Protein AF-A0A1Y1ZKH8-F1 (afdb_monomer)

Organism: NCBI:txid1754190

Secondary structure (DSSP, 8-state):
-HHHHHHHHH-TT-GGGTS--S-HHHHHHHHHHHH-PPP-----TT-HHHH-TTS-HHHHHHHHHHHHHH-----TTT-SSSGGGSSEEHHHHHHHHHHH-SS-HHHHHHHHEEEE-TTS-EEE-HHHHHHHHHHT---------TTHHHHHHHHHTTGGGHHHHHHHHHTT--EE-------TTGGGS-SS-GGGHHHHHHHHHHHTTSSEEETTEEE--SHHHHHHHHHHHH--S-HHHHHHHHHHSHHHHHHHHHS--HHHHHHHHHHHHHHEEEEEEEEETTEEEEEEEEEPGGGTTTSPEEEEEEEESS-HHHHHHHHHHHTTTTTTTTTT--S-EEEEEEEEETTTTEEEEEEEEE-TTS-EEEEEEEEEE-----------------------

Radius of gyration: 27.3 Å; Cα contacts (8 Å, |Δi|>4): 517; chains: 1; bounding box: 76×78×76 Å

InterPro domains:
  IPR012547 PD-(D/E)XK nuclease superfamily 9 [PF08011] (261-353)

Structure (mmCIF, N/CA/C/O backbone):
data_AF-A0A1Y1ZKH8-F1
#
_entry.id   AF-A0A1Y1ZKH8-F1
#
loop_
_atom_site.group_PDB
_atom_site.id
_atom_site.type_symbol
_atom_site.label_atom_id
_atom_site.label_alt_id
_atom_site.label_comp_id
_atom_site.label_asym_id
_atom_site.label_entity_id
_atom_site.label_seq_id
_atom_site.pdbx_PDB_ins_code
_atom_site.Cartn_x
_atom_site.Cartn_y
_atom_site.Cartn_z
_atom_site.occupancy
_atom_site.B_iso_or_equiv
_atom_site.auth_seq_id
_atom_site.auth_comp_id
_atom_site.auth_asym_id
_atom_site.auth_atom_id
_atom_site.pdbx_PDB_model_num
ATOM 1 N N . MET A 1 1 ? -32.059 -14.698 -9.736 1.00 54.72 1 MET A N 1
ATOM 2 C CA . MET A 1 1 ? -33.069 -15.793 -9.669 1.00 54.72 1 MET A CA 1
ATOM 3 C C . MET A 1 1 ? -33.273 -16.419 -8.275 1.00 54.72 1 MET A C 1
ATOM 5 O O . MET A 1 1 ? -34.424 -16.634 -7.918 1.00 54.72 1 MET A O 1
ATOM 9 N N . LYS A 1 2 ? -32.230 -16.704 -7.465 1.00 68.31 2 LYS A N 1
ATOM 10 C CA . LYS A 1 2 ? -32.408 -17.301 -6.114 1.00 68.31 2 LYS A CA 1
ATOM 11 C C . LYS A 1 2 ? -33.032 -16.348 -5.080 1.00 68.31 2 LYS A C 1
ATOM 13 O O . LYS A 1 2 ? -33.979 -16.744 -4.414 1.00 68.31 2 LYS A O 1
ATOM 18 N N . LEU A 1 3 ? -32.625 -15.074 -5.046 1.00 75.00 3 LEU A N 1
ATOM 19 C CA . LEU A 1 3 ? -33.174 -14.114 -4.079 1.00 75.00 3 LEU A CA 1
ATOM 20 C C . LEU A 1 3 ? -34.694 -13.909 -4.217 1.00 75.00 3 LEU A C 1
ATOM 22 O O . LEU A 1 3 ? -35.392 -13.898 -3.212 1.00 75.00 3 LEU A O 1
ATOM 26 N N . LYS A 1 4 ? -35.242 -13.826 -5.438 1.00 82.69 4 LYS A N 1
ATOM 27 C CA . LYS A 1 4 ? -36.701 -13.734 -5.665 1.00 82.69 4 LYS A CA 1
ATOM 28 C C . LYS A 1 4 ? -37.463 -14.892 -5.016 1.00 82.69 4 LYS A C 1
ATOM 30 O O . LYS A 1 4 ? -38.544 -14.701 -4.464 1.00 82.69 4 LYS A O 1
ATOM 35 N N . ILE A 1 5 ? -36.894 -16.096 -5.082 1.00 85.25 5 ILE A N 1
ATOM 36 C CA . ILE A 1 5 ? -37.466 -17.297 -4.466 1.00 85.25 5 ILE A CA 1
ATOM 37 C C . ILE A 1 5 ? -37.405 -17.186 -2.941 1.00 85.25 5 ILE A C 1
ATOM 39 O O . ILE A 1 5 ? -38.392 -17.495 -2.275 1.00 85.25 5 ILE A O 1
ATOM 43 N N . ASP A 1 6 ? -36.287 -16.716 -2.391 1.00 84.56 6 ASP A N 1
ATOM 44 C CA . ASP A 1 6 ? -36.115 -16.546 -0.946 1.00 84.56 6 ASP A CA 1
ATOM 45 C C . ASP A 1 6 ? -37.047 -15.461 -0.388 1.00 84.56 6 ASP A C 1
ATOM 47 O O . ASP A 1 6 ? -37.726 -15.687 0.614 1.00 84.56 6 ASP A O 1
ATOM 51 N N . VAL A 1 7 ? -37.200 -14.339 -1.099 1.00 84.69 7 VAL A N 1
ATOM 52 C CA . VAL A 1 7 ? -38.181 -13.290 -0.781 1.00 84.69 7 VAL A CA 1
ATOM 53 C C . VAL A 1 7 ? -39.600 -13.850 -0.838 1.00 84.69 7 VAL A C 1
ATOM 55 O O . VAL A 1 7 ? -40.375 -13.617 0.080 1.00 84.69 7 VAL A O 1
ATOM 58 N N . LYS A 1 8 ? -39.944 -14.660 -1.848 1.00 88.31 8 LYS A N 1
ATOM 59 C CA . LYS A 1 8 ? -41.268 -15.296 -1.935 1.00 88.31 8 LYS A CA 1
ATOM 60 C C . LYS A 1 8 ? -41.541 -16.254 -0.775 1.00 88.31 8 LYS A C 1
ATOM 62 O O . LYS A 1 8 ? -42.683 -16.367 -0.344 1.00 88.31 8 LYS A O 1
ATOM 67 N N . LYS A 1 9 ? -40.521 -16.948 -0.270 1.00 88.81 9 LYS A N 1
ATOM 68 C CA . LYS A 1 9 ? -40.659 -17.839 0.892 1.00 88.81 9 LYS A CA 1
ATOM 69 C C . LYS A 1 9 ? -40.820 -17.064 2.198 1.00 88.81 9 LYS A C 1
ATOM 71 O O . LYS A 1 9 ? -41.647 -17.440 3.019 1.00 88.81 9 LYS A O 1
ATOM 76 N N . LEU A 1 10 ? -40.030 -16.010 2.391 1.00 86.50 10 LEU A N 1
ATOM 77 C CA . LEU A 1 10 ? -39.992 -15.243 3.640 1.00 86.50 10 LEU A CA 1
ATOM 78 C C . LEU A 1 10 ? -41.114 -14.199 3.734 1.00 86.50 10 LEU A C 1
ATOM 80 O O . LEU A 1 10 ? -41.620 -13.927 4.820 1.00 86.50 10 LEU A O 1
ATOM 84 N N . LEU A 1 11 ? -41.492 -13.609 2.601 1.00 87.44 11 LEU A N 1
ATOM 85 C CA . LEU A 1 11 ? -42.446 -12.508 2.468 1.00 87.44 11 LEU A CA 1
ATOM 86 C C . LEU A 1 11 ? -43.403 -12.770 1.283 1.00 87.44 11 LEU A C 1
ATOM 88 O O . LEU A 1 11 ? -43.428 -11.996 0.325 1.00 87.44 11 LEU A O 1
ATOM 92 N N . PRO A 1 12 ? -44.222 -13.841 1.324 1.00 88.19 12 PRO A N 1
ATOM 93 C CA . PRO A 1 12 ? -45.042 -14.283 0.187 1.00 88.19 12 PRO A CA 1
ATOM 94 C C . PRO A 1 12 ? -46.062 -13.250 -0.307 1.00 88.19 12 PRO A C 1
ATOM 96 O O . PRO A 1 12 ? -46.491 -13.317 -1.456 1.00 88.19 12 PRO A O 1
ATOM 99 N N . ASN A 1 13 ? -46.431 -12.294 0.548 1.00 90.19 13 ASN A N 1
ATOM 100 C CA . ASN A 1 13 ? -47.408 -11.248 0.247 1.00 90.19 13 ASN A CA 1
ATOM 101 C C . ASN A 1 13 ? -46.766 -9.907 -0.145 1.00 90.19 13 ASN A C 1
ATOM 103 O O . ASN A 1 13 ? -47.495 -8.933 -0.325 1.00 90.19 13 ASN A O 1
ATOM 107 N N . SER A 1 14 ? -45.434 -9.840 -0.257 1.00 88.06 14 SER A N 1
ATOM 108 C CA . SER A 1 14 ? -44.740 -8.598 -0.602 1.00 88.06 14 SER A CA 1
ATOM 109 C C . SER A 1 14 ? -45.118 -8.118 -2.003 1.00 88.06 14 SER A C 1
ATOM 111 O O . SER A 1 14 ? -45.107 -8.885 -2.972 1.00 88.06 14 SER A O 1
ATOM 113 N N . LYS A 1 15 ? -45.416 -6.823 -2.121 1.00 88.75 15 LYS A N 1
ATOM 114 C CA . LYS A 1 15 ? -45.672 -6.138 -3.393 1.00 88.75 15 LYS A CA 1
ATOM 115 C C . LYS A 1 15 ? -44.454 -6.181 -4.313 1.00 88.75 15 LYS A C 1
ATOM 117 O O . LYS A 1 15 ? -44.641 -6.290 -5.523 1.00 88.75 15 LYS A O 1
ATOM 122 N N . VAL A 1 16 ? -43.241 -6.222 -3.754 1.00 86.06 16 VAL A N 1
ATOM 123 C CA . VAL A 1 16 ? -41.986 -6.364 -4.515 1.00 86.06 16 VAL A CA 1
ATOM 124 C C . VAL A 1 16 ? -41.982 -7.619 -5.383 1.00 86.06 16 VAL A C 1
ATOM 126 O O . VAL A 1 16 ? -41.384 -7.618 -6.444 1.00 86.06 16 VAL A O 1
ATOM 129 N N . LEU A 1 17 ? -42.704 -8.686 -5.020 1.00 86.12 17 LEU A N 1
ATOM 130 C CA . LEU A 1 17 ? -42.777 -9.893 -5.855 1.00 86.12 17 LEU A CA 1
ATOM 131 C C . LEU A 1 17 ? -43.501 -9.678 -7.194 1.00 86.12 17 LEU A C 1
ATOM 133 O O . LEU A 1 17 ? -43.266 -10.453 -8.127 1.00 86.12 17 LEU A O 1
ATOM 137 N N . LYS A 1 18 ? -44.376 -8.667 -7.284 1.00 85.50 18 LYS A N 1
ATOM 138 C CA . LYS A 1 18 ? -45.136 -8.332 -8.500 1.00 85.50 18 LYS A CA 1
ATOM 139 C C . LYS A 1 18 ? -44.295 -7.543 -9.499 1.00 85.50 18 LYS A C 1
ATOM 141 O O . LYS A 1 18 ? -44.392 -7.800 -10.692 1.00 85.50 18 LYS A O 1
ATOM 146 N N . GLU A 1 19 ? -43.451 -6.652 -8.994 1.00 83.12 19 GLU A N 1
ATOM 147 C CA . GLU A 1 19 ? -42.564 -5.772 -9.768 1.00 83.12 19 GLU A CA 1
ATOM 148 C C . GLU A 1 19 ? -41.093 -6.119 -9.503 1.00 83.12 19 GLU A C 1
ATOM 150 O O . GLU A 1 19 ? -40.234 -5.247 -9.447 1.00 83.12 19 GLU A O 1
ATOM 155 N N . TYR A 1 20 ? -40.810 -7.405 -9.267 1.00 82.81 20 TYR A N 1
ATOM 156 C CA . TYR A 1 20 ? -39.469 -7.846 -8.896 1.00 82.81 20 TYR A CA 1
ATOM 157 C C . TYR A 1 20 ? -38.536 -7.673 -10.091 1.00 82.81 20 TYR A C 1
ATOM 159 O O . TYR A 1 20 ? -38.659 -8.426 -11.066 1.00 82.81 20 TYR A O 1
ATOM 167 N N . ASP A 1 21 ? -37.625 -6.718 -9.965 1.00 79.06 21 ASP A N 1
ATOM 168 C CA . ASP A 1 21 ? -36.661 -6.317 -10.983 1.00 79.06 21 ASP A CA 1
ATOM 169 C C . ASP A 1 21 ? -35.425 -7.240 -10.981 1.00 79.06 21 ASP A C 1
ATOM 171 O O . ASP A 1 21 ? -35.241 -8.036 -10.054 1.00 79.06 21 ASP A O 1
ATOM 175 N N . ASP A 1 22 ? -34.570 -7.170 -12.000 1.00 79.62 22 ASP A N 1
ATOM 176 C CA . ASP A 1 22 ? -33.285 -7.884 -11.984 1.00 79.62 22 ASP A CA 1
ATOM 177 C C . ASP A 1 22 ? -32.230 -7.158 -11.121 1.00 79.62 22 ASP A C 1
ATOM 179 O O . ASP A 1 22 ? -31.281 -7.787 -10.643 1.00 79.62 22 ASP A O 1
ATOM 183 N N . ASP A 1 23 ? -32.441 -5.874 -10.825 1.00 80.38 23 ASP A N 1
ATOM 184 C CA . ASP A 1 23 ? -31.660 -5.075 -9.892 1.00 80.38 23 ASP A CA 1
ATOM 185 C C . ASP A 1 23 ? -32.015 -5.414 -8.435 1.00 80.38 23 ASP A C 1
ATOM 187 O O . ASP A 1 23 ? -33.039 -5.036 -7.852 1.00 80.38 23 ASP A O 1
ATOM 191 N N . ILE A 1 24 ? -31.120 -6.167 -7.808 1.00 79.75 24 ILE A N 1
ATOM 192 C CA . ILE A 1 24 ? -31.208 -6.555 -6.403 1.00 79.75 24 ILE A CA 1
ATOM 193 C C . ILE A 1 24 ? -31.237 -5.355 -5.442 1.00 79.75 24 ILE A C 1
ATOM 195 O O . ILE A 1 24 ? -31.893 -5.449 -4.404 1.00 79.75 24 ILE A O 1
ATOM 199 N N . VAL A 1 25 ? -30.578 -4.238 -5.762 1.00 79.31 25 VAL A N 1
ATOM 200 C CA . VAL A 1 25 ? -30.535 -3.050 -4.897 1.00 79.31 25 VAL A CA 1
ATOM 201 C C . VAL A 1 25 ? -31.918 -2.423 -4.825 1.00 79.31 25 VAL A C 1
ATOM 203 O O . VAL A 1 25 ? -32.427 -2.195 -3.725 1.00 79.31 25 VAL A O 1
ATOM 206 N N . VAL A 1 26 ? -32.564 -2.240 -5.978 1.00 84.06 26 VAL A N 1
ATOM 207 C CA . VAL A 1 26 ? -33.939 -1.724 -6.072 1.00 84.06 26 VAL A CA 1
ATOM 208 C C . VAL A 1 26 ? -34.904 -2.632 -5.311 1.00 84.06 26 VAL A C 1
ATOM 210 O O . VAL A 1 26 ? -35.718 -2.163 -4.514 1.00 84.06 26 VAL A O 1
ATOM 213 N N . ASN A 1 27 ? -34.773 -3.949 -5.478 1.00 87.00 27 ASN A N 1
ATOM 214 C CA . ASN A 1 27 ? -35.619 -4.907 -4.770 1.00 87.00 27 ASN A CA 1
ATOM 215 C C . ASN A 1 27 ? -35.452 -4.832 -3.243 1.00 87.00 27 ASN A C 1
ATOM 217 O O . ASN A 1 27 ? -36.447 -4.828 -2.518 1.00 87.00 27 ASN A O 1
ATOM 221 N N . VAL A 1 28 ? -34.217 -4.766 -2.734 1.00 85.44 28 VAL A N 1
ATOM 222 C CA . VAL A 1 28 ? -33.945 -4.673 -1.288 1.00 85.44 28 VAL A CA 1
ATOM 223 C C . VAL A 1 28 ? -34.432 -3.335 -0.719 1.00 85.44 28 VAL A C 1
ATOM 225 O O . VAL A 1 28 ? -35.012 -3.314 0.368 1.00 85.44 28 VAL A O 1
ATOM 228 N N . GLN A 1 29 ? -34.275 -2.234 -1.460 1.00 85.25 29 GLN A N 1
ATOM 229 C CA . GLN A 1 29 ? -34.809 -0.924 -1.077 1.00 85.25 29 GLN A CA 1
ATOM 230 C C . GLN A 1 29 ? -36.337 -0.936 -0.993 1.00 85.25 29 GLN A C 1
ATOM 232 O O . GLN A 1 29 ? -36.898 -0.514 0.018 1.00 85.25 29 GLN A O 1
ATOM 237 N N . ASN A 1 30 ? -37.019 -1.483 -2.000 1.00 88.19 30 ASN A N 1
ATOM 238 C CA . ASN A 1 30 ? -38.477 -1.578 -1.997 1.00 88.19 30 ASN A CA 1
ATOM 239 C C . ASN A 1 30 ? -38.989 -2.490 -0.875 1.00 88.19 30 ASN A C 1
ATOM 241 O O . ASN A 1 30 ? -40.004 -2.187 -0.250 1.00 88.19 30 ASN A O 1
ATOM 245 N N . LEU A 1 31 ? -38.266 -3.570 -0.559 1.00 89.06 31 LEU A N 1
ATOM 246 C CA . LEU A 1 31 ? -38.591 -4.429 0.580 1.00 89.06 31 LEU A CA 1
ATOM 247 C C . LEU A 1 31 ? -38.441 -3.687 1.910 1.00 89.06 31 LEU A C 1
ATOM 249 O O . LEU A 1 31 ? -39.280 -3.859 2.795 1.00 89.06 31 LEU A O 1
ATOM 253 N N . TYR A 1 32 ? -37.409 -2.853 2.058 1.00 87.94 32 TYR A N 1
ATOM 254 C CA . TYR A 1 32 ? -37.268 -1.991 3.230 1.00 87.94 32 TYR A CA 1
ATOM 255 C C . TYR A 1 32 ? -38.430 -0.994 3.321 1.00 87.94 32 TYR A C 1
ATOM 257 O O . TYR A 1 32 ? -39.061 -0.908 4.367 1.00 87.94 32 TYR A O 1
ATOM 265 N N . LEU A 1 33 ? -38.779 -0.313 2.225 1.00 89.56 33 LEU A N 1
ATOM 266 C CA . LEU A 1 33 ? -39.892 0.645 2.197 1.00 89.56 33 LEU A CA 1
ATOM 267 C C . LEU A 1 33 ? -41.249 -0.005 2.502 1.00 89.56 33 LEU A C 1
ATOM 269 O O . LEU A 1 33 ? -42.097 0.608 3.144 1.00 89.56 33 LEU A O 1
ATOM 273 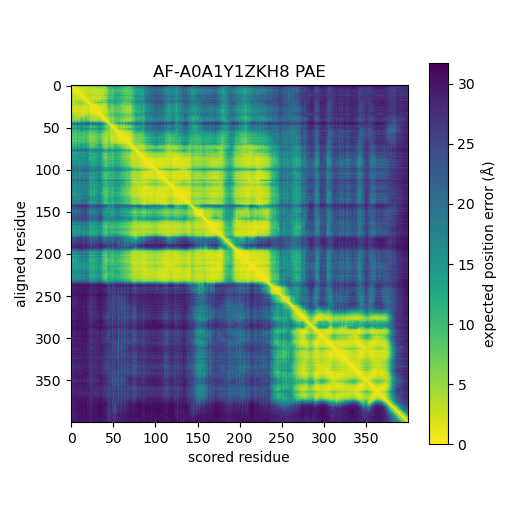N N . GLU A 1 34 ? -41.465 -1.242 2.051 1.00 91.00 34 GLU A N 1
ATOM 274 C CA . GLU A 1 34 ? -42.708 -1.974 2.298 1.00 91.00 34 GLU A CA 1
ATOM 275 C C . GLU A 1 34 ? -42.802 -2.516 3.731 1.00 91.00 34 GLU A C 1
ATOM 277 O O . GLU A 1 34 ? -43.890 -2.549 4.306 1.00 91.00 34 GLU A O 1
ATOM 282 N N . THR A 1 35 ? -41.688 -2.991 4.295 1.00 89.25 35 THR A N 1
ATOM 283 C CA . THR A 1 35 ? -41.709 -3.790 5.533 1.00 89.25 35 THR A CA 1
ATOM 284 C C . THR A 1 35 ? -41.092 -3.104 6.749 1.00 89.25 35 THR A C 1
ATOM 286 O O . THR A 1 35 ? -41.238 -3.622 7.855 1.00 89.25 35 THR A O 1
ATOM 289 N N . ASP A 1 36 ? -40.371 -1.998 6.548 1.00 87.38 36 ASP A N 1
ATOM 290 C CA . ASP A 1 36 ? -39.499 -1.315 7.518 1.00 87.38 36 ASP A CA 1
ATOM 291 C C . ASP A 1 36 ? -38.454 -2.240 8.186 1.00 87.38 36 ASP A C 1
ATOM 293 O O . ASP A 1 36 ? -37.876 -1.944 9.234 1.00 87.38 36 ASP A O 1
ATOM 297 N N . LYS A 1 37 ? -38.169 -3.401 7.579 1.00 83.38 37 LYS A N 1
ATOM 298 C CA . LYS A 1 37 ? -37.167 -4.346 8.084 1.00 83.38 37 LYS A CA 1
ATOM 299 C C . LYS A 1 37 ? -35.795 -4.031 7.515 1.00 83.38 37 LYS A C 1
ATOM 301 O O . LYS A 1 37 ? -35.597 -4.021 6.304 1.00 83.38 37 LYS A O 1
ATOM 306 N N . LYS A 1 38 ? -34.822 -3.836 8.403 1.00 80.06 38 LYS A N 1
ATOM 307 C CA . LYS A 1 38 ? -33.414 -3.676 8.025 1.00 80.06 38 LYS A CA 1
ATOM 308 C C . LYS A 1 38 ? -32.815 -5.023 7.632 1.00 80.06 38 LYS A C 1
ATOM 310 O O . LYS A 1 38 ? -33.059 -6.033 8.290 1.00 80.06 38 LYS A O 1
ATOM 315 N N . PHE A 1 39 ? -31.994 -5.010 6.591 1.00 76.62 39 PHE A N 1
ATOM 316 C CA . PHE A 1 39 ? -31.263 -6.177 6.113 1.00 76.62 39 PHE A CA 1
ATOM 317 C C . PHE A 1 39 ? -29.811 -6.101 6.580 1.00 76.62 39 PHE A C 1
ATOM 319 O O . PHE A 1 39 ? -29.204 -5.031 6.555 1.00 76.62 39 PHE A O 1
ATOM 326 N N . ILE A 1 40 ? -29.262 -7.237 7.004 1.00 74.62 40 ILE A N 1
ATOM 327 C CA . ILE A 1 40 ? -27.831 -7.396 7.260 1.00 74.62 40 ILE A CA 1
ATOM 328 C C . ILE A 1 40 ? -27.278 -8.226 6.108 1.00 74.62 40 ILE A C 1
ATOM 330 O O . ILE A 1 40 ? -27.697 -9.366 5.907 1.00 74.62 40 ILE A O 1
ATOM 334 N N . LEU A 1 41 ? -26.364 -7.635 5.347 1.00 72.75 41 LEU A N 1
ATOM 335 C CA . LEU A 1 41 ? -25.590 -8.323 4.323 1.00 72.75 41 LEU A CA 1
ATOM 336 C C . LEU A 1 41 ? -24.292 -8.783 4.982 1.00 72.75 41 LEU A C 1
ATOM 338 O O . LEU A 1 41 ? -23.527 -7.959 5.476 1.00 72.75 41 LEU A O 1
ATOM 342 N N . VAL A 1 42 ? -24.076 -10.094 5.027 1.00 69.94 42 VAL A N 1
ATOM 343 C CA . VAL A 1 42 ? -22.799 -10.668 5.452 1.00 69.94 42 VAL A CA 1
ATOM 344 C C . VAL A 1 42 ? -22.061 -11.056 4.183 1.00 69.94 42 VAL A C 1
ATOM 346 O O . VAL A 1 42 ? -22.507 -11.944 3.458 1.00 69.94 42 VAL A O 1
ATOM 349 N N . ILE A 1 43 ? -20.983 -10.333 3.911 1.00 69.38 43 ILE A N 1
ATOM 350 C CA . ILE A 1 43 ? -20.100 -10.520 2.764 1.00 69.38 43 ILE A CA 1
ATOM 351 C C . ILE A 1 43 ? -18.749 -10.888 3.360 1.00 69.38 43 ILE A C 1
ATOM 353 O O . ILE A 1 43 ? -18.261 -10.180 4.241 1.00 69.38 43 ILE A O 1
ATOM 357 N N . ASP A 1 44 ? -18.197 -12.028 2.962 1.00 61.75 44 ASP A N 1
ATOM 358 C CA . ASP A 1 44 ? -16.886 -12.450 3.441 1.00 61.75 44 ASP A CA 1
ATOM 359 C C . ASP A 1 44 ? -15.818 -11.824 2.536 1.00 61.75 44 ASP A C 1
ATOM 361 O O . ASP A 1 44 ? -15.922 -11.872 1.311 1.00 61.75 44 ASP A O 1
ATOM 365 N N . GLU A 1 45 ? -14.771 -11.248 3.129 1.00 48.19 45 GLU A N 1
ATOM 366 C CA . GLU A 1 45 ? -13.630 -10.661 2.407 1.00 48.19 45 GLU A CA 1
ATOM 367 C C . GLU A 1 45 ? -12.874 -11.709 1.561 1.00 48.19 45 GLU A C 1
ATOM 369 O O . GLU A 1 45 ? -12.072 -11.367 0.691 1.00 48.19 45 GLU A O 1
ATOM 374 N N . TRP A 1 46 ? -13.179 -12.992 1.777 1.00 52.50 46 TRP A N 1
ATOM 375 C CA . TRP A 1 46 ? -12.740 -14.139 0.983 1.00 52.50 46 TRP A CA 1
ATOM 376 C C . TRP A 1 46 ? -13.750 -14.596 -0.065 1.00 52.50 46 TRP A C 1
ATOM 378 O O . TRP A 1 46 ? -13.701 -15.756 -0.490 1.00 52.50 46 TRP A O 1
ATOM 388 N N . ASP A 1 47 ? -14.660 -13.719 -0.490 1.00 60.19 47 ASP A N 1
ATOM 389 C CA . ASP A 1 47 ? -15.685 -14.068 -1.458 1.00 60.19 47 ASP A CA 1
ATOM 390 C C . ASP A 1 47 ? -15.093 -14.825 -2.638 1.00 60.19 47 ASP A C 1
ATOM 392 O O . ASP A 1 47 ? -14.143 -14.404 -3.310 1.00 60.19 47 ASP A O 1
ATOM 396 N N . TYR A 1 48 ? -15.682 -15.997 -2.858 1.00 65.12 48 TYR A N 1
ATOM 397 C CA . TYR A 1 48 ? -15.223 -16.970 -3.829 1.00 65.12 48 TYR A CA 1
ATOM 398 C C . TYR A 1 48 ? -15.056 -16.339 -5.213 1.00 65.12 48 TYR A C 1
ATOM 400 O O . TYR A 1 48 ? -14.168 -16.743 -5.942 1.00 65.12 48 TYR A O 1
ATOM 408 N N . ILE A 1 49 ? -15.851 -15.326 -5.570 1.00 69.88 49 ILE A N 1
ATOM 409 C CA . ILE A 1 49 ? -15.724 -14.623 -6.852 1.00 69.88 49 ILE A CA 1
ATOM 410 C C . ILE A 1 49 ? -14.391 -13.880 -6.967 1.00 69.88 49 ILE A C 1
ATOM 412 O O . ILE A 1 49 ? -13.740 -14.002 -7.989 1.00 69.88 49 ILE A O 1
ATOM 416 N N . ILE A 1 50 ? -13.936 -13.176 -5.929 1.00 61.56 50 ILE A N 1
ATOM 417 C CA . ILE A 1 50 ? -12.710 -12.359 -5.991 1.00 61.56 50 ILE A CA 1
ATOM 418 C C . ILE A 1 50 ? -11.452 -13.242 -5.983 1.00 61.56 50 ILE A C 1
ATOM 420 O O . ILE A 1 50 ? -10.434 -1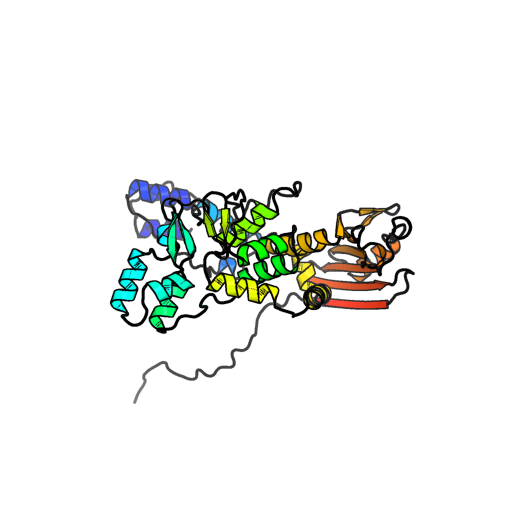2.906 -6.590 1.00 61.56 50 ILE A O 1
ATOM 424 N N . THR A 1 51 ? -11.502 -14.374 -5.280 1.00 58.50 51 THR A N 1
ATOM 425 C CA . THR A 1 51 ? -10.328 -15.231 -5.041 1.00 58.50 51 THR A CA 1
ATOM 426 C C . THR A 1 51 ? -10.259 -16.458 -5.956 1.00 58.50 51 THR A C 1
ATOM 428 O O . THR A 1 51 ? -9.189 -17.052 -6.123 1.00 58.50 51 THR A O 1
ATOM 431 N N . SER A 1 52 ? -11.374 -16.856 -6.576 1.00 62.06 52 SER A N 1
ATOM 432 C CA . SER A 1 52 ? -11.448 -18.031 -7.445 1.00 62.06 52 SER A CA 1
ATOM 433 C C . SER A 1 52 ? -11.088 -17.700 -8.881 1.00 62.06 52 SER A C 1
ATOM 435 O O . SER A 1 52 ? -11.679 -16.845 -9.523 1.00 62.06 52 SER A O 1
ATOM 437 N N . LYS A 1 53 ? -10.226 -18.528 -9.467 1.00 61.66 53 LYS A N 1
ATOM 438 C CA . LYS A 1 53 ? -9.918 -18.490 -10.905 1.00 61.66 53 LYS A CA 1
ATOM 439 C C . LYS A 1 53 ? -11.039 -19.053 -11.796 1.00 61.66 53 LYS A C 1
ATOM 441 O O . LYS A 1 53 ? -10.804 -19.287 -12.978 1.00 61.66 53 LYS A O 1
ATOM 446 N N . ARG A 1 54 ? -12.210 -19.383 -11.234 1.00 72.56 54 ARG A N 1
ATOM 447 C CA . ARG A 1 54 ? -13.349 -19.928 -11.997 1.00 72.56 54 ARG A CA 1
ATOM 448 C C . ARG A 1 54 ? -14.175 -18.860 -12.707 1.00 72.56 54 ARG A C 1
ATOM 450 O O . ARG A 1 54 ? -14.971 -19.234 -13.560 1.00 72.56 54 ARG A O 1
ATOM 457 N N . PHE A 1 55 ? -13.994 -17.593 -12.356 1.00 74.44 55 PHE A N 1
ATOM 458 C CA . PHE A 1 55 ? -14.715 -16.479 -12.954 1.00 74.44 55 PHE A CA 1
ATOM 459 C C . PHE A 1 55 ? -13.785 -15.688 -13.875 1.00 74.44 55 PHE A C 1
ATOM 461 O O . PHE A 1 55 ? -12.560 -15.702 -13.735 1.00 74.44 55 PHE A O 1
ATOM 468 N N . THR A 1 56 ? -14.383 -15.070 -14.882 1.00 74.69 56 THR A N 1
ATOM 469 C CA . THR A 1 56 ? -13.713 -14.204 -15.851 1.00 74.69 56 THR A CA 1
ATOM 470 C C . THR A 1 56 ? -13.438 -12.828 -15.248 1.00 74.69 56 THR A C 1
ATOM 472 O O . THR A 1 56 ? -14.136 -12.391 -14.335 1.00 74.69 56 THR A O 1
ATOM 475 N N . ASP A 1 57 ? -12.478 -12.092 -15.813 1.00 65.94 57 ASP A N 1
ATOM 476 C CA . ASP A 1 57 ? -12.188 -10.714 -15.387 1.00 65.94 57 ASP A CA 1
ATOM 477 C C . ASP A 1 57 ? -13.425 -9.808 -15.493 1.00 65.94 57 ASP A C 1
ATOM 479 O O . ASP A 1 57 ? -13.646 -8.947 -14.647 1.00 65.94 57 ASP A O 1
ATOM 483 N N . LYS A 1 58 ? -14.283 -10.053 -16.493 1.00 72.69 58 LYS A N 1
ATOM 484 C CA . LYS A 1 58 ? -15.562 -9.353 -16.633 1.00 72.69 58 LYS A CA 1
ATOM 485 C C . LYS A 1 58 ? -16.511 -9.657 -15.472 1.00 72.69 58 LYS A C 1
ATOM 487 O O . LYS A 1 58 ? -17.116 -8.740 -14.941 1.00 72.69 58 LYS A O 1
ATOM 492 N N . GLU A 1 59 ? -16.639 -10.918 -15.066 1.00 75.12 59 GLU A N 1
ATOM 493 C CA . GLU A 1 59 ? -17.486 -11.292 -13.924 1.00 75.12 59 GLU A CA 1
ATOM 494 C C . GLU A 1 59 ? -16.951 -10.724 -12.602 1.00 75.12 59 GLU A C 1
ATOM 496 O O . GLU A 1 59 ? -17.740 -10.362 -11.732 1.00 75.12 59 GLU A O 1
ATOM 501 N N . HIS A 1 60 ? -15.627 -10.606 -12.454 1.00 68.50 60 HIS A N 1
ATOM 502 C CA . HIS A 1 60 ? -15.026 -9.908 -11.317 1.00 68.50 60 HIS A CA 1
ATOM 503 C C . HIS A 1 60 ? -15.373 -8.417 -11.327 1.00 68.50 60 HIS A C 1
ATOM 505 O O . HIS A 1 60 ? -15.808 -7.889 -10.307 1.00 68.50 60 HIS A O 1
ATOM 511 N N . ASP A 1 61 ? -15.206 -7.747 -12.468 1.00 67.69 61 ASP A N 1
ATOM 512 C CA . ASP A 1 61 ? -15.539 -6.331 -12.622 1.00 67.69 61 ASP A CA 1
ATOM 513 C C . ASP A 1 61 ? -17.029 -6.075 -12.369 1.00 67.69 61 ASP A C 1
ATOM 515 O O . ASP A 1 61 ? -17.376 -5.172 -11.610 1.00 67.69 61 ASP A O 1
ATOM 519 N N . ASP A 1 62 ? -17.909 -6.902 -12.936 1.00 74.56 62 ASP A N 1
ATOM 520 C CA . ASP A 1 62 ? -19.355 -6.824 -12.718 1.00 74.56 62 ASP A CA 1
ATOM 521 C C . ASP A 1 62 ? -19.696 -7.018 -11.226 1.00 74.56 62 ASP A C 1
ATOM 523 O O . ASP A 1 62 ? -20.562 -6.319 -10.697 1.00 74.56 62 ASP A O 1
ATOM 527 N N . TYR A 1 63 ? -18.982 -7.904 -10.517 1.00 77.56 63 TYR A N 1
ATOM 528 C CA . TYR A 1 63 ? -19.157 -8.109 -9.076 1.00 77.56 63 TYR A CA 1
ATOM 529 C C . TYR A 1 63 ? -18.701 -6.909 -8.237 1.00 77.56 63 TYR A C 1
ATOM 531 O O . TYR A 1 63 ? -19.420 -6.480 -7.336 1.00 77.56 63 TYR A O 1
ATOM 539 N N . ILE A 1 64 ? -17.532 -6.339 -8.533 1.00 73.50 64 ILE A N 1
ATOM 540 C CA . ILE A 1 64 ? -17.035 -5.153 -7.826 1.00 73.50 64 ILE A CA 1
ATOM 541 C C . ILE A 1 64 ? -17.949 -3.953 -8.086 1.00 73.50 64 ILE A C 1
ATOM 543 O O . ILE A 1 64 ? -18.348 -3.288 -7.134 1.00 73.50 64 ILE A O 1
ATOM 547 N N . ASN A 1 65 ? -18.356 -3.725 -9.337 1.00 72.62 65 ASN A N 1
ATOM 548 C CA . ASN A 1 65 ? -19.303 -2.664 -9.691 1.00 72.62 65 ASN A CA 1
ATOM 549 C C . ASN A 1 65 ? -20.632 -2.838 -8.948 1.00 72.62 65 ASN A C 1
ATOM 551 O O . ASN A 1 65 ? -21.201 -1.870 -8.446 1.00 72.62 65 ASN A O 1
ATOM 555 N N . PHE A 1 66 ? -21.111 -4.080 -8.835 1.00 77.00 66 PHE A N 1
ATOM 556 C CA . PHE A 1 66 ? -22.286 -4.398 -8.039 1.00 77.00 66 PHE A CA 1
ATOM 557 C C . PHE A 1 66 ? -22.103 -4.018 -6.560 1.00 77.00 66 PHE A C 1
ATOM 559 O O . PHE A 1 66 ? -22.982 -3.367 -5.995 1.00 77.00 66 PHE A O 1
ATOM 566 N N . LEU A 1 67 ? -20.975 -4.372 -5.934 1.00 75.75 67 LEU A N 1
ATOM 567 C CA . LEU A 1 67 ? -20.693 -4.006 -4.542 1.00 75.75 67 LEU A CA 1
ATOM 568 C C . LEU A 1 67 ? -20.605 -2.489 -4.350 1.00 75.75 67 LEU A C 1
ATOM 570 O O . LEU A 1 67 ? -21.180 -1.972 -3.395 1.00 75.75 67 LEU A O 1
ATOM 574 N N . THR A 1 68 ? -19.947 -1.779 -5.265 1.00 71.81 68 THR A N 1
ATOM 575 C CA . THR A 1 68 ? -19.831 -0.313 -5.238 1.00 71.81 68 THR A CA 1
ATOM 576 C C . THR A 1 68 ? -21.183 0.374 -5.436 1.00 71.81 68 THR A C 1
ATOM 578 O O . THR A 1 68 ? -21.446 1.411 -4.830 1.00 71.81 68 THR A O 1
ATOM 581 N N . TYR A 1 69 ? -22.076 -0.209 -6.240 1.00 74.50 69 TYR A N 1
ATOM 582 C CA . TYR A 1 69 ? -23.446 0.280 -6.390 1.00 74.50 69 TYR A CA 1
ATOM 583 C C . TYR A 1 69 ? -24.308 -0.010 -5.149 1.00 74.50 69 TYR A C 1
ATOM 585 O O . TYR A 1 69 ? -25.097 0.833 -4.720 1.00 74.50 69 TYR A O 1
ATOM 593 N N . LEU A 1 70 ? -24.147 -1.190 -4.546 1.00 73.69 70 LEU A N 1
ATOM 594 C CA . LEU A 1 70 ? -24.910 -1.624 -3.375 1.00 73.69 70 LEU A CA 1
ATOM 595 C C . LEU A 1 70 ? -24.487 -0.896 -2.088 1.00 73.69 70 LEU A C 1
ATOM 597 O O . LEU A 1 70 ? -25.328 -0.633 -1.224 1.00 73.69 70 LEU A O 1
ATOM 601 N N . ILE A 1 71 ? -23.193 -0.618 -1.925 1.00 74.56 71 ILE A N 1
ATOM 602 C CA . ILE A 1 71 ? -22.597 -0.187 -0.659 1.00 74.56 71 ILE A CA 1
ATOM 603 C C . ILE A 1 71 ? -21.931 1.170 -0.837 1.00 74.56 71 ILE A C 1
ATOM 605 O O . ILE A 1 71 ? -21.094 1.379 -1.707 1.00 74.56 71 ILE A O 1
ATOM 609 N N . LYS A 1 72 ? -22.248 2.094 0.072 1.00 73.44 72 LYS A N 1
ATOM 610 C CA . LYS A 1 72 ? -21.498 3.339 0.199 1.00 73.44 72 LYS A CA 1
ATOM 611 C C . LYS A 1 72 ? -20.240 3.102 1.034 1.00 73.44 72 LYS A C 1
ATOM 613 O O . LYS A 1 72 ? -20.348 2.788 2.219 1.00 73.44 72 LYS A O 1
ATOM 618 N N . GLU A 1 73 ? -19.073 3.283 0.425 1.00 72.69 73 GLU A N 1
ATOM 619 C CA . GLU A 1 73 ? -17.785 3.187 1.114 1.00 72.69 73 GLU A CA 1
ATOM 620 C C . GLU A 1 73 ? -17.588 4.358 2.092 1.00 72.69 73 GLU A C 1
ATOM 622 O O . GLU A 1 73 ? -17.878 5.520 1.783 1.00 72.69 73 GLU A O 1
ATOM 627 N N . TYR A 1 74 ? -17.078 4.042 3.282 1.00 77.19 74 TYR A N 1
ATOM 628 C CA . TYR A 1 74 ? -16.648 5.010 4.284 1.00 77.19 74 TYR A CA 1
ATOM 629 C C . TYR A 1 74 ? -15.188 4.738 4.631 1.00 77.19 74 TYR A C 1
ATOM 631 O O . TYR A 1 74 ? -14.831 3.618 4.986 1.00 77.19 74 TYR A O 1
ATOM 639 N N . THR A 1 75 ? -14.355 5.773 4.556 1.00 75.88 75 THR A N 1
ATOM 640 C CA . THR A 1 75 ? -12.910 5.692 4.799 1.00 75.88 75 THR A CA 1
ATOM 641 C C . THR A 1 75 ? -12.507 6.612 5.948 1.00 75.88 75 THR A C 1
ATOM 643 O O . THR A 1 75 ? -13.196 7.589 6.259 1.00 75.88 75 THR A O 1
ATOM 646 N N . MET A 1 76 ? -11.338 6.356 6.536 1.00 74.50 76 MET A N 1
ATOM 647 C CA . MET A 1 76 ? -10.747 7.229 7.557 1.00 74.50 76 MET A CA 1
ATOM 648 C C . MET A 1 76 ? -10.423 8.648 7.059 1.00 74.50 76 MET A C 1
ATOM 650 O O . MET A 1 76 ? -10.247 9.541 7.880 1.00 74.50 76 MET A O 1
ATOM 654 N N . LEU A 1 77 ? -10.379 8.882 5.742 1.00 74.12 77 LEU A N 1
ATOM 655 C CA . LEU A 1 77 ? -10.054 10.190 5.164 1.00 74.12 77 LEU A CA 1
ATOM 656 C C . LEU A 1 77 ? -11.146 11.240 5.400 1.00 74.12 77 LEU A C 1
ATOM 658 O O . LEU A 1 77 ? -10.828 12.406 5.608 1.00 74.12 77 LEU A O 1
ATOM 662 N N . ASN A 1 78 ? -12.424 10.851 5.343 1.00 66.31 78 ASN A N 1
ATOM 663 C CA . ASN A 1 78 ? -13.535 11.812 5.309 1.00 66.31 78 ASN A CA 1
ATOM 664 C C . ASN A 1 78 ? -14.799 11.364 6.056 1.00 66.31 78 ASN A C 1
ATOM 666 O O . ASN A 1 78 ? -15.855 11.994 5.928 1.00 66.31 78 ASN A O 1
ATOM 670 N N . ASP A 1 79 ? -14.730 10.299 6.855 1.00 76.50 79 ASP A N 1
ATOM 671 C CA . ASP A 1 79 ? -15.901 9.833 7.582 1.00 76.50 79 ASP A CA 1
ATOM 672 C C . ASP A 1 79 ? -16.104 10.547 8.933 1.00 76.50 79 ASP A C 1
ATOM 674 O O . ASP A 1 79 ? -15.275 10.502 9.841 1.00 76.50 79 ASP A O 1
ATOM 678 N N . LYS A 1 80 ? -17.272 11.190 9.066 1.00 80.56 80 LYS A N 1
ATOM 679 C CA . LYS A 1 80 ? -17.720 11.872 10.293 1.00 80.56 80 LYS A CA 1
ATOM 680 C C . LYS A 1 80 ? -18.686 11.038 11.132 1.00 80.56 80 LYS A C 1
ATOM 682 O O . LYS A 1 80 ? -18.974 11.404 12.271 1.00 80.56 80 LYS A O 1
ATOM 687 N N . LYS A 1 81 ? -19.258 9.970 10.568 1.00 83.94 81 LYS A N 1
ATOM 688 C CA . LYS A 1 81 ? -20.426 9.281 11.143 1.00 83.94 81 LYS A CA 1
ATOM 689 C C . LYS A 1 81 ? -20.067 7.938 11.768 1.00 83.94 81 LYS A C 1
ATOM 691 O O . LYS A 1 81 ? -20.582 7.596 12.833 1.00 83.94 81 LYS A O 1
ATOM 696 N N . TYR A 1 82 ? -19.208 7.191 11.100 1.00 84.19 82 TYR A N 1
ATOM 697 C CA . TYR A 1 82 ? -18.793 5.835 11.422 1.00 84.19 82 TYR A CA 1
ATOM 698 C C . TYR A 1 82 ? -17.370 5.755 11.991 1.00 84.19 82 TYR A C 1
ATOM 700 O O . TYR A 1 82 ? -16.909 4.658 12.282 1.00 84.19 82 TYR A O 1
ATOM 708 N N . TYR A 1 83 ? -16.706 6.891 12.234 1.00 81.62 83 TYR A N 1
ATOM 709 C CA . TYR A 1 83 ? -15.291 6.935 12.604 1.00 81.62 83 TYR A CA 1
ATOM 710 C C . TYR A 1 83 ? -14.934 6.047 13.810 1.00 81.62 83 TYR A C 1
ATOM 712 O O . TYR A 1 83 ? -13.869 5.441 13.863 1.00 81.62 83 TYR A O 1
ATOM 720 N N . LYS A 1 84 ? -15.857 5.954 14.774 1.00 83.88 84 LYS A N 1
ATOM 721 C CA . LYS A 1 84 ? -15.744 5.153 16.003 1.00 83.88 84 LYS A CA 1
ATOM 722 C C . LYS A 1 84 ? -15.763 3.640 15.772 1.00 83.88 84 LYS A C 1
ATOM 724 O O . LYS A 1 84 ? -15.634 2.893 16.725 1.00 83.88 84 LYS A O 1
ATOM 729 N N . TYR A 1 85 ? -15.995 3.193 14.541 1.00 86.12 85 TYR A N 1
ATOM 730 C CA . TYR A 1 85 ? -16.005 1.780 14.171 1.00 86.12 85 TYR A CA 1
ATOM 731 C C . TYR A 1 85 ? -14.728 1.354 13.429 1.00 86.12 85 TYR A C 1
ATOM 733 O O . TYR A 1 85 ? -14.569 0.167 13.168 1.00 86.12 85 TYR A O 1
ATOM 741 N N . PHE A 1 86 ? -13.808 2.278 13.106 1.00 85.12 86 PHE A N 1
ATOM 742 C CA . PHE A 1 86 ? -12.509 1.932 12.499 1.00 85.12 86 PHE A CA 1
ATOM 743 C C . PHE A 1 86 ? -11.467 1.443 13.517 1.00 85.12 86 PHE A C 1
ATOM 745 O O . PHE A 1 86 ? -10.417 0.935 13.131 1.00 85.12 86 PHE A O 1
ATOM 752 N N . GLY A 1 87 ? -11.732 1.605 14.810 1.00 90.25 87 GLY A N 1
ATOM 753 C CA . GLY A 1 87 ? -10.840 1.206 15.890 1.00 90.25 87 GLY A CA 1
ATOM 754 C C . GLY A 1 87 ? -11.479 1.467 17.248 1.00 90.25 87 GLY A C 1
ATOM 755 O O . GLY A 1 87 ? -12.638 1.874 17.308 1.00 90.25 87 GLY A O 1
ATOM 756 N N . PHE A 1 88 ? -10.722 1.270 18.326 1.00 94.19 88 PHE A N 1
ATOM 757 C CA . PHE A 1 88 ? -11.202 1.586 19.673 1.00 94.19 88 PHE A CA 1
ATOM 758 C C . PHE A 1 88 ? -11.050 3.067 20.014 1.00 94.19 88 PHE A C 1
ATOM 760 O O . PHE A 1 88 ? -10.070 3.703 19.618 1.00 94.19 88 PHE A O 1
ATOM 767 N N . THR A 1 89 ? -11.985 3.607 20.792 1.00 94.06 89 THR A N 1
ATOM 768 C CA . THR A 1 89 ? -11.857 4.944 21.389 1.00 94.06 89 THR A CA 1
ATOM 769 C C . THR A 1 89 ? -11.019 4.917 22.670 1.00 94.06 89 THR A C 1
ATOM 771 O O . THR A 1 89 ? -10.798 3.861 23.262 1.00 94.06 89 THR A O 1
ATOM 774 N N . GLU A 1 90 ? -10.569 6.086 23.139 1.00 93.94 90 GLU A N 1
ATOM 775 C CA . GLU A 1 90 ? -9.860 6.201 24.426 1.00 93.94 90 GLU A CA 1
ATOM 776 C C . GLU A 1 90 ? -10.672 5.624 25.591 1.00 93.94 90 GLU A C 1
ATOM 778 O O . GLU A 1 90 ? -10.108 4.982 26.478 1.00 93.94 90 GLU A O 1
ATOM 783 N N . GLU A 1 91 ? -11.992 5.831 25.597 1.00 94.19 91 GLU A N 1
ATOM 784 C CA . GLU A 1 91 ? -12.871 5.304 26.640 1.00 94.19 91 GLU A CA 1
ATOM 785 C C . GLU A 1 91 ? -12.914 3.769 26.619 1.00 94.19 91 GLU A C 1
ATOM 787 O O . GLU A 1 91 ? -12.800 3.137 27.670 1.00 94.19 91 GLU A O 1
ATOM 792 N N . GLU A 1 92 ? -13.008 3.165 25.432 1.00 95.81 92 GLU A N 1
ATOM 793 C CA . GLU A 1 92 ? -13.010 1.707 25.268 1.00 95.81 92 GLU A CA 1
ATOM 794 C C . GLU A 1 92 ? -11.669 1.093 25.690 1.00 95.81 92 GLU A C 1
ATOM 796 O O . GLU A 1 92 ? -11.646 0.092 26.407 1.00 95.81 92 GLU A O 1
ATOM 801 N N . VAL A 1 93 ? -10.542 1.711 25.317 1.00 96.12 93 VAL A N 1
ATOM 802 C CA . VAL A 1 93 ? -9.207 1.243 25.729 1.00 96.12 93 VAL A CA 1
ATOM 803 C C . VAL A 1 93 ? -9.036 1.339 27.249 1.00 96.12 93 VAL A C 1
ATOM 805 O O . VAL A 1 93 ? -8.575 0.381 27.871 1.00 96.12 93 VAL A O 1
ATOM 808 N N . ASN A 1 94 ? -9.470 2.438 27.875 1.00 94.88 94 ASN A N 1
ATOM 809 C CA . ASN A 1 94 ? -9.448 2.585 29.335 1.00 94.88 94 ASN A CA 1
ATOM 810 C C . ASN A 1 94 ? -10.293 1.519 30.050 1.00 94.88 94 ASN A C 1
ATOM 812 O O . ASN A 1 94 ? -9.865 0.943 31.059 1.00 94.88 94 ASN A O 1
ATOM 816 N N . GLU A 1 95 ? -11.486 1.226 29.530 1.00 96.12 95 GLU A N 1
ATOM 817 C CA . GLU A 1 95 ? -12.351 0.181 30.077 1.00 96.12 95 GLU A CA 1
ATOM 818 C C . GLU A 1 95 ? -11.693 -1.204 29.964 1.00 96.12 95 GLU A C 1
ATOM 820 O O . GLU A 1 95 ? -11.716 -1.994 30.915 1.00 96.12 95 GLU A O 1
ATOM 825 N N . LEU A 1 96 ? -11.061 -1.496 28.824 1.00 95.62 96 LEU A N 1
ATOM 826 C CA . LEU A 1 96 ? -10.343 -2.748 28.594 1.00 95.62 96 LEU A CA 1
ATOM 827 C C . LEU A 1 96 ? -9.137 -2.907 29.536 1.00 95.62 96 LEU A C 1
ATOM 829 O O . LEU A 1 96 ? -8.979 -3.974 30.140 1.00 95.62 96 LEU A O 1
ATOM 833 N N . CYS A 1 97 ? -8.337 -1.856 29.741 1.00 93.56 97 CYS A N 1
ATOM 834 C CA . CYS A 1 97 ? -7.230 -1.871 30.706 1.00 93.56 97 CYS A CA 1
ATOM 835 C C . CYS A 1 97 ? -7.726 -2.106 32.137 1.00 93.56 97 CYS A C 1
ATOM 837 O O . CYS A 1 97 ? -7.180 -2.945 32.857 1.00 93.56 97 CYS A O 1
ATOM 839 N N . SER A 1 98 ? -8.822 -1.446 32.528 1.00 91.69 98 SER A N 1
ATOM 840 C CA . SER A 1 98 ? -9.440 -1.609 33.853 1.00 91.69 98 SER A CA 1
ATOM 841 C C . SER A 1 98 ? -9.871 -3.056 34.132 1.00 91.69 98 SER A C 1
ATOM 843 O O . SER A 1 98 ? -9.819 -3.520 35.276 1.00 91.69 98 SER A O 1
ATOM 845 N N . LYS A 1 99 ? -10.269 -3.796 33.086 1.00 92.06 99 LYS A N 1
ATOM 846 C CA . LYS A 1 99 ? -10.620 -5.223 33.167 1.00 92.06 99 LYS A CA 1
ATOM 847 C C . LYS A 1 99 ? -9.390 -6.136 33.202 1.00 92.06 99 LYS A C 1
ATOM 849 O O . LYS A 1 99 ? -9.392 -7.106 33.956 1.00 92.06 99 LYS A O 1
ATOM 854 N N . ASN A 1 100 ? -8.355 -5.844 32.412 1.00 88.88 100 ASN A N 1
ATOM 855 C CA . ASN A 1 100 ? -7.143 -6.666 32.309 1.00 88.88 100 ASN A CA 1
ATOM 856 C C . ASN A 1 100 ? -6.206 -6.535 33.530 1.00 88.88 100 ASN A C 1
ATOM 858 O O . ASN A 1 100 ? -5.647 -7.537 33.976 1.00 88.88 100 ASN A O 1
ATOM 862 N N . LYS A 1 101 ? -6.066 -5.322 34.086 1.00 85.44 101 LYS A N 1
ATOM 863 C CA . LYS A 1 101 ? -5.250 -4.971 35.270 1.00 85.44 101 LYS A CA 1
ATOM 864 C C . LYS A 1 101 ? -3.743 -5.265 35.185 1.00 85.44 101 LYS A C 1
ATOM 866 O O . LYS A 1 101 ? -3.063 -5.120 36.199 1.00 85.44 101 LYS A O 1
ATOM 871 N N . LYS A 1 102 ? -3.210 -5.690 34.035 1.00 92.44 102 LYS A N 1
ATOM 872 C CA . LYS A 1 102 ? -1.771 -5.951 33.854 1.00 92.44 102 LYS A CA 1
ATOM 873 C C . LYS A 1 102 ? -1.082 -4.886 33.012 1.00 92.44 102 LYS A C 1
ATOM 875 O O . LYS A 1 102 ? 0.014 -4.480 33.372 1.00 92.44 102 LYS A O 1
ATOM 880 N N . LEU A 1 103 ? -1.717 -4.451 31.925 1.00 93.50 103 LEU A N 1
ATOM 881 C CA . LEU A 1 103 ? -1.260 -3.315 31.124 1.00 93.50 103 LEU A CA 1
ATOM 882 C C . LEU A 1 103 ? -2.052 -2.060 31.493 1.00 93.50 103 LEU A C 1
ATOM 884 O O . LEU A 1 103 ? -3.259 -2.132 31.745 1.00 93.50 103 LEU A O 1
ATOM 888 N N . THR A 1 104 ? -1.365 -0.924 31.533 1.00 93.88 104 THR A N 1
ATOM 889 C CA . THR A 1 104 ? -1.968 0.386 31.795 1.00 93.88 104 THR A CA 1
ATOM 890 C C . THR A 1 104 ? -2.499 1.016 30.509 1.00 93.88 104 THR A C 1
ATOM 892 O O . THR A 1 104 ? -2.214 0.553 29.401 1.00 93.88 104 THR A O 1
ATOM 895 N N . PHE A 1 105 ? -3.314 2.063 30.638 1.00 94.88 105 PHE A N 1
ATOM 896 C CA . PHE A 1 105 ? -3.749 2.836 29.474 1.00 94.88 105 PHE A CA 1
ATOM 897 C C . PHE A 1 105 ? -2.550 3.506 28.794 1.00 94.88 105 PHE A C 1
ATOM 899 O O . PHE A 1 105 ? -2.450 3.482 27.571 1.00 94.88 105 PHE A O 1
ATOM 906 N N . GLU A 1 106 ? -1.609 4.018 29.584 1.00 94.31 106 GLU A N 1
ATOM 907 C CA . GLU A 1 106 ? -0.394 4.692 29.134 1.00 94.31 106 GLU A CA 1
ATOM 908 C C . GLU A 1 106 ? 0.508 3.757 28.312 1.00 94.31 106 GLU A C 1
ATOM 910 O O . GLU A 1 106 ? 1.060 4.167 27.285 1.00 94.31 106 GLU A O 1
ATOM 915 N N . ASP A 1 107 ? 0.604 2.479 28.704 1.00 93.12 107 ASP A N 1
ATOM 916 C CA . ASP A 1 107 ? 1.337 1.462 27.940 1.00 93.12 107 ASP A CA 1
ATOM 917 C C . ASP A 1 107 ? 0.773 1.330 26.518 1.00 93.12 107 ASP A C 1
ATOM 919 O O . ASP A 1 107 ? 1.521 1.397 25.539 1.00 93.12 107 ASP A O 1
ATOM 923 N N . LEU A 1 108 ? -0.554 1.193 26.394 1.00 95.12 108 LEU A N 1
ATOM 924 C CA . LEU A 1 108 ? -1.228 1.063 25.099 1.00 95.12 108 LEU A CA 1
ATOM 925 C C . LEU A 1 108 ? -1.226 2.375 24.308 1.00 95.12 108 LEU A C 1
ATOM 927 O O . LEU A 1 108 ? -1.071 2.355 23.087 1.00 95.12 108 LEU A O 1
ATOM 931 N N . GLU A 1 109 ? -1.384 3.515 24.980 1.00 94.62 109 GLU A N 1
ATOM 932 C CA . GLU A 1 109 ? -1.355 4.836 24.355 1.00 94.62 109 GLU A CA 1
ATOM 933 C C . GLU A 1 109 ? -0.012 5.121 23.697 1.00 94.62 109 GLU A C 1
ATOM 935 O O . GLU A 1 109 ? 0.021 5.578 22.556 1.00 94.62 109 GLU A O 1
ATOM 940 N N . SER A 1 110 ? 1.090 4.792 24.364 1.00 92.69 110 SER A N 1
ATOM 941 C CA . SER A 1 110 ? 2.426 5.065 23.833 1.00 92.69 110 SER A CA 1
ATOM 942 C C . SER A 1 110 ? 2.769 4.284 22.554 1.00 92.69 110 SER A C 1
ATOM 944 O O . SER A 1 110 ? 3.659 4.698 21.805 1.00 92.69 110 SER A O 1
ATOM 946 N N . TRP A 1 111 ? 2.080 3.169 22.285 1.00 93.81 111 TRP A N 1
ATOM 947 C CA . TRP A 1 111 ? 2.379 2.279 21.159 1.00 93.81 111 TRP A CA 1
ATOM 948 C C . TRP A 1 111 ? 1.307 2.237 20.074 1.00 93.81 111 TRP A C 1
ATOM 950 O O . TRP A 1 111 ? 1.660 2.175 18.896 1.00 93.81 111 TRP A O 1
ATOM 960 N N . TYR A 1 112 ? 0.027 2.264 20.452 1.00 94.00 112 TYR A N 1
ATOM 961 C CA . TYR A 1 112 ? -1.087 1.905 19.566 1.00 94.00 112 TYR A CA 1
ATOM 962 C C . TYR A 1 112 ? -2.043 3.062 19.259 1.00 94.00 112 TYR A C 1
ATOM 964 O O . TYR A 1 112 ? -2.889 2.928 18.369 1.00 94.00 112 TYR A O 1
ATOM 972 N N . ASN A 1 113 ? -1.906 4.194 19.954 1.00 89.38 113 ASN A N 1
ATOM 973 C CA . ASN A 1 113 ? -2.606 5.432 19.625 1.00 89.38 113 ASN A CA 1
ATOM 974 C C . ASN A 1 113 ? -1.963 6.103 18.413 1.00 89.38 113 ASN A C 1
ATOM 976 O O . ASN A 1 113 ? -0.742 6.095 18.288 1.00 89.38 113 ASN A O 1
ATOM 980 N N . GLY A 1 114 ? -2.766 6.742 17.565 1.00 81.81 114 GLY A N 1
ATOM 981 C CA . GLY A 1 114 ? -2.206 7.545 16.490 1.00 81.81 114 GLY A CA 1
ATOM 982 C C . GLY A 1 114 ? -3.161 7.982 15.403 1.00 81.81 114 GLY A C 1
ATOM 983 O O . GLY A 1 114 ? -2.894 8.959 14.706 1.00 81.81 114 GLY A O 1
ATOM 984 N N . TYR A 1 115 ? -4.281 7.282 15.252 1.00 90.88 115 TYR A N 1
ATOM 985 C CA . TYR A 1 115 ? -5.281 7.648 14.263 1.00 90.88 115 TYR A CA 1
ATOM 986 C C . TYR A 1 115 ? -6.178 8.736 14.825 1.00 90.88 115 TYR A C 1
ATOM 988 O O . TYR A 1 115 ? -6.576 8.708 15.991 1.00 90.88 115 TYR A O 1
ATOM 996 N N . LYS A 1 116 ? -6.511 9.703 13.977 1.00 88.44 116 LYS A N 1
ATOM 997 C CA . LYS A 1 116 ? -7.404 10.800 14.331 1.00 88.44 116 LYS A CA 1
ATOM 998 C C . LYS A 1 116 ? -8.684 10.657 13.529 1.00 88.44 116 LYS A C 1
ATOM 1000 O O . LYS A 1 116 ? -8.668 10.495 12.315 1.00 88.44 116 LYS A O 1
ATOM 1005 N N . SER A 1 117 ? -9.805 10.728 14.224 1.00 83.88 117 SER A N 1
ATOM 1006 C CA . SER A 1 117 ? -11.107 10.885 13.584 1.00 83.88 117 SER A CA 1
ATOM 1007 C C . SER A 1 117 ? -11.278 12.292 13.005 1.00 83.88 117 SER A C 1
ATOM 1009 O O . SER A 1 117 ? -10.513 13.211 13.305 1.00 83.88 117 SER A O 1
ATOM 1011 N N . SER A 1 118 ? -12.355 12.502 12.246 1.00 78.69 118 SER A N 1
ATOM 1012 C CA . SER A 1 118 ? -12.675 13.800 11.642 1.00 78.69 118 SER A CA 1
ATOM 1013 C C . SER A 1 118 ? -12.806 14.963 12.638 1.00 78.69 118 SER A C 1
ATOM 1015 O O . SER A 1 118 ? -12.775 16.118 12.230 1.00 78.69 118 SER A O 1
ATOM 1017 N N . ASN A 1 119 ? -13.035 14.680 13.926 1.00 82.94 119 ASN A N 1
ATOM 1018 C CA . ASN A 1 119 ? -13.149 15.683 14.992 1.00 82.94 119 ASN A CA 1
ATOM 1019 C C . ASN A 1 119 ? -11.927 15.704 15.932 1.00 82.94 119 ASN A C 1
ATOM 1021 O O . ASN A 1 119 ? -11.979 16.336 16.982 1.00 82.94 119 ASN A O 1
ATOM 1025 N N . GLY A 1 120 ? -10.849 15.003 15.572 1.00 86.19 120 GLY A N 1
ATOM 1026 C CA . GLY A 1 120 ? -9.601 14.976 16.329 1.00 86.19 120 GLY A CA 1
ATOM 1027 C C . GLY A 1 120 ? -9.579 13.988 17.493 1.00 86.19 120 GLY A C 1
ATOM 1028 O O . GLY A 1 120 ? -8.545 13.871 18.146 1.00 86.19 120 GLY A O 1
ATOM 1029 N N . LYS A 1 121 ? -10.664 13.241 17.750 1.00 88.44 121 LYS A N 1
ATOM 1030 C CA . LYS A 1 121 ? -10.628 12.151 18.735 1.00 88.44 121 LYS A CA 1
ATOM 1031 C C . LYS A 1 121 ? -9.678 11.052 18.283 1.00 88.44 121 LYS A C 1
ATOM 1033 O O . LYS A 1 121 ? -9.689 10.686 17.102 1.00 88.44 121 LYS A O 1
ATOM 1038 N N . LYS A 1 122 ? -8.915 10.528 19.238 1.00 91.25 122 LYS A N 1
ATOM 1039 C CA . LYS A 1 122 ? -7.967 9.433 19.050 1.00 91.25 122 LYS A CA 1
ATOM 1040 C C . LYS A 1 122 ? -8.696 8.115 18.823 1.00 91.25 122 LYS A C 1
ATOM 1042 O O . LYS A 1 122 ? -9.692 7.821 19.485 1.00 91.25 122 LYS A O 1
ATOM 1047 N N . ILE A 1 123 ? -8.171 7.344 17.884 1.00 92.81 123 ILE A N 1
ATOM 1048 C CA . ILE A 1 123 ? -8.629 6.010 17.527 1.00 92.81 123 ILE A CA 1
ATOM 1049 C C . ILE A 1 123 ? -7.424 5.072 17.582 1.00 92.81 123 ILE A C 1
ATOM 1051 O O . ILE A 1 123 ? -6.338 5.388 17.088 1.00 92.81 123 ILE A O 1
ATOM 1055 N N . TYR A 1 124 ? -7.625 3.922 18.213 1.00 93.88 124 TYR A N 1
ATOM 1056 C CA . TYR A 1 124 ? -6.600 2.929 18.495 1.00 93.88 124 TYR A CA 1
ATOM 1057 C C . TYR A 1 124 ? -6.819 1.713 17.612 1.00 93.88 124 TYR A C 1
ATOM 1059 O O . TYR A 1 124 ? -7.957 1.287 17.394 1.00 93.88 124 TYR A O 1
ATOM 1067 N N . ASN A 1 125 ? -5.732 1.112 17.133 1.00 90.69 125 ASN A N 1
ATOM 1068 C CA . ASN A 1 125 ? -5.849 -0.110 16.355 1.00 90.69 125 ASN A CA 1
ATOM 1069 C C . ASN A 1 125 ? -6.392 -1.261 17.224 1.00 90.69 125 ASN A C 1
ATOM 1071 O O . ASN A 1 125 ? -5.756 -1.689 18.189 1.00 90.69 125 ASN A O 1
ATOM 1075 N N . THR A 1 126 ? -7.564 -1.781 16.856 1.00 91.25 126 THR A N 1
ATOM 1076 C CA . THR A 1 126 ? -8.249 -2.854 17.588 1.00 91.25 126 THR A CA 1
ATOM 1077 C C . THR A 1 126 ? -7.413 -4.128 17.678 1.00 91.25 126 THR A C 1
ATOM 1079 O O . THR A 1 126 ? -7.362 -4.751 18.737 1.00 91.25 126 THR A O 1
ATOM 1082 N N . TRP A 1 127 ? -6.730 -4.512 16.596 1.00 89.81 127 TRP A N 1
ATOM 1083 C CA . TRP A 1 127 ? -5.920 -5.730 16.558 1.00 89.81 127 TRP A CA 1
ATOM 1084 C C . TRP A 1 127 ? -4.751 -5.658 17.541 1.00 89.81 127 TRP A C 1
ATOM 1086 O O . TRP A 1 127 ? -4.595 -6.574 18.355 1.00 89.81 127 TRP A O 1
ATOM 1096 N N . SER A 1 128 ? -3.990 -4.562 17.513 1.00 92.81 128 SER A N 1
ATOM 1097 C CA . SER A 1 128 ? -2.850 -4.337 18.400 1.00 92.81 128 SER A CA 1
ATOM 1098 C C . SER A 1 128 ? -3.276 -4.270 19.865 1.00 92.81 128 SER A C 1
ATOM 1100 O O . SER A 1 128 ? -2.699 -4.970 20.696 1.00 92.81 128 SER A O 1
ATOM 1102 N N . VAL A 1 129 ? -4.343 -3.526 20.188 1.00 94.81 129 VAL A N 1
ATOM 1103 C CA . VAL A 1 129 ? -4.871 -3.431 21.562 1.00 94.81 129 VAL A CA 1
ATOM 1104 C C . VAL A 1 129 ? -5.322 -4.797 22.090 1.00 94.81 129 VAL A C 1
ATOM 1106 O O . VAL A 1 129 ? -4.934 -5.187 23.193 1.00 94.81 129 VAL A O 1
ATOM 1109 N N . ILE A 1 130 ? -6.101 -5.559 21.311 1.00 93.62 130 ILE A N 1
ATOM 1110 C CA . ILE A 1 130 ? -6.572 -6.893 21.724 1.00 93.62 130 ILE A CA 1
ATOM 1111 C C . ILE A 1 130 ? -5.392 -7.841 21.943 1.00 93.62 130 ILE A C 1
ATOM 1113 O O . ILE A 1 130 ? -5.357 -8.558 22.943 1.00 93.62 130 ILE A O 1
ATOM 1117 N N . HIS A 1 131 ? -4.422 -7.861 21.025 1.00 93.75 131 HIS A N 1
ATOM 1118 C CA . HIS A 1 131 ? -3.272 -8.757 21.133 1.00 93.75 131 HIS A CA 1
ATOM 1119 C C . HIS A 1 131 ? -2.387 -8.412 22.322 1.00 93.75 131 HIS A C 1
ATOM 1121 O O . HIS A 1 131 ? -2.000 -9.323 23.058 1.00 93.75 131 HIS A O 1
ATOM 1127 N N . ALA A 1 132 ? -2.136 -7.124 22.546 1.00 95.00 132 ALA A N 1
ATOM 1128 C CA . ALA A 1 132 ? -1.362 -6.656 23.681 1.00 95.00 132 ALA A CA 1
ATOM 1129 C C . ALA A 1 132 ? -2.000 -7.077 25.005 1.00 95.00 132 ALA A C 1
ATOM 1131 O O . ALA A 1 132 ? -1.341 -7.684 25.847 1.00 95.00 132 ALA A O 1
ATOM 1132 N N . LEU A 1 133 ? -3.305 -6.843 25.167 1.00 94.88 133 LEU A N 1
ATOM 1133 C CA . LEU A 1 133 ? -4.045 -7.217 26.374 1.00 94.88 133 LEU A CA 1
ATOM 1134 C C . LEU A 1 133 ? -4.130 -8.736 26.564 1.00 94.88 133 LEU A C 1
ATOM 1136 O O . LEU A 1 133 ? -3.963 -9.227 27.679 1.00 94.88 133 LEU A O 1
ATOM 1140 N N . ASN A 1 134 ? -4.346 -9.503 25.494 1.00 92.94 134 ASN A N 1
ATOM 1141 C CA . ASN A 1 134 ? -4.416 -10.964 25.579 1.00 92.94 134 ASN A CA 1
ATOM 1142 C C . ASN A 1 134 ? -3.067 -11.584 25.968 1.00 92.94 134 ASN A C 1
ATOM 1144 O O . ASN A 1 134 ? -3.016 -12.490 26.802 1.00 92.94 134 ASN A O 1
ATOM 1148 N N . LYS A 1 135 ? -1.968 -11.092 25.384 1.00 93.44 135 LYS A N 1
ATOM 1149 C CA . LYS A 1 135 ? -0.608 -11.570 25.676 1.00 93.44 135 LYS A CA 1
ATOM 1150 C C . LYS A 1 135 ? -0.003 -10.931 26.925 1.00 93.44 135 LYS A C 1
ATOM 1152 O O . LYS A 1 135 ? 0.943 -11.481 27.479 1.00 93.44 135 LYS A O 1
ATOM 1157 N N . ASN A 1 136 ? -0.580 -9.830 27.402 1.00 93.88 136 ASN A N 1
ATOM 1158 C CA . ASN A 1 136 ? -0.022 -8.954 28.434 1.00 93.88 136 ASN A CA 1
ATOM 1159 C C . ASN A 1 136 ? 1.389 -8.473 28.077 1.00 93.88 136 ASN A C 1
ATOM 1161 O O . ASN A 1 136 ? 2.280 -8.486 28.924 1.00 93.88 136 ASN A O 1
ATOM 1165 N N . ASN A 1 137 ? 1.597 -8.108 26.812 1.00 94.38 137 ASN A N 1
ATOM 1166 C CA . ASN A 1 137 ? 2.878 -7.620 26.326 1.00 94.38 137 ASN A CA 1
ATOM 1167 C C . ASN A 1 137 ? 2.685 -6.473 25.331 1.00 94.38 137 ASN A C 1
ATOM 1169 O O . ASN A 1 137 ? 1.698 -6.441 24.599 1.00 94.38 137 ASN A O 1
ATOM 1173 N N . ILE A 1 138 ? 3.630 -5.539 25.311 1.00 94.19 138 ILE A N 1
ATOM 1174 C CA . ILE A 1 138 ? 3.664 -4.445 24.346 1.00 94.19 138 ILE A CA 1
ATOM 1175 C C . ILE A 1 138 ? 4.683 -4.794 23.268 1.00 94.19 138 ILE A C 1
ATOM 1177 O O . ILE A 1 138 ? 5.870 -4.940 23.553 1.00 94.19 138 ILE A O 1
ATOM 1181 N N . GLU A 1 139 ? 4.218 -4.950 22.034 1.00 92.19 139 GLU A N 1
ATOM 1182 C CA . GLU A 1 139 ? 5.035 -5.338 20.890 1.00 92.19 139 GLU A CA 1
ATOM 1183 C C . GLU A 1 139 ? 4.453 -4.733 19.615 1.00 92.19 139 GLU A C 1
ATOM 1185 O O . GLU A 1 139 ? 3.361 -4.171 19.599 1.00 92.19 139 GLU A O 1
ATOM 1190 N N . ASN A 1 140 ? 5.171 -4.903 18.512 1.00 90.06 140 ASN A N 1
ATOM 1191 C CA . ASN A 1 140 ? 4.633 -4.610 17.199 1.00 90.06 140 ASN A CA 1
ATOM 1192 C C . ASN A 1 140 ? 3.707 -5.758 16.756 1.00 90.06 140 ASN A C 1
ATOM 1194 O O . ASN A 1 140 ? 4.174 -6.837 16.381 1.00 90.06 140 ASN A O 1
ATOM 1198 N N . TYR A 1 141 ? 2.394 -5.537 16.834 1.00 87.75 141 TYR A N 1
ATOM 1199 C CA . TYR A 1 141 ? 1.356 -6.471 16.386 1.00 87.75 141 TYR A CA 1
ATOM 1200 C C . TYR A 1 141 ? 0.903 -6.199 14.951 1.00 87.75 141 TYR A C 1
ATOM 1202 O O . TYR A 1 141 ? 0.139 -6.986 14.377 1.00 87.75 141 TYR A O 1
ATOM 1210 N N . TRP A 1 142 ? 1.428 -5.134 14.350 1.00 79.25 142 TRP A N 1
ATOM 1211 C CA . TRP A 1 142 ? 1.261 -4.809 12.949 1.00 79.25 142 TRP A CA 1
ATOM 1212 C C . TRP A 1 142 ? 2.087 -5.754 12.062 1.00 79.25 142 TRP A C 1
ATOM 1214 O O . TRP A 1 142 ? 3.207 -5.475 11.644 1.00 79.25 142 TRP A O 1
ATOM 1224 N N . SER A 1 143 ? 1.537 -6.937 11.781 1.00 62.47 143 SER A N 1
ATOM 1225 C CA . SER A 1 143 ? 2.185 -7.903 10.885 1.00 62.47 143 SER A CA 1
ATOM 1226 C C . SER A 1 143 ? 2.234 -7.400 9.433 1.00 62.47 143 SER A C 1
ATOM 1228 O O . SER A 1 143 ? 1.336 -6.689 8.983 1.00 62.47 143 SER A O 1
ATOM 1230 N N . LEU A 1 144 ? 3.268 -7.804 8.682 1.00 52.34 144 LEU A N 1
ATOM 1231 C CA . LEU A 1 144 ? 3.494 -7.458 7.271 1.00 52.34 144 LEU A CA 1
ATOM 1232 C C . LEU A 1 144 ? 2.399 -8.037 6.354 1.00 52.34 144 LEU A C 1
ATOM 1234 O O . LEU A 1 144 ? 2.607 -9.024 5.643 1.00 52.34 144 LEU A O 1
ATOM 1238 N N . THR A 1 145 ? 1.225 -7.411 6.350 1.00 52.53 145 THR A N 1
ATOM 1239 C CA . THR A 1 145 ? 0.152 -7.693 5.397 1.00 52.53 145 THR A CA 1
ATOM 1240 C C . THR A 1 145 ? 0.654 -7.456 3.968 1.00 52.53 145 THR A C 1
ATOM 1242 O O . THR A 1 145 ? 1.564 -6.656 3.722 1.00 52.53 145 THR A O 1
ATOM 1245 N N . GLY A 1 146 ? 0.090 -8.164 2.983 1.00 47.81 146 GLY A N 1
ATOM 1246 C CA . GLY A 1 146 ? 0.526 -8.067 1.580 1.00 47.81 146 GLY A CA 1
ATOM 1247 C C . GLY A 1 146 ? 0.539 -6.631 1.025 1.00 47.81 146 GLY A C 1
ATOM 1248 O O . GLY A 1 146 ? 1.344 -6.320 0.145 1.00 47.81 146 GLY A O 1
ATOM 1249 N N . SER A 1 147 ? -0.285 -5.741 1.584 1.00 55.41 147 SER A N 1
ATOM 1250 C CA . SER A 1 147 ? -0.341 -4.310 1.271 1.00 55.41 147 SER A CA 1
ATOM 1251 C C . SER A 1 147 ? 0.890 -3.520 1.736 1.00 55.41 147 SER A C 1
ATOM 1253 O O . SER A 1 147 ? 1.261 -2.561 1.064 1.00 55.41 147 SER A O 1
ATOM 1255 N N . PHE A 1 148 ? 1.611 -3.930 2.787 1.00 65.00 148 PHE A N 1
ATOM 1256 C CA . PHE A 1 148 ? 2.795 -3.179 3.233 1.00 65.00 148 PHE A CA 1
ATOM 1257 C C . PHE A 1 148 ? 3.986 -3.407 2.306 1.00 65.00 148 PHE A C 1
ATOM 1259 O O . PHE A 1 148 ? 4.793 -2.508 2.089 1.00 65.00 148 PHE A O 1
ATOM 1266 N N . LYS A 1 149 ? 4.062 -4.578 1.656 1.00 59.19 149 LYS A N 1
ATOM 1267 C CA . LYS A 1 149 ? 5.057 -4.838 0.598 1.00 59.19 149 LYS A CA 1
ATOM 1268 C C . LYS A 1 149 ? 4.943 -3.828 -0.545 1.00 59.19 149 LYS A C 1
ATOM 1270 O O . LYS A 1 149 ? 5.928 -3.521 -1.208 1.00 59.19 149 LYS A O 1
ATOM 1275 N N . VAL A 1 150 ? 3.737 -3.328 -0.806 1.00 54.31 150 VAL A N 1
ATOM 1276 C CA . VAL A 1 150 ? 3.491 -2.285 -1.804 1.00 54.31 150 VAL A CA 1
ATOM 1277 C C . VAL A 1 150 ? 4.051 -0.943 -1.317 1.00 54.31 150 VAL A C 1
ATOM 1279 O O . VAL A 1 150 ? 4.839 -0.346 -2.046 1.00 54.31 150 VAL A O 1
ATOM 1282 N N . VAL A 1 151 ? 3.760 -0.548 -0.072 1.00 64.69 151 VAL A N 1
ATOM 1283 C CA . VAL A 1 151 ? 4.297 0.671 0.571 1.00 64.69 151 VAL A CA 1
ATOM 1284 C C . VAL A 1 151 ? 5.822 0.670 0.620 1.00 64.69 151 VAL A C 1
ATOM 1286 O O . VAL A 1 151 ? 6.463 1.582 0.108 1.00 64.69 151 VAL A O 1
ATOM 1289 N N . LYS A 1 152 ? 6.417 -0.411 1.127 1.00 67.38 152 LYS A N 1
ATOM 1290 C CA . LYS A 1 152 ? 7.869 -0.607 1.175 1.00 67.38 152 LYS A CA 1
ATOM 1291 C C . LYS A 1 152 ? 8.537 -0.420 -0.188 1.00 67.38 152 LYS A C 1
ATOM 1293 O O . LYS A 1 152 ? 9.539 0.279 -0.289 1.00 67.38 152 LYS A O 1
ATOM 1298 N N . ARG A 1 153 ? 7.962 -0.996 -1.252 1.00 58.09 153 ARG A N 1
ATOM 1299 C CA . ARG A 1 153 ? 8.479 -0.814 -2.617 1.00 58.09 153 ARG A CA 1
ATOM 1300 C C . ARG A 1 153 ? 8.433 0.653 -3.041 1.00 58.09 153 ARG A C 1
ATOM 1302 O O . ARG A 1 153 ? 9.431 1.150 -3.544 1.00 58.09 153 ARG A O 1
ATOM 1309 N N . MET A 1 154 ? 7.323 1.358 -2.823 1.00 58.53 154 MET A N 1
ATOM 1310 C CA . MET A 1 154 ? 7.206 2.769 -3.226 1.00 58.53 154 MET A CA 1
ATOM 1311 C C . MET A 1 154 ? 8.297 3.646 -2.602 1.00 58.53 154 MET A C 1
ATOM 1313 O O . MET A 1 154 ? 8.891 4.468 -3.295 1.00 58.53 154 MET A O 1
ATOM 1317 N N . ILE A 1 155 ? 8.571 3.429 -1.314 1.00 64.38 155 ILE A N 1
ATOM 1318 C CA . ILE A 1 155 ? 9.564 4.182 -0.541 1.00 64.38 155 ILE A CA 1
ATOM 1319 C C . ILE A 1 155 ? 10.978 3.865 -1.028 1.00 64.38 155 ILE A C 1
ATOM 1321 O O . ILE A 1 155 ? 11.765 4.776 -1.283 1.00 64.38 155 ILE A O 1
ATOM 1325 N N . ASN A 1 156 ? 11.298 2.581 -1.206 1.00 57.97 156 ASN A N 1
ATOM 1326 C CA . ASN A 1 156 ? 12.628 2.158 -1.648 1.00 57.97 156 ASN A CA 1
ATOM 1327 C C . ASN A 1 156 ? 12.962 2.669 -3.054 1.00 57.97 156 ASN A C 1
ATOM 1329 O O . ASN A 1 156 ? 14.111 3.016 -3.330 1.00 57.97 156 ASN A O 1
ATOM 1333 N N . TYR A 1 157 ? 11.956 2.773 -3.926 1.00 51.12 157 TYR A N 1
ATOM 1334 C CA . TYR A 1 157 ? 12.118 3.281 -5.287 1.00 51.12 157 TYR A CA 1
ATOM 1335 C C . TYR A 1 157 ? 12.013 4.803 -5.417 1.00 51.12 157 TYR A C 1
ATOM 1337 O O . TYR A 1 157 ? 12.150 5.302 -6.535 1.00 51.12 157 TYR A O 1
ATOM 1345 N N . ASP A 1 158 ? 11.791 5.520 -4.311 1.00 55.66 158 ASP A N 1
ATOM 1346 C CA . ASP A 1 158 ? 11.637 6.978 -4.280 1.00 55.66 158 ASP A CA 1
ATOM 1347 C C . ASP A 1 158 ? 10.661 7.484 -5.361 1.00 55.66 158 ASP A C 1
ATOM 1349 O O . ASP A 1 158 ? 10.923 8.419 -6.125 1.00 55.66 158 ASP A O 1
ATOM 1353 N N . ILE A 1 159 ? 9.530 6.780 -5.493 1.00 50.75 159 ILE A N 1
ATOM 1354 C CA . ILE A 1 159 ? 8.507 7.119 -6.484 1.00 50.75 159 ILE A CA 1
ATOM 1355 C C . ILE A 1 159 ? 8.029 8.541 -6.185 1.00 50.75 159 ILE A C 1
ATOM 1357 O O . ILE A 1 159 ? 7.678 8.833 -5.053 1.00 50.75 159 ILE A O 1
ATOM 1361 N N . VAL A 1 160 ? 8.036 9.427 -7.184 1.00 59.69 160 VAL A N 1
ATOM 1362 C CA . VAL A 1 160 ? 7.640 10.847 -7.056 1.00 59.69 160 VAL A CA 1
ATOM 1363 C C . VAL A 1 160 ? 8.330 11.632 -5.919 1.00 59.69 160 VAL A C 1
ATOM 1365 O O . VAL A 1 160 ? 7.800 12.648 -5.472 1.00 59.69 160 VAL A O 1
ATOM 1368 N N . GLY A 1 161 ? 9.523 11.204 -5.482 1.00 64.06 161 GLY A N 1
ATOM 1369 C CA . GLY A 1 161 ? 10.312 11.903 -4.458 1.00 64.06 161 GLY A CA 1
ATOM 1370 C C . GLY A 1 161 ? 9.809 11.713 -3.022 1.00 64.06 161 GLY A C 1
ATOM 1371 O O . GLY A 1 161 ? 10.082 12.551 -2.166 1.00 64.06 161 GLY A O 1
ATOM 1372 N N . VAL A 1 162 ? 9.037 10.655 -2.742 1.00 75.00 162 VAL A N 1
ATOM 1373 C CA . VAL A 1 162 ? 8.454 10.434 -1.404 1.00 75.00 162 VAL A CA 1
ATOM 1374 C C . VAL A 1 162 ? 9.469 10.050 -0.333 1.00 75.00 162 VAL A C 1
ATOM 1376 O O . VAL A 1 162 ? 9.129 10.054 0.845 1.00 75.00 162 VAL A O 1
ATOM 1379 N N . LYS A 1 163 ? 10.704 9.671 -0.677 1.00 73.06 163 LYS A N 1
ATOM 1380 C CA . LYS A 1 163 ? 11.641 9.147 0.324 1.00 73.06 163 LYS A CA 1
ATOM 1381 C C . LYS A 1 163 ? 12.032 10.198 1.363 1.00 73.06 163 LYS A C 1
ATOM 1383 O O . LYS A 1 163 ? 12.100 9.868 2.543 1.00 73.06 163 LYS A O 1
ATOM 1388 N N . GLU A 1 164 ? 12.259 11.439 0.939 1.00 75.12 164 GLU A N 1
ATOM 1389 C CA . GLU A 1 164 ? 12.557 12.555 1.847 1.00 75.12 164 GLU A CA 1
ATOM 1390 C C . GLU A 1 164 ? 11.363 12.852 2.759 1.00 75.12 164 GLU A C 1
ATOM 1392 O O . GLU A 1 164 ? 11.509 12.918 3.975 1.00 75.12 164 GLU A O 1
ATOM 1397 N N . GLU A 1 165 ? 10.161 12.904 2.191 1.00 86.25 165 GLU A N 1
ATOM 1398 C CA . GLU A 1 165 ? 8.910 13.081 2.932 1.00 86.25 165 GLU A CA 1
ATOM 1399 C C . GLU A 1 165 ? 8.707 11.976 3.982 1.00 86.25 165 GLU A C 1
ATOM 1401 O O . GLU A 1 165 ? 8.411 12.252 5.138 1.00 86.25 165 GLU A O 1
ATOM 1406 N N . ILE A 1 166 ? 8.949 10.712 3.634 1.00 84.75 166 ILE A N 1
ATOM 1407 C CA . ILE A 1 166 ? 8.850 9.595 4.582 1.00 84.75 166 ILE A CA 1
ATOM 1408 C C . ILE A 1 166 ? 9.863 9.733 5.728 1.00 84.75 166 ILE A C 1
ATOM 1410 O O . ILE A 1 166 ? 9.532 9.397 6.865 1.00 84.75 166 ILE A O 1
ATOM 1414 N N . LEU A 1 167 ? 11.075 10.235 5.471 1.00 77.00 167 LEU A N 1
ATOM 1415 C CA . LEU A 1 167 ? 12.048 10.516 6.533 1.00 77.00 167 LEU A CA 1
ATOM 1416 C C . LEU A 1 167 ? 11.541 11.612 7.480 1.00 77.00 167 LEU A C 1
ATOM 1418 O O . LEU A 1 167 ? 11.648 11.454 8.697 1.00 77.00 167 LEU A O 1
ATOM 1422 N N . GLU A 1 168 ? 10.925 12.667 6.944 1.00 85.44 168 GLU A N 1
ATOM 1423 C CA . GLU A 1 168 ? 10.269 13.707 7.745 1.00 85.44 168 GLU A CA 1
ATOM 1424 C C . GLU A 1 168 ? 9.146 13.121 8.614 1.00 85.44 168 GLU A C 1
ATOM 1426 O O . GLU A 1 168 ? 9.089 13.376 9.820 1.00 85.44 168 GLU A O 1
ATOM 1431 N N . LEU A 1 169 ? 8.310 12.249 8.044 1.00 91.44 169 LEU A N 1
ATOM 1432 C CA . LEU A 1 169 ? 7.255 11.559 8.788 1.00 91.44 169 LEU A CA 1
ATOM 1433 C C . LEU A 1 169 ? 7.820 10.658 9.900 1.00 91.44 169 LEU A C 1
ATOM 1435 O O . LEU A 1 169 ? 7.288 10.636 11.011 1.00 91.44 169 LEU A O 1
ATOM 1439 N N . ILE A 1 170 ? 8.922 9.940 9.647 1.00 87.06 170 ILE A N 1
ATOM 1440 C CA . ILE A 1 170 ? 9.619 9.121 10.660 1.00 87.06 170 ILE A CA 1
ATOM 1441 C C . ILE A 1 170 ? 10.168 9.997 11.790 1.00 87.06 170 ILE A C 1
ATOM 1443 O O . ILE A 1 170 ? 10.123 9.591 12.959 1.00 87.06 170 ILE A O 1
ATOM 1447 N N . ASN A 1 171 ? 10.641 11.203 11.476 1.00 82.56 171 ASN A N 1
ATOM 1448 C CA . ASN A 1 171 ? 11.088 12.185 12.465 1.00 82.56 171 ASN A CA 1
ATOM 1449 C C . ASN A 1 171 ? 9.934 12.777 13.293 1.00 82.56 171 ASN A C 1
ATOM 1451 O O . ASN A 1 171 ? 10.188 13.426 14.305 1.00 82.56 171 ASN A O 1
ATOM 1455 N N . GLY A 1 172 ? 8.682 12.473 12.937 1.00 85.19 172 GLY A N 1
ATOM 1456 C CA . GLY A 1 172 ? 7.481 12.923 13.637 1.00 85.19 172 GLY A CA 1
ATOM 1457 C C . GLY A 1 172 ? 6.883 14.206 13.065 1.00 85.19 172 GLY A C 1
ATOM 1458 O O . GLY A 1 172 ? 5.960 14.752 13.668 1.00 85.19 172 GLY A O 1
ATOM 1459 N N . ASN A 1 173 ? 7.383 14.684 11.922 1.00 89.69 173 ASN A N 1
ATOM 1460 C CA . ASN A 1 173 ? 6.811 15.836 11.237 1.00 89.69 173 ASN A CA 1
ATOM 1461 C C . ASN A 1 173 ? 5.504 15.444 10.530 1.00 89.69 173 ASN A C 1
ATOM 1463 O O . ASN A 1 173 ? 5.290 14.288 10.163 1.00 89.69 173 ASN A O 1
ATOM 1467 N N . GLU A 1 174 ? 4.617 16.420 10.349 1.00 95.06 174 GLU A N 1
ATOM 1468 C CA . GLU A 1 174 ? 3.383 16.267 9.576 1.00 95.06 174 GLU A CA 1
ATOM 1469 C C . GLU A 1 174 ? 3.571 16.908 8.195 1.00 95.06 174 GLU A C 1
ATOM 1471 O O . GLU A 1 174 ? 4.159 17.987 8.093 1.00 95.06 174 GLU A O 1
ATOM 1476 N N . ILE A 1 175 ? 3.041 16.283 7.142 1.00 93.38 175 ILE A N 1
ATOM 1477 C CA . ILE A 1 175 ? 3.131 16.804 5.768 1.00 93.38 175 ILE A CA 1
ATOM 1478 C C . ILE A 1 175 ? 1.756 17.259 5.308 1.00 93.38 175 ILE A C 1
ATOM 1480 O O . ILE A 1 175 ? 0.790 16.504 5.397 1.00 93.38 175 ILE A O 1
ATOM 1484 N N . GLU A 1 176 ? 1.670 18.489 4.811 1.00 94.12 176 GLU A N 1
ATOM 1485 C CA . GLU A 1 176 ? 0.443 19.035 4.240 1.00 94.12 176 GLU A CA 1
ATOM 1486 C C . GLU A 1 176 ? 0.217 18.490 2.829 1.00 94.12 176 GLU A C 1
ATOM 1488 O O . GLU A 1 176 ? 1.076 18.600 1.957 1.00 94.12 176 GLU A O 1
ATOM 1493 N N . ILE A 1 177 ? -0.945 17.876 2.621 1.00 88.50 177 ILE A N 1
ATOM 1494 C CA . ILE A 1 177 ? -1.352 17.325 1.335 1.00 88.50 177 ILE A CA 1
ATOM 1495 C C . ILE A 1 177 ? -2.878 17.258 1.245 1.00 88.50 177 ILE A C 1
ATOM 1497 O O . ILE A 1 177 ? -3.582 16.846 2.174 1.00 88.50 177 ILE A O 1
ATOM 1501 N N . LYS A 1 178 ? -3.418 17.655 0.095 1.00 87.25 178 LYS A N 1
ATOM 1502 C CA . LYS A 1 178 ? -4.848 17.535 -0.175 1.00 87.25 178 LYS A CA 1
ATOM 1503 C C . LYS A 1 178 ? -5.135 16.117 -0.665 1.00 87.25 178 LYS A C 1
ATOM 1505 O O . LYS A 1 178 ? -4.744 15.755 -1.768 1.00 87.25 178 LYS A O 1
ATOM 1510 N N . LEU A 1 179 ? -5.806 15.318 0.162 1.00 83.25 179 LEU A N 1
ATOM 1511 C CA . LEU A 1 179 ? -6.237 13.975 -0.219 1.00 83.25 179 LEU A CA 1
ATOM 1512 C C . LEU A 1 179 ? -7.717 13.998 -0.581 1.00 83.25 179 LEU A C 1
ATOM 1514 O O . LEU A 1 179 ? -8.542 14.553 0.147 1.00 83.25 179 LEU A O 1
ATOM 1518 N N . GLU A 1 180 ? -8.045 13.369 -1.701 1.00 71.12 180 GLU A N 1
ATOM 1519 C CA . GLU A 1 180 ? -9.418 13.092 -2.106 1.00 71.12 180 GLU A CA 1
ATOM 1520 C C . GLU A 1 180 ? -9.690 11.595 -1.924 1.00 71.12 180 GLU A C 1
ATOM 1522 O O . GLU A 1 180 ? -8.759 10.790 -1.882 1.00 71.12 180 GLU A O 1
ATOM 1527 N N . ASN A 1 181 ? -10.958 11.210 -1.751 1.00 62.44 181 ASN A N 1
ATOM 1528 C CA . ASN A 1 181 ? -11.325 9.795 -1.696 1.00 62.44 181 ASN A CA 1
ATOM 1529 C C . ASN A 1 181 ? -11.214 9.217 -3.109 1.00 62.44 181 ASN A C 1
ATOM 1531 O O . ASN A 1 181 ? -12.216 9.132 -3.810 1.00 62.44 181 ASN A O 1
ATOM 1535 N N . TYR A 1 182 ? -10.003 8.841 -3.517 1.00 53.47 182 TYR A N 1
ATOM 1536 C CA . TYR A 1 182 ? -9.800 8.090 -4.747 1.00 53.47 182 TYR A CA 1
ATOM 1537 C C . TYR A 1 182 ? -10.337 6.673 -4.531 1.00 53.47 182 TYR A C 1
ATOM 1539 O O . TYR A 1 182 ? -9.736 5.870 -3.809 1.00 53.47 182 TYR A O 1
ATOM 1547 N N . GLY A 1 183 ? -11.492 6.379 -5.122 1.00 48.06 183 GLY A N 1
ATOM 1548 C CA . GLY A 1 183 ? -12.050 5.035 -5.162 1.00 48.06 183 GLY A CA 1
ATOM 1549 C C . GLY A 1 183 ? -11.187 4.106 -6.020 1.00 48.06 183 GLY A C 1
ATOM 1550 O O . GLY A 1 183 ? -10.270 4.524 -6.731 1.00 48.06 183 GLY A O 1
ATOM 1551 N N . VAL A 1 184 ? -11.495 2.807 -6.001 1.00 41.31 184 VAL A N 1
ATOM 1552 C CA . VAL A 1 184 ? -10.832 1.820 -6.880 1.00 41.31 184 VAL A CA 1
ATOM 1553 C C . VAL A 1 184 ? -11.003 2.182 -8.370 1.00 41.31 184 VAL A C 1
ATOM 1555 O O . VAL A 1 184 ? -10.141 1.847 -9.184 1.00 41.31 184 VAL A O 1
ATOM 1558 N N . GLU A 1 185 ? -12.074 2.905 -8.716 1.00 38.72 185 GLU A N 1
ATOM 1559 C CA . GLU A 1 185 ? -12.425 3.312 -10.081 1.00 38.72 185 GLU A CA 1
ATOM 1560 C C . GLU A 1 185 ? -11.675 4.539 -10.612 1.00 38.72 185 GLU A C 1
ATOM 1562 O O . GLU A 1 185 ? -11.501 4.644 -11.827 1.00 38.72 185 GLU A O 1
ATOM 1567 N N . ASP A 1 186 ? -11.175 5.436 -9.757 1.00 43.88 186 ASP A N 1
ATOM 1568 C CA . ASP A 1 186 ? -10.542 6.688 -10.217 1.00 43.88 186 ASP A CA 1
ATOM 1569 C C . ASP A 1 186 ? -9.214 6.439 -10.946 1.00 43.88 186 ASP A C 1
ATOM 1571 O O . ASP A 1 186 ? -8.780 7.225 -11.781 1.00 43.88 186 ASP A O 1
ATOM 1575 N N . ILE A 1 187 ? -8.641 5.252 -10.748 1.00 44.59 187 ILE A N 1
ATOM 1576 C CA . ILE A 1 187 ? -7.463 4.758 -11.460 1.00 44.59 187 ILE A CA 1
ATOM 1577 C C . ILE A 1 187 ? -7.763 4.504 -12.960 1.00 44.59 187 ILE A C 1
ATOM 1579 O O . ILE A 1 187 ? -6.853 4.426 -13.778 1.00 44.59 187 ILE A O 1
ATOM 1583 N N . ARG A 1 188 ? -9.035 4.349 -13.366 1.00 38.75 188 ARG A N 1
ATOM 1584 C CA . ARG A 1 188 ? -9.403 4.082 -14.774 1.00 38.75 188 ARG A CA 1
ATOM 1585 C C . ARG A 1 188 ? -9.424 5.343 -15.645 1.00 38.75 188 ARG A C 1
ATOM 1587 O O . ARG A 1 188 ? -9.405 5.209 -16.867 1.00 38.75 188 ARG A O 1
ATOM 1594 N N . LYS A 1 189 ? -9.459 6.541 -15.053 1.00 40.06 189 LYS A N 1
ATOM 1595 C CA . LYS A 1 189 ? -9.559 7.824 -15.772 1.00 40.06 189 LYS A CA 1
ATOM 1596 C C . LYS A 1 189 ? -8.224 8.567 -15.851 1.00 40.06 189 LYS A C 1
ATOM 1598 O O . LYS A 1 189 ? -8.191 9.770 -15.651 1.00 40.06 189 LYS A O 1
ATOM 1603 N N . GLU A 1 190 ? -7.112 7.895 -16.131 1.00 44.12 190 GLU A N 1
ATOM 1604 C CA . GLU A 1 190 ? -5.816 8.585 -16.141 1.00 44.12 190 GLU A CA 1
ATOM 1605 C C . GLU A 1 190 ? -4.905 8.121 -17.271 1.00 44.12 190 GLU A C 1
ATOM 1607 O O . GLU A 1 190 ? -4.111 7.190 -17.133 1.00 44.12 190 GLU A O 1
ATOM 1612 N N . SER A 1 191 ? -4.987 8.838 -18.389 1.00 40.75 191 SER A N 1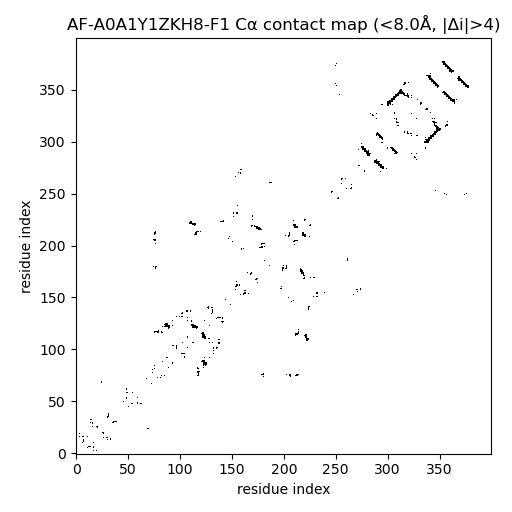
ATOM 1613 C CA . SER A 1 191 ? -3.940 8.861 -19.410 1.00 40.75 191 SER A CA 1
ATOM 1614 C C . SER A 1 191 ? -3.202 10.202 -19.505 1.00 40.75 191 SER A C 1
ATOM 1616 O O . SER A 1 191 ? -2.278 10.277 -20.307 1.00 40.75 191 SER A O 1
ATOM 1618 N N . GLU A 1 192 ? -3.521 11.243 -18.715 1.00 40.44 192 GLU A N 1
ATOM 1619 C CA . GLU A 1 192 ? -3.040 12.599 -19.067 1.00 40.44 192 GLU A CA 1
ATOM 1620 C C . GLU A 1 192 ? -2.315 13.437 -17.994 1.00 40.44 192 GLU A C 1
ATOM 1622 O O . GLU A 1 192 ? -1.459 14.224 -18.393 1.00 40.44 192 GLU A O 1
ATOM 1627 N N . GLU A 1 193 ? -2.474 13.258 -16.673 1.00 43.50 193 GLU A N 1
ATOM 1628 C CA . GLU A 1 193 ? -1.854 14.210 -15.720 1.00 43.50 193 GLU A CA 1
ATOM 1629 C C . GLU A 1 193 ? -0.938 13.569 -14.661 1.00 43.50 193 GLU A C 1
ATOM 1631 O O . GLU A 1 193 ? -1.337 12.773 -13.817 1.00 43.50 193 GLU A O 1
ATOM 1636 N N . LYS A 1 194 ? 0.348 13.960 -14.687 1.00 45.91 194 LYS A N 1
ATOM 1637 C CA . LYS A 1 194 ? 1.367 13.630 -13.666 1.00 45.91 194 LYS A CA 1
ATOM 1638 C C . LYS A 1 194 ? 1.078 14.269 -12.298 1.00 45.91 194 LYS A C 1
ATOM 1640 O O . LYS A 1 194 ? 1.757 13.930 -11.331 1.00 45.91 194 LYS A O 1
ATOM 1645 N N . GLU A 1 195 ? 0.137 15.207 -12.238 1.00 51.03 195 GLU A N 1
ATOM 1646 C CA . GLU A 1 195 ? -0.023 16.176 -11.151 1.00 51.03 195 GLU A CA 1
ATOM 1647 C C . GLU A 1 195 ? -0.683 15.595 -9.889 1.00 51.03 195 GLU A C 1
ATOM 1649 O O . GLU A 1 195 ? -0.564 16.199 -8.832 1.00 51.03 195 GLU A O 1
ATOM 1654 N N . HIS A 1 196 ? -1.274 14.391 -9.953 1.00 63.84 196 HIS A N 1
ATOM 1655 C CA . HIS A 1 196 ? -2.003 13.789 -8.818 1.00 63.84 196 HIS A CA 1
ATOM 1656 C C . HIS A 1 196 ? -1.462 12.443 -8.311 1.00 63.84 196 HIS A C 1
ATOM 1658 O O . HIS A 1 196 ? -2.017 11.815 -7.406 1.00 63.84 196 HIS A O 1
ATOM 1664 N N . VAL A 1 197 ? -0.340 11.975 -8.863 1.00 66.25 197 VAL A N 1
ATOM 1665 C CA . VAL A 1 197 ? 0.216 10.649 -8.539 1.00 66.25 197 VAL A CA 1
ATOM 1666 C C . VAL A 1 197 ? 0.601 10.536 -7.059 1.00 66.25 197 VAL A C 1
ATOM 1668 O O . VAL A 1 197 ? 0.465 9.466 -6.460 1.00 66.25 197 VAL A O 1
ATOM 1671 N N . LYS A 1 198 ? 1.079 11.633 -6.459 1.00 74.81 198 LYS A N 1
ATOM 1672 C CA . LYS A 1 198 ? 1.503 11.683 -5.054 1.00 74.81 198 LYS A CA 1
ATOM 1673 C C . LYS A 1 198 ? 0.295 11.634 -4.110 1.00 74.81 198 LYS A C 1
ATOM 1675 O O . LYS A 1 198 ? 0.311 10.906 -3.120 1.00 74.81 198 LYS A O 1
ATOM 1680 N N . GLU A 1 199 ? -0.769 12.345 -4.444 1.00 80.12 199 GLU A N 1
ATOM 1681 C CA . GLU A 1 199 ? -2.031 12.404 -3.712 1.00 80.12 199 GLU A CA 1
ATOM 1682 C C . GLU A 1 199 ? -2.720 11.039 -3.717 1.00 80.12 199 GLU A C 1
ATOM 1684 O O . GLU A 1 199 ? -3.107 10.537 -2.662 1.00 80.12 199 GLU A O 1
ATOM 1689 N N . ILE A 1 200 ? -2.796 10.385 -4.879 1.00 71.81 200 ILE A N 1
ATOM 1690 C CA . ILE A 1 200 ? -3.346 9.027 -5.014 1.00 71.81 200 ILE A CA 1
ATOM 1691 C C . ILE A 1 200 ? -2.545 8.036 -4.169 1.00 71.81 200 ILE A C 1
ATOM 1693 O O . ILE A 1 200 ? -3.104 7.153 -3.508 1.00 71.81 200 ILE A O 1
ATOM 1697 N N . LEU A 1 201 ? -1.220 8.173 -4.188 1.00 74.19 201 LEU A N 1
ATOM 1698 C CA . LEU A 1 201 ? -0.315 7.343 -3.413 1.00 74.19 201 LEU A CA 1
ATOM 1699 C C . LEU A 1 201 ? -0.582 7.489 -1.910 1.00 74.19 201 LEU A C 1
ATOM 1701 O O . LEU A 1 201 ? -0.889 6.494 -1.250 1.00 74.19 201 LEU A O 1
ATOM 1705 N N . TYR A 1 202 ? -0.516 8.706 -1.373 1.00 84.88 202 TYR A N 1
ATOM 1706 C CA . TYR A 1 202 ? -0.743 8.936 0.053 1.00 84.88 202 TYR A CA 1
ATOM 1707 C C . TYR A 1 202 ? -2.174 8.611 0.479 1.00 84.88 202 TYR A C 1
ATOM 1709 O O . TYR A 1 202 ? -2.355 8.028 1.547 1.00 84.88 202 TYR A O 1
ATOM 1717 N N . SER A 1 203 ? -3.171 8.856 -0.376 1.00 79.81 203 SER A N 1
ATOM 1718 C CA . SER A 1 203 ? -4.548 8.410 -0.149 1.00 79.81 203 SER A CA 1
ATOM 1719 C C . SER A 1 203 ? -4.607 6.904 0.101 1.00 79.81 203 SER A C 1
ATOM 1721 O O . SER A 1 203 ? -5.223 6.469 1.066 1.00 79.81 203 SER A O 1
ATOM 1723 N N . LYS A 1 204 ? -3.918 6.086 -0.705 1.00 75.50 204 LYS A N 1
ATOM 1724 C CA . LYS A 1 204 ? -3.883 4.626 -0.503 1.00 75.50 204 LYS A CA 1
ATOM 1725 C C . LYS A 1 204 ? -3.158 4.220 0.771 1.00 75.50 204 LYS A C 1
ATOM 1727 O O . LYS A 1 204 ? -3.615 3.312 1.460 1.00 75.50 204 LYS A O 1
ATOM 1732 N N . ILE A 1 205 ? -2.034 4.864 1.078 1.00 83.31 205 ILE A N 1
ATOM 1733 C CA . ILE A 1 205 ? -1.269 4.570 2.296 1.00 83.31 205 ILE A CA 1
ATOM 1734 C C . ILE A 1 205 ? -2.132 4.858 3.537 1.00 83.31 205 ILE A C 1
ATOM 1736 O O . ILE A 1 205 ? -2.129 4.054 4.472 1.00 83.31 205 ILE A O 1
ATOM 1740 N N . VAL A 1 206 ? -2.920 5.939 3.513 1.00 87.00 206 VAL A N 1
ATOM 1741 C CA . VAL A 1 206 ? -3.899 6.260 4.561 1.00 87.00 206 VAL A CA 1
ATOM 1742 C C . VAL A 1 206 ? -5.055 5.258 4.583 1.00 87.00 206 VAL A C 1
ATOM 1744 O O . VAL A 1 206 ? -5.386 4.748 5.648 1.00 87.00 206 VAL A O 1
ATOM 1747 N N . THR A 1 207 ? -5.644 4.911 3.435 1.00 79.75 207 THR A N 1
ATOM 1748 C CA . THR A 1 207 ? -6.747 3.934 3.362 1.00 79.75 207 THR A CA 1
ATOM 1749 C C . THR A 1 207 ? -6.341 2.556 3.888 1.00 79.75 207 THR A C 1
ATOM 1751 O O . THR A 1 207 ? -7.137 1.888 4.539 1.00 79.75 207 THR A O 1
ATOM 1754 N N . PHE A 1 208 ? -5.095 2.133 3.664 1.00 79.62 208 PHE A N 1
ATOM 1755 C CA . PHE A 1 208 ? -4.560 0.889 4.229 1.00 79.62 208 PHE A CA 1
ATOM 1756 C C . PHE A 1 208 ? -4.156 0.996 5.706 1.00 79.62 208 PHE A C 1
ATOM 1758 O O . PHE A 1 208 ? -3.707 0.010 6.288 1.00 79.62 208 PHE A O 1
ATOM 1765 N N . GLY A 1 209 ? -4.293 2.179 6.305 1.00 85.06 209 GLY A N 1
ATOM 1766 C CA . GLY A 1 209 ? -3.997 2.425 7.707 1.00 85.06 209 GLY A CA 1
ATOM 1767 C C . GLY A 1 209 ? -2.514 2.591 8.024 1.00 85.06 209 GLY A C 1
ATOM 1768 O O . GLY A 1 209 ? -2.166 2.579 9.187 1.00 85.06 209 GLY A O 1
ATOM 1769 N N . TYR A 1 210 ? -1.607 2.758 7.058 1.00 88.06 210 TYR A N 1
ATOM 1770 C CA . TYR A 1 210 ? -0.183 2.960 7.389 1.00 88.06 210 TYR A CA 1
ATOM 1771 C C . TYR A 1 210 ? 0.145 4.410 7.769 1.00 88.06 210 TYR A C 1
ATOM 1773 O O . TYR A 1 210 ? 1.146 4.664 8.435 1.00 88.06 210 TYR A O 1
ATOM 1781 N N . LEU A 1 211 ? -0.688 5.363 7.349 1.00 91.62 211 LEU A N 1
ATOM 1782 C CA . LEU A 1 211 ? -0.625 6.767 7.750 1.00 91.62 211 LEU A CA 1
ATOM 1783 C C . LEU A 1 211 ? -1.991 7.204 8.284 1.00 91.62 211 LEU A C 1
ATOM 1785 O O . LEU A 1 211 ? -3.020 6.660 7.890 1.00 91.62 211 LEU A O 1
ATOM 1789 N N . THR A 1 212 ? -2.007 8.214 9.149 1.00 91.69 212 THR A N 1
ATOM 1790 C CA . THR A 1 212 ? -3.237 8.926 9.518 1.00 91.69 212 THR A CA 1
ATOM 1791 C C . THR A 1 212 ? -3.351 10.211 8.706 1.00 91.69 212 THR A C 1
ATOM 1793 O O . THR A 1 212 ? -2.337 10.803 8.339 1.00 91.69 212 THR A O 1
ATOM 1796 N N . TYR A 1 213 ? -4.580 10.662 8.456 1.00 91.19 213 TYR A N 1
ATOM 1797 C CA . TYR A 1 213 ? -4.867 11.943 7.815 1.00 91.19 213 TYR A CA 1
ATOM 1798 C C . TYR A 1 213 ? -5.768 12.789 8.704 1.00 91.19 213 TYR A C 1
ATOM 1800 O O . TYR A 1 213 ? -6.830 12.340 9.128 1.00 91.19 213 TYR A O 1
ATOM 1808 N N . TYR A 1 214 ? -5.345 14.011 9.007 1.00 88.94 214 TYR A N 1
ATOM 1809 C CA . TYR A 1 214 ? -6.117 14.932 9.826 1.00 88.94 214 TYR A CA 1
ATOM 1810 C C . TYR A 1 214 ? -5.823 16.374 9.440 1.00 88.94 214 TYR A C 1
ATOM 1812 O O . TYR A 1 214 ? -4.668 16.779 9.363 1.00 88.94 214 TYR A O 1
ATOM 1820 N N . ASN A 1 215 ? -6.883 17.159 9.238 1.00 88.50 215 ASN A N 1
ATOM 1821 C CA . ASN A 1 215 ? -6.796 18.592 8.961 1.00 88.50 215 ASN A CA 1
ATOM 1822 C C . ASN A 1 215 ? -5.827 18.945 7.812 1.00 88.50 215 ASN A C 1
ATOM 1824 O O . ASN A 1 215 ? -4.969 19.813 7.960 1.00 88.50 215 ASN A O 1
ATOM 1828 N N . GLY A 1 216 ? -5.931 18.233 6.685 1.00 89.00 216 GLY A N 1
ATOM 1829 C CA . GLY A 1 216 ? -5.079 18.487 5.520 1.00 89.00 216 GLY A CA 1
ATOM 1830 C C . GLY A 1 216 ? -3.669 17.907 5.620 1.00 89.00 216 GLY A C 1
ATOM 1831 O O . GLY A 1 216 ? -2.858 18.162 4.737 1.00 89.00 216 GLY A O 1
ATOM 1832 N N . LYS A 1 217 ? -3.353 17.146 6.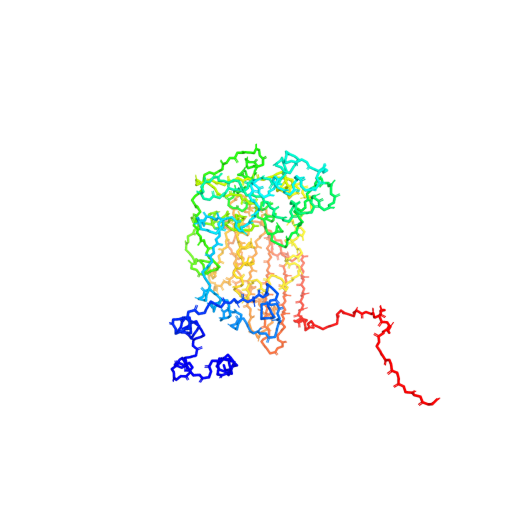674 1.00 92.88 217 LYS A N 1
ATOM 1833 C CA . LYS A 1 217 ? -1.998 16.653 6.924 1.00 92.88 217 LYS A CA 1
ATOM 1834 C C . LYS A 1 217 ? -1.937 15.153 7.135 1.00 92.88 217 LYS A C 1
ATOM 1836 O O . LYS A 1 217 ? -2.818 14.580 7.774 1.00 92.88 217 LYS A O 1
ATOM 1841 N N . ILE A 1 218 ? -0.868 14.541 6.640 1.00 93.94 218 ILE A N 1
ATOM 1842 C CA . ILE A 1 218 ? -0.517 13.145 6.906 1.00 93.94 218 ILE A CA 1
ATOM 1843 C C . ILE A 1 218 ? 0.553 13.040 7.993 1.00 93.94 218 ILE A C 1
ATOM 1845 O O . ILE A 1 218 ? 1.442 13.888 8.092 1.00 93.94 218 ILE A O 1
ATOM 1849 N N . SER A 1 219 ? 0.483 11.970 8.783 1.00 94.38 219 SER A N 1
ATOM 1850 C CA . SER A 1 219 ? 1.531 11.589 9.732 1.00 94.38 219 SER A CA 1
ATOM 1851 C C . SER A 1 219 ? 1.574 10.083 9.974 1.00 94.38 219 SER A C 1
ATOM 1853 O O . SER A 1 219 ? 0.607 9.365 9.701 1.00 94.38 219 SER A O 1
ATOM 1855 N N . ILE A 1 220 ? 2.713 9.584 10.467 1.00 93.88 220 ILE A N 1
ATOM 1856 C CA . ILE A 1 220 ? 2.790 8.211 10.976 1.00 93.88 220 ILE A CA 1
ATOM 1857 C C . ILE A 1 220 ? 2.016 8.180 12.295 1.00 93.88 220 ILE A C 1
ATOM 1859 O O . ILE A 1 220 ? 2.368 8.928 13.208 1.00 93.88 220 ILE A O 1
ATOM 1863 N N . PRO A 1 221 ? 0.967 7.349 12.411 1.00 92.88 221 PRO A N 1
ATOM 1864 C CA . PRO A 1 221 ? 0.062 7.416 13.548 1.00 92.88 221 PRO A CA 1
ATOM 1865 C C . PRO A 1 221 ? 0.775 7.017 14.840 1.00 92.88 221 PRO A C 1
ATOM 1867 O O . PRO A 1 221 ? 0.656 7.707 15.846 1.00 92.88 221 PRO A O 1
ATOM 1870 N N . ASN A 1 222 ? 1.510 5.905 14.825 1.00 93.62 222 ASN A N 1
ATOM 1871 C CA . ASN A 1 222 ? 1.928 5.246 16.051 1.00 93.62 222 ASN A CA 1
ATOM 1872 C C . ASN A 1 222 ? 3.325 4.617 15.946 1.00 93.62 222 ASN A C 1
ATOM 1874 O O . ASN A 1 222 ? 3.954 4.584 14.880 1.00 93.62 222 ASN A O 1
ATOM 1878 N N . LYS A 1 223 ? 3.830 4.130 17.084 1.00 91.88 223 LYS A N 1
ATOM 1879 C CA . LYS A 1 223 ? 5.183 3.578 17.181 1.00 91.88 223 LYS A CA 1
ATOM 1880 C C . LYS A 1 223 ? 5.349 2.290 16.373 1.00 91.88 223 LYS A C 1
ATOM 1882 O O . LYS A 1 223 ? 6.405 2.108 15.770 1.00 91.88 223 LYS A O 1
ATOM 1887 N N . GLU A 1 224 ? 4.317 1.447 16.311 1.00 91.25 224 GLU A N 1
ATOM 1888 C CA . GLU A 1 224 ? 4.342 0.217 15.506 1.00 91.25 224 GLU A CA 1
ATOM 1889 C C . GLU A 1 224 ? 4.661 0.528 14.044 1.00 91.25 224 GLU A C 1
ATOM 1891 O O . GLU A 1 224 ? 5.592 -0.025 13.458 1.00 91.25 224 GLU A O 1
ATOM 1896 N N . LEU A 1 225 ? 3.921 1.473 13.466 1.00 91.12 225 LEU A N 1
ATOM 1897 C CA . LEU A 1 225 ? 4.082 1.838 12.069 1.00 91.12 225 LEU A CA 1
ATOM 1898 C C . LEU A 1 225 ? 5.406 2.547 11.821 1.00 91.12 225 LEU A C 1
ATOM 1900 O O . LEU A 1 225 ? 6.065 2.261 10.823 1.00 91.12 225 LEU A O 1
ATOM 1904 N N . LYS A 1 226 ? 5.864 3.390 12.753 1.00 90.50 226 LYS A N 1
ATOM 1905 C CA . LYS A 1 226 ? 7.201 3.994 12.674 1.00 90.50 226 LYS A CA 1
ATOM 1906 C C . LYS A 1 226 ? 8.301 2.934 12.572 1.00 90.50 226 LYS A C 1
ATOM 1908 O O . LYS A 1 226 ? 9.192 3.069 11.734 1.00 90.50 226 LYS A O 1
ATOM 1913 N N . GLU A 1 227 ? 8.241 1.876 13.379 1.00 87.88 227 GLU A N 1
ATOM 1914 C CA . GLU A 1 227 ? 9.198 0.768 13.288 1.00 87.88 227 GLU A CA 1
ATOM 1915 C C . GLU A 1 227 ? 9.124 0.052 11.936 1.00 87.88 227 GLU A C 1
ATOM 1917 O O . GLU A 1 227 ? 10.166 -0.263 11.361 1.00 87.88 227 GLU A O 1
ATOM 1922 N N . GLU A 1 228 ? 7.926 -0.160 11.392 1.00 84.75 228 GLU A N 1
ATOM 1923 C CA . GLU A 1 228 ? 7.751 -0.785 10.077 1.00 84.75 228 GLU A CA 1
ATOM 1924 C C . GLU A 1 228 ? 8.327 0.071 8.939 1.00 84.75 228 GLU A C 1
ATOM 1926 O O . GLU A 1 228 ? 9.016 -0.455 8.061 1.00 84.75 228 GLU A O 1
ATOM 1931 N N . PHE A 1 229 ? 8.141 1.395 8.970 1.00 84.06 229 PHE A N 1
ATOM 1932 C CA . PHE A 1 229 ? 8.772 2.308 8.009 1.00 84.06 229 PHE A CA 1
ATOM 1933 C C . PHE A 1 229 ? 10.307 2.300 8.123 1.00 84.06 229 PHE A C 1
ATOM 1935 O O . PHE A 1 229 ? 11.004 2.263 7.107 1.00 84.06 229 PHE A O 1
ATOM 1942 N N . ILE A 1 230 ? 10.857 2.257 9.342 1.00 81.88 230 ILE A N 1
ATOM 1943 C CA . ILE A 1 230 ? 12.309 2.145 9.566 1.00 81.88 230 ILE A CA 1
ATOM 1944 C C . ILE A 1 230 ? 12.846 0.807 9.037 1.00 81.88 230 ILE A C 1
ATOM 1946 O O . ILE A 1 230 ? 13.882 0.775 8.371 1.00 81.88 230 ILE A O 1
ATOM 1950 N N . LYS A 1 231 ? 12.150 -0.307 9.299 1.00 78.62 231 LYS A N 1
ATOM 1951 C CA . LYS A 1 231 ? 12.509 -1.629 8.757 1.00 78.62 231 LYS A CA 1
ATOM 1952 C C . LYS A 1 231 ? 12.460 -1.634 7.231 1.00 78.62 231 LYS A C 1
ATOM 1954 O O . LYS A 1 231 ? 13.357 -2.191 6.605 1.00 78.62 231 LYS A O 1
ATOM 1959 N N . ALA A 1 232 ? 11.450 -0.999 6.635 1.00 74.62 232 ALA A N 1
ATOM 1960 C CA . ALA A 1 232 ? 11.315 -0.877 5.187 1.00 74.62 232 ALA A CA 1
ATOM 1961 C C . ALA A 1 232 ? 12.523 -0.168 4.553 1.00 74.62 232 ALA A C 1
ATOM 1963 O O . ALA A 1 232 ? 13.051 -0.674 3.565 1.00 74.62 232 ALA A O 1
ATOM 1964 N N . LEU A 1 233 ? 12.994 0.928 5.162 1.00 68.56 233 LEU A N 1
ATOM 1965 C CA . LEU A 1 233 ? 14.163 1.693 4.704 1.00 68.56 233 LEU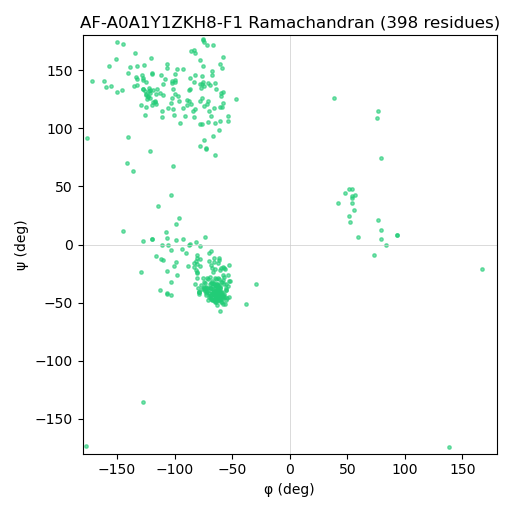 A CA 1
ATOM 1966 C C . LEU A 1 233 ? 15.506 0.977 4.912 1.00 68.56 233 LEU A C 1
ATOM 1968 O O . LEU A 1 233 ? 16.448 1.221 4.160 1.00 68.56 233 LEU A O 1
ATOM 1972 N N . ASN A 1 234 ? 15.612 0.133 5.942 1.00 64.56 234 ASN A N 1
ATOM 1973 C CA . ASN A 1 234 ? 16.852 -0.559 6.309 1.00 64.56 234 ASN A CA 1
ATOM 1974 C C . ASN A 1 234 ? 17.033 -1.923 5.634 1.00 64.56 234 ASN A C 1
ATOM 1976 O O . ASN A 1 234 ? 18.094 -2.536 5.788 1.00 64.56 234 ASN A O 1
ATOM 1980 N N . ASP A 1 235 ? 16.023 -2.423 4.920 1.00 62.75 235 ASP A N 1
ATOM 1981 C CA . ASP A 1 235 ? 16.142 -3.699 4.229 1.00 62.75 235 ASP A CA 1
ATOM 1982 C C . ASP A 1 235 ? 17.104 -3.580 3.037 1.00 62.75 235 ASP A C 1
ATOM 1984 O O . ASP A 1 235 ? 16.863 -2.839 2.085 1.00 62.75 235 ASP A O 1
ATOM 1988 N N . LYS A 1 236 ? 18.228 -4.300 3.128 1.00 45.53 236 LYS A N 1
ATOM 1989 C CA . LYS A 1 236 ? 19.317 -4.317 2.142 1.00 45.53 236 LYS A CA 1
ATOM 1990 C C . LYS A 1 236 ? 19.106 -5.355 1.039 1.00 45.53 236 LYS A C 1
ATOM 1992 O O . LYS A 1 236 ? 19.985 -5.496 0.186 1.00 45.53 236 LYS A O 1
ATOM 1997 N N . GLU A 1 237 ? 18.012 -6.120 1.061 1.00 45.91 237 GLU A N 1
ATOM 1998 C CA . GLU A 1 237 ? 17.742 -7.122 0.032 1.00 45.91 237 GLU A CA 1
ATOM 1999 C C . GLU A 1 237 ? 17.525 -6.426 -1.322 1.00 45.91 237 GLU A C 1
ATOM 2001 O O . GLU A 1 237 ? 16.532 -5.744 -1.560 1.00 45.91 237 GLU A O 1
ATOM 2006 N N . SER A 1 238 ? 18.547 -6.519 -2.179 1.00 41.91 238 SER A N 1
ATOM 2007 C CA . SER A 1 238 ? 18.793 -5.559 -3.253 1.00 41.91 238 SER A CA 1
ATOM 2008 C C . SER A 1 238 ? 17.619 -5.408 -4.225 1.00 41.91 238 SER A C 1
ATOM 2010 O O . SER A 1 238 ? 17.240 -6.341 -4.938 1.00 41.91 238 SER A O 1
ATOM 2012 N N . ASP A 1 239 ? 17.143 -4.171 -4.332 1.00 44.88 239 ASP A N 1
ATOM 2013 C CA . ASP A 1 239 ? 16.113 -3.678 -5.250 1.00 44.88 239 ASP A CA 1
ATOM 2014 C C . ASP A 1 239 ? 16.377 -3.996 -6.736 1.00 44.88 239 ASP A C 1
ATOM 2016 O O . ASP A 1 239 ? 15.464 -3.952 -7.566 1.00 44.88 239 ASP A O 1
ATOM 2020 N N . LEU A 1 240 ? 17.624 -4.332 -7.079 1.00 35.44 240 LEU A N 1
ATOM 2021 C CA . LEU A 1 240 ? 18.033 -4.792 -8.400 1.00 35.44 240 LEU A CA 1
ATOM 2022 C C . LEU A 1 240 ? 17.685 -6.265 -8.619 1.00 35.44 240 LEU A C 1
ATOM 2024 O O . LEU A 1 240 ? 17.214 -6.597 -9.694 1.00 35.44 240 LEU A O 1
ATOM 2028 N N . GLN A 1 241 ? 17.870 -7.141 -7.627 1.00 38.84 241 GLN A N 1
ATOM 2029 C CA . GLN A 1 241 ? 17.612 -8.575 -7.764 1.00 38.84 241 GLN A CA 1
ATOM 2030 C C . GLN A 1 241 ? 16.116 -8.861 -7.923 1.00 38.84 241 GLN A C 1
ATOM 2032 O O . GLN A 1 241 ? 15.769 -9.753 -8.680 1.00 38.84 241 GLN A O 1
ATOM 2037 N N . TYR A 1 242 ? 15.223 -8.084 -7.299 1.00 39.31 242 TYR A N 1
ATOM 2038 C CA . TYR A 1 242 ? 13.776 -8.208 -7.524 1.00 39.31 242 TYR A CA 1
ATOM 2039 C C . TYR A 1 242 ? 13.366 -7.729 -8.925 1.00 39.31 242 TYR A C 1
ATOM 2041 O O . TYR A 1 242 ? 12.654 -8.442 -9.624 1.00 39.31 242 TYR A O 1
ATOM 2049 N N . PHE A 1 243 ? 13.871 -6.576 -9.382 1.00 39.53 243 PHE A N 1
ATOM 2050 C CA . PHE A 1 243 ? 13.629 -6.081 -10.744 1.00 39.53 243 PHE A CA 1
ATOM 2051 C C . PHE A 1 243 ? 14.246 -7.006 -11.810 1.00 39.53 243 PHE A C 1
ATOM 2053 O O . PHE A 1 243 ? 13.602 -7.309 -12.808 1.00 39.53 243 PHE A O 1
ATOM 2060 N N . TYR A 1 244 ? 15.449 -7.537 -11.567 1.00 39.06 244 TYR A N 1
ATOM 2061 C CA . TYR A 1 244 ? 16.088 -8.553 -12.404 1.00 39.06 244 TYR A CA 1
ATOM 2062 C C . TYR A 1 244 ? 15.346 -9.888 -12.351 1.00 39.06 244 TYR A C 1
ATOM 2064 O O . TYR A 1 244 ? 15.187 -10.496 -13.396 1.00 39.06 244 TYR A O 1
ATOM 2072 N N . ASN A 1 245 ? 14.849 -10.342 -11.198 1.00 41.06 245 ASN A N 1
ATOM 2073 C CA . ASN A 1 245 ? 14.039 -11.560 -11.092 1.00 41.06 245 ASN A CA 1
ATOM 2074 C C . ASN A 1 245 ? 12.678 -11.388 -11.785 1.00 41.06 245 ASN A C 1
ATOM 2076 O O . ASN A 1 245 ? 12.191 -12.339 -12.375 1.00 41.06 245 ASN A O 1
ATOM 2080 N N . MET A 1 246 ? 12.101 -10.183 -11.778 1.00 41.94 246 MET A N 1
ATOM 2081 C CA . MET A 1 246 ? 10.859 -9.841 -12.481 1.00 41.94 246 MET A CA 1
ATOM 2082 C C . MET A 1 246 ? 11.061 -9.741 -14.004 1.00 41.94 246 MET A C 1
ATOM 2084 O O . MET A 1 246 ? 10.206 -10.188 -14.758 1.00 41.94 246 MET A O 1
ATOM 2088 N N . ILE A 1 247 ? 12.209 -9.224 -14.465 1.00 41.88 247 ILE A N 1
ATOM 2089 C CA . ILE A 1 247 ? 12.624 -9.267 -15.883 1.00 41.88 247 ILE A CA 1
ATOM 2090 C C . ILE A 1 247 ? 12.946 -10.704 -16.320 1.00 41.88 247 ILE A C 1
ATOM 2092 O O . ILE A 1 247 ? 12.656 -11.093 -17.446 1.00 41.88 247 ILE A O 1
ATOM 2096 N N . LYS A 1 248 ? 13.560 -11.496 -15.436 1.00 36.31 248 LYS A N 1
ATOM 2097 C CA . LYS A 1 248 ? 14.021 -12.863 -15.712 1.00 36.31 248 LYS A CA 1
ATOM 2098 C C . LYS A 1 248 ? 12.895 -13.905 -15.623 1.00 36.31 248 LYS A C 1
ATOM 2100 O O . LYS A 1 248 ? 13.005 -14.943 -16.264 1.00 36.31 248 LYS A O 1
ATOM 2105 N N . ASN A 1 249 ? 11.817 -13.626 -14.887 1.00 39.75 249 ASN A N 1
ATOM 2106 C CA . ASN A 1 249 ? 10.611 -14.457 -14.791 1.00 39.75 249 ASN A CA 1
ATOM 2107 C C . ASN A 1 249 ? 9.489 -13.885 -15.674 1.00 39.75 249 ASN A C 1
ATOM 2109 O O . ASN A 1 249 ? 8.491 -13.405 -15.140 1.00 39.75 249 ASN A O 1
ATOM 2113 N N . SER A 1 250 ? 9.676 -13.923 -17.001 1.00 41.53 250 SER A N 1
ATOM 2114 C CA . SER A 1 250 ? 8.827 -13.345 -18.069 1.00 41.53 250 SER A CA 1
ATOM 2115 C C . SER A 1 250 ? 7.321 -13.228 -17.789 1.00 41.53 250 SER A C 1
ATOM 2117 O O . SER A 1 250 ? 6.695 -12.264 -18.216 1.00 41.53 250 SER A O 1
ATOM 2119 N N . ASP A 1 251 ? 6.738 -14.163 -17.052 1.00 39.28 251 ASP A N 1
ATOM 2120 C CA . ASP A 1 251 ? 5.304 -14.315 -16.795 1.00 39.28 251 ASP A CA 1
ATOM 2121 C C . ASP A 1 251 ? 4.737 -13.213 -15.904 1.00 39.28 251 ASP A C 1
ATOM 2123 O O . ASP A 1 251 ? 3.606 -12.773 -16.098 1.00 39.28 251 ASP A O 1
ATOM 2127 N N . GLU A 1 252 ? 5.532 -12.719 -14.951 1.00 39.44 252 GLU A N 1
ATOM 2128 C CA . GLU A 1 252 ? 5.090 -11.677 -14.020 1.00 39.44 252 GLU A CA 1
ATOM 2129 C C . GLU A 1 252 ? 5.159 -10.284 -14.668 1.00 39.44 252 GLU A C 1
ATOM 2131 O O . GLU A 1 252 ? 4.348 -9.412 -14.358 1.00 39.44 252 GLU A O 1
ATOM 2136 N N . MET A 1 253 ? 6.079 -10.083 -15.619 1.00 40.06 253 MET A N 1
ATOM 2137 C CA . MET A 1 253 ? 6.121 -8.887 -16.465 1.00 40.06 253 MET A CA 1
ATOM 2138 C C . MET A 1 253 ? 4.991 -8.912 -17.510 1.00 40.06 253 MET A C 1
ATOM 2140 O O . MET A 1 253 ? 4.345 -7.893 -17.743 1.00 40.06 253 MET A O 1
ATOM 2144 N N . LEU A 1 254 ? 4.700 -10.080 -18.093 1.00 40.97 254 LEU A N 1
ATOM 2145 C CA . LEU A 1 254 ? 3.650 -10.256 -19.099 1.00 40.97 254 LEU A CA 1
ATOM 2146 C C . LEU A 1 254 ? 2.223 -10.167 -18.550 1.00 40.97 254 LEU A C 1
ATOM 2148 O O . LEU A 1 254 ? 1.369 -9.570 -19.208 1.00 40.97 254 LEU A O 1
ATOM 2152 N N . GLU A 1 255 ? 1.941 -10.733 -17.368 1.00 38.56 255 GLU A N 1
ATOM 2153 C CA . GLU A 1 255 ? 0.635 -10.558 -16.713 1.00 38.56 255 GLU A CA 1
ATOM 2154 C C . GLU A 1 255 ? 0.324 -9.065 -16.532 1.00 38.56 255 GLU A C 1
ATOM 2156 O O . GLU A 1 255 ? -0.812 -8.632 -16.725 1.00 38.56 255 GLU A O 1
ATOM 2161 N N . VAL A 1 256 ? 1.356 -8.275 -16.220 1.00 39.56 256 VAL A N 1
ATOM 2162 C CA . VAL A 1 256 ? 1.290 -6.831 -15.978 1.00 39.56 256 VAL A CA 1
ATOM 2163 C C . VAL A 1 256 ? 1.109 -6.025 -17.269 1.00 39.56 256 VAL A C 1
ATOM 2165 O O . VAL A 1 256 ? 0.367 -5.044 -17.251 1.00 39.56 256 VAL A O 1
ATOM 2168 N N . THR A 1 257 ? 1.726 -6.437 -18.382 1.00 39.44 257 THR A N 1
ATOM 2169 C CA . THR A 1 257 ? 1.589 -5.766 -19.689 1.00 39.44 257 THR A CA 1
ATOM 2170 C C . THR A 1 257 ? 0.265 -6.089 -20.395 1.00 39.44 257 THR A C 1
ATOM 2172 O O . THR A 1 257 ? -0.295 -5.214 -21.048 1.00 39.44 257 THR A O 1
ATOM 2175 N N . LEU A 1 258 ? -0.276 -7.308 -20.260 1.00 38.41 258 LEU A N 1
ATOM 2176 C CA . LEU A 1 258 ? -1.441 -7.752 -21.047 1.00 38.41 258 LEU A CA 1
ATOM 2177 C C . LEU A 1 258 ? -2.802 -7.633 -20.337 1.00 38.41 258 LEU A C 1
ATOM 2179 O O . LEU A 1 258 ? -3.809 -7.479 -21.022 1.00 38.41 258 LEU A O 1
ATOM 2183 N N . HIS A 1 259 ? -2.876 -7.661 -18.998 1.00 39.25 259 HIS A N 1
ATOM 2184 C CA . HIS A 1 259 ? -4.176 -7.714 -18.297 1.00 39.25 259 HIS A CA 1
ATOM 2185 C C . HIS A 1 259 ? -4.770 -6.359 -17.897 1.00 39.25 259 HIS A C 1
ATOM 2187 O O . HIS A 1 259 ? -5.775 -6.347 -17.193 1.00 39.25 259 HIS A O 1
ATOM 2193 N N . LYS A 1 260 ? -4.170 -5.211 -18.264 1.00 37.75 260 LYS A N 1
ATOM 2194 C CA . LYS A 1 260 ? -4.590 -3.888 -17.740 1.00 37.75 260 LYS A CA 1
ATOM 2195 C C . LYS A 1 260 ? -4.884 -3.944 -16.230 1.00 37.75 260 LYS A C 1
ATOM 2197 O O . LYS A 1 260 ? -5.817 -3.309 -15.744 1.00 37.75 260 LYS A O 1
ATOM 2202 N N . ASN A 1 261 ? -4.127 -4.748 -15.473 1.00 35.19 261 ASN A N 1
ATOM 2203 C CA . ASN A 1 261 ? -4.353 -4.897 -14.043 1.00 35.19 261 ASN A CA 1
ATOM 2204 C C . ASN A 1 261 ? -3.766 -3.660 -13.363 1.00 35.19 261 ASN A C 1
ATOM 2206 O O . ASN A 1 261 ? -2.603 -3.611 -12.946 1.00 35.19 261 ASN A O 1
ATOM 2210 N N . VAL A 1 262 ? -4.600 -2.624 -13.339 1.00 34.00 262 VAL A N 1
ATOM 2211 C CA . VAL A 1 262 ? -4.289 -1.234 -13.016 1.00 34.00 262 VAL A CA 1
ATOM 2212 C C . VAL A 1 262 ? -3.549 -1.117 -11.675 1.00 34.00 262 VAL A C 1
ATOM 2214 O O . VAL A 1 262 ? -2.646 -0.307 -11.499 1.00 34.00 262 VAL A O 1
ATOM 2217 N N . LYS A 1 263 ? -3.823 -2.023 -10.731 1.00 32.66 263 LYS A N 1
ATOM 2218 C CA . LYS A 1 263 ? -3.220 -2.023 -9.392 1.00 32.66 263 LYS A CA 1
ATOM 2219 C C . LYS A 1 263 ? -1.736 -2.429 -9.375 1.00 32.66 263 LYS A C 1
ATOM 2221 O O . LYS A 1 263 ? -1.011 -1.988 -8.488 1.00 32.66 263 LYS A O 1
ATOM 2226 N N . ARG A 1 264 ? -1.280 -3.258 -10.325 1.00 34.28 264 ARG A N 1
ATOM 2227 C CA . ARG A 1 264 ? 0.104 -3.783 -10.418 1.00 34.28 264 ARG A CA 1
ATOM 2228 C C . ARG A 1 264 ? 0.913 -3.063 -11.508 1.00 34.28 264 ARG A C 1
ATOM 2230 O O . ARG A 1 264 ? 2.101 -2.819 -11.308 1.00 34.28 264 ARG A O 1
ATOM 2237 N N . MET A 1 265 ? 0.242 -2.630 -12.583 1.00 33.19 265 MET A N 1
ATOM 2238 C CA . MET A 1 265 ? 0.782 -1.779 -13.656 1.00 33.19 265 MET A CA 1
ATOM 2239 C C . MET A 1 265 ? 1.325 -0.452 -13.120 1.00 33.19 265 MET A C 1
ATOM 2241 O O . MET A 1 265 ? 2.432 -0.053 -13.472 1.00 33.19 265 MET A O 1
ATOM 2245 N N . TYR A 1 266 ? 0.593 0.190 -12.206 1.00 37.06 266 TYR A N 1
ATOM 2246 C CA . TYR A 1 266 ? 0.954 1.508 -11.687 1.00 37.06 266 TYR A CA 1
ATOM 2247 C C . TYR A 1 266 ? 2.356 1.503 -11.053 1.00 37.06 266 TYR A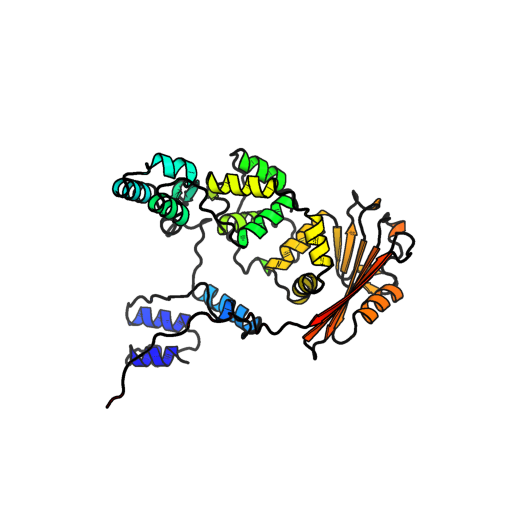 C 1
ATOM 2249 O O . TYR A 1 266 ? 3.191 2.332 -11.394 1.00 37.06 266 TYR A O 1
ATOM 2257 N N . TYR A 1 267 ? 2.690 0.520 -10.215 1.00 38.06 267 TYR A N 1
ATOM 2258 C CA . TYR A 1 267 ? 3.966 0.522 -9.488 1.00 38.06 267 TYR A CA 1
ATOM 2259 C C . TYR A 1 267 ? 5.195 0.274 -10.361 1.00 38.06 267 TYR A C 1
ATOM 2261 O O . TYR A 1 267 ? 6.212 0.947 -10.187 1.00 38.06 267 TYR A O 1
ATOM 2269 N N . SER A 1 268 ? 5.109 -0.661 -11.307 1.00 41.22 268 SER A N 1
ATOM 2270 C CA . SER A 1 268 ? 6.226 -0.975 -12.205 1.00 41.22 268 SER A CA 1
ATOM 2271 C C . SER A 1 268 ? 6.419 0.113 -13.264 1.00 41.22 268 SER A C 1
ATOM 2273 O O . SER A 1 268 ? 7.553 0.484 -13.564 1.00 41.22 268 SER A O 1
ATOM 2275 N N . TYR A 1 269 ? 5.322 0.685 -13.766 1.00 41.59 269 TYR A N 1
ATOM 2276 C CA . TYR A 1 269 ? 5.335 1.784 -14.729 1.00 41.59 269 TYR A CA 1
ATOM 2277 C C . TYR A 1 269 ? 5.839 3.093 -14.106 1.00 41.59 269 TYR A C 1
ATOM 2279 O O . TYR A 1 269 ? 6.713 3.742 -14.678 1.00 41.59 269 TYR A O 1
ATOM 2287 N N . PHE A 1 270 ? 5.389 3.452 -12.895 1.00 43.09 270 PHE A N 1
ATOM 2288 C CA . PHE A 1 270 ? 5.895 4.635 -12.188 1.00 43.09 270 PHE A CA 1
ATOM 2289 C C . PHE A 1 270 ? 7.371 4.506 -11.806 1.00 43.09 270 PHE A C 1
ATOM 2291 O O . PHE A 1 270 ? 8.122 5.462 -11.991 1.00 43.09 270 PHE A O 1
ATOM 2298 N N . ASN A 1 271 ? 7.817 3.333 -11.344 1.00 45.47 271 ASN A N 1
ATOM 2299 C CA . ASN A 1 271 ? 9.228 3.088 -11.032 1.00 45.47 271 ASN A CA 1
ATOM 2300 C C . ASN A 1 271 ? 10.112 3.164 -12.287 1.00 45.47 271 ASN A C 1
ATOM 2302 O O . ASN A 1 271 ? 11.156 3.812 -12.281 1.00 45.47 271 ASN A O 1
ATOM 2306 N N . ALA A 1 272 ? 9.673 2.582 -13.405 1.00 49.81 272 ALA A N 1
ATOM 2307 C CA . ALA A 1 272 ? 10.380 2.746 -14.667 1.00 49.81 272 ALA A CA 1
ATOM 2308 C C . ALA A 1 272 ? 10.411 4.222 -15.109 1.00 49.81 272 ALA A C 1
ATOM 2310 O O . ALA A 1 272 ? 11.475 4.710 -15.484 1.00 49.81 272 ALA A O 1
ATOM 2311 N N . ARG A 1 273 ? 9.316 4.978 -14.949 1.00 49.50 273 ARG A N 1
ATOM 2312 C CA . ARG A 1 273 ? 9.246 6.415 -15.279 1.00 49.50 273 ARG A CA 1
ATOM 2313 C C . ARG A 1 273 ? 10.123 7.326 -14.418 1.00 49.50 273 ARG A C 1
ATOM 2315 O O . ARG A 1 273 ? 10.349 8.473 -14.809 1.00 49.50 273 ARG A O 1
ATOM 2322 N N . THR A 1 274 ? 10.649 6.886 -13.271 1.00 48.81 274 THR A N 1
ATOM 2323 C CA . THR A 1 274 ? 11.634 7.693 -12.519 1.00 48.81 274 THR A CA 1
ATOM 2324 C C . THR A 1 274 ? 13.007 7.681 -13.196 1.00 48.81 274 THR A C 1
ATOM 2326 O O . THR A 1 274 ? 13.718 8.689 -13.164 1.00 48.81 274 THR A O 1
ATOM 2329 N N . LYS A 1 275 ? 13.366 6.571 -13.858 1.00 52.81 275 LYS A N 1
ATOM 2330 C CA . LYS A 1 275 ? 14.685 6.331 -14.475 1.00 52.81 275 LYS A CA 1
ATOM 2331 C C . LYS A 1 275 ? 14.676 6.408 -15.999 1.00 52.81 275 LYS A C 1
ATOM 2333 O O . LYS A 1 275 ? 15.731 6.670 -16.577 1.00 52.81 275 LYS A O 1
ATOM 2338 N N . TYR A 1 276 ? 13.516 6.214 -16.614 1.00 58.88 276 TYR A N 1
ATOM 2339 C CA . TYR A 1 276 ? 13.323 6.125 -18.052 1.00 58.88 276 TYR A CA 1
ATOM 2340 C C . TYR A 1 276 ? 12.231 7.080 -18.529 1.00 58.88 276 TYR A C 1
ATOM 2342 O O . TYR A 1 276 ? 11.233 7.292 -17.841 1.00 58.88 276 TYR A O 1
ATOM 2350 N N . ASP A 1 277 ? 12.409 7.616 -19.726 1.00 64.25 277 ASP A N 1
ATOM 2351 C CA . ASP A 1 277 ? 11.324 8.105 -20.558 1.00 64.25 277 ASP A CA 1
ATOM 2352 C C . ASP A 1 277 ? 10.768 6.896 -21.318 1.00 64.25 277 ASP A C 1
ATOM 2354 O O . ASP A 1 277 ? 11.483 6.234 -22.074 1.00 64.25 277 ASP A O 1
ATOM 2358 N N . ILE A 1 278 ? 9.514 6.549 -21.031 1.00 63.41 278 ILE A N 1
ATOM 2359 C CA . ILE A 1 278 ? 8.825 5.415 -21.652 1.00 63.41 278 ILE A CA 1
ATOM 2360 C C . ILE A 1 278 ? 7.999 5.966 -22.800 1.00 63.41 278 ILE A C 1
ATOM 2362 O O . ILE A 1 278 ? 7.166 6.846 -22.573 1.00 63.41 278 ILE A O 1
ATOM 2366 N N . VAL A 1 279 ? 8.230 5.458 -24.005 1.00 64.00 279 VAL A N 1
ATOM 2367 C CA . VAL A 1 279 ? 7.475 5.858 -25.190 1.00 64.00 279 VAL A CA 1
ATOM 2368 C C . VAL A 1 279 ? 6.771 4.638 -25.759 1.00 64.00 279 VAL A C 1
ATOM 2370 O O . VAL A 1 279 ? 7.412 3.647 -26.111 1.00 64.00 279 VAL A O 1
ATOM 2373 N N . GLU A 1 280 ? 5.450 4.731 -25.811 1.00 56.03 280 GLU A N 1
ATOM 2374 C CA . GLU A 1 280 ? 4.573 3.783 -26.491 1.00 56.03 280 GLU A CA 1
ATOM 2375 C C . GLU A 1 280 ? 4.455 4.207 -27.960 1.00 56.03 280 GLU A C 1
ATOM 2377 O O . GLU A 1 280 ? 4.486 5.402 -28.258 1.00 56.03 280 GLU A O 1
ATOM 2382 N N . GLU A 1 281 ? 4.393 3.239 -28.874 1.00 60.62 281 GLU A N 1
ATOM 2383 C CA . GLU A 1 281 ? 4.341 3.486 -30.325 1.00 60.62 281 GLU A CA 1
ATOM 2384 C C . GLU A 1 281 ? 5.489 4.376 -30.841 1.00 60.62 281 GLU A C 1
ATOM 2386 O O . GLU A 1 281 ? 5.297 5.247 -31.691 1.00 60.62 281 GLU A O 1
ATOM 2391 N N . TYR A 1 282 ? 6.710 4.180 -30.332 1.00 57.84 282 TYR A N 1
ATOM 2392 C CA . TYR A 1 282 ? 7.836 5.056 -30.664 1.00 57.84 282 TYR A CA 1
ATOM 2393 C C . TYR A 1 282 ? 8.130 5.032 -32.174 1.00 57.84 282 TYR A C 1
ATOM 2395 O O . TYR A 1 282 ? 8.489 3.971 -32.706 1.00 57.84 282 TYR A O 1
ATOM 2403 N N . PRO A 1 283 ? 8.010 6.178 -32.869 1.00 55.81 283 PRO A N 1
ATOM 2404 C CA . PRO A 1 283 ? 8.173 6.235 -34.310 1.00 55.81 283 PRO A CA 1
ATOM 2405 C C . PRO A 1 283 ? 9.652 6.192 -34.697 1.00 55.81 283 PRO A C 1
ATOM 2407 O O . PRO A 1 283 ? 10.491 6.909 -34.148 1.00 55.81 283 PRO A O 1
ATOM 2410 N N . ASN A 1 284 ? 9.957 5.363 -35.689 1.00 62.56 284 ASN A N 1
ATOM 2411 C CA . ASN A 1 284 ? 11.238 5.312 -36.376 1.00 62.56 284 ASN A CA 1
ATOM 2412 C C . ASN A 1 284 ? 10.997 5.251 -37.892 1.00 62.56 284 ASN A C 1
ATOM 2414 O O . ASN A 1 284 ? 9.905 4.900 -38.341 1.00 62.56 284 ASN A O 1
ATOM 2418 N N . ASP A 1 285 ? 12.032 5.515 -38.686 1.00 56.16 285 ASP A N 1
ATOM 2419 C CA . ASP A 1 285 ? 11.962 5.579 -40.153 1.00 56.16 285 ASP A CA 1
ATOM 2420 C C . ASP A 1 285 ? 11.417 4.289 -40.796 1.00 56.16 285 ASP A C 1
ATOM 2422 O O . ASP A 1 285 ? 10.906 4.304 -41.912 1.00 56.16 285 ASP A O 1
ATOM 2426 N N . ASN A 1 286 ? 11.487 3.163 -40.077 1.00 53.19 286 ASN A N 1
ATOM 2427 C CA . ASN A 1 286 ? 11.042 1.853 -40.548 1.00 53.19 286 ASN A CA 1
ATOM 2428 C C . ASN A 1 286 ? 9.715 1.374 -39.922 1.00 53.19 286 ASN A C 1
ATOM 2430 O O . ASN A 1 286 ? 9.266 0.273 -40.254 1.00 53.19 286 ASN A O 1
ATOM 2434 N N . GLY A 1 287 ? 9.081 2.145 -39.031 1.00 59.25 287 GLY A N 1
ATOM 2435 C CA . GLY A 1 287 ? 7.830 1.795 -38.339 1.00 59.25 287 GLY A CA 1
ATOM 2436 C C . GLY A 1 287 ? 7.824 2.179 -36.855 1.00 59.25 287 GLY A C 1
ATOM 2437 O O . GLY A 1 287 ? 8.771 2.790 -36.365 1.00 59.25 287 GLY A O 1
ATOM 2438 N N . THR A 1 288 ? 6.773 1.796 -36.131 1.00 53.56 288 THR A N 1
ATOM 2439 C CA . THR A 1 288 ? 6.628 2.021 -34.682 1.00 53.56 288 THR A CA 1
ATOM 2440 C C . THR A 1 288 ? 6.993 0.762 -33.896 1.00 53.56 288 THR A C 1
ATOM 2442 O O . THR A 1 288 ? 6.705 -0.345 -34.349 1.00 53.56 288 THR A O 1
ATOM 2445 N N . THR A 1 289 ? 7.683 0.906 -32.761 1.00 61.44 289 THR A N 1
ATOM 2446 C CA . THR A 1 289 ? 7.840 -0.179 -31.764 1.00 61.44 289 THR A CA 1
ATOM 2447 C C . THR A 1 289 ? 6.736 -0.060 -30.733 1.00 61.44 289 THR A C 1
ATOM 2449 O O . THR A 1 289 ? 6.309 1.055 -30.441 1.00 61.44 289 THR A O 1
ATOM 2452 N N . ASP A 1 290 ? 6.326 -1.179 -30.139 1.00 58.59 290 ASP A N 1
ATOM 2453 C CA . ASP A 1 290 ? 5.261 -1.144 -29.135 1.00 58.59 290 ASP A CA 1
ATOM 2454 C C . ASP A 1 290 ? 5.672 -0.321 -27.908 1.00 58.59 290 ASP A C 1
ATOM 2456 O O . ASP A 1 290 ? 4.951 0.600 -27.527 1.00 58.59 290 ASP A O 1
ATOM 2460 N N . ILE A 1 291 ? 6.840 -0.601 -27.305 1.00 66.44 291 ILE A N 1
ATOM 2461 C CA . ILE A 1 291 ? 7.320 0.143 -26.128 1.00 66.44 291 ILE A CA 1
ATOM 2462 C C . ILE A 1 291 ? 8.850 0.273 -26.132 1.00 66.44 291 ILE A C 1
ATOM 2464 O O . ILE A 1 291 ? 9.567 -0.717 -26.277 1.00 66.44 291 ILE A O 1
ATOM 2468 N N . ILE A 1 292 ? 9.368 1.477 -25.876 1.00 77.81 292 ILE A N 1
ATOM 2469 C CA . ILE A 1 292 ? 10.794 1.721 -25.606 1.00 77.81 292 ILE A CA 1
ATOM 2470 C C . ILE A 1 292 ? 10.997 2.446 -24.272 1.00 77.81 292 ILE A C 1
ATOM 2472 O O . ILE A 1 292 ? 10.266 3.372 -23.928 1.00 77.81 292 ILE A O 1
ATOM 2476 N N . PHE A 1 293 ? 12.024 2.040 -23.528 1.00 75.75 293 PHE A N 1
ATOM 2477 C CA . PHE A 1 293 ? 12.470 2.670 -22.290 1.00 75.75 293 PHE A CA 1
ATOM 2478 C C . PHE A 1 293 ? 13.828 3.320 -22.543 1.00 75.75 293 PHE A C 1
ATOM 2480 O O . PHE A 1 293 ? 14.845 2.639 -22.710 1.00 75.75 293 PHE A O 1
ATOM 2487 N N . LEU A 1 294 ? 13.845 4.651 -22.549 1.00 80.56 294 LEU A N 1
ATOM 2488 C CA . LEU A 1 294 ? 15.036 5.461 -22.776 1.00 80.56 294 LEU A CA 1
ATOM 2489 C C . LEU A 1 294 ? 15.552 6.029 -21.449 1.00 80.56 294 LEU A C 1
ATOM 2491 O O . LEU A 1 294 ? 14.794 6.705 -20.763 1.00 80.56 294 LEU A O 1
ATOM 2495 N N . PRO A 1 295 ? 16.800 5.760 -21.026 1.00 76.19 295 PRO A N 1
ATOM 2496 C CA . PRO A 1 295 ? 17.313 6.291 -19.763 1.00 76.19 295 PRO A CA 1
ATOM 2497 C C . PRO A 1 295 ? 17.265 7.826 -19.716 1.00 76.19 295 PRO A C 1
ATOM 2499 O O . PRO A 1 295 ? 17.778 8.484 -20.611 1.00 76.19 295 PRO A O 1
ATOM 2502 N N . LYS A 1 296 ? 16.736 8.431 -18.651 1.00 72.31 296 LYS A N 1
ATOM 2503 C CA . LYS A 1 296 ? 16.723 9.903 -18.519 1.00 72.31 296 LYS A CA 1
ATOM 2504 C C . LYS A 1 296 ? 18.129 10.506 -18.573 1.00 72.31 296 LYS A C 1
ATOM 2506 O O . LYS A 1 296 ? 19.096 9.812 -18.271 1.00 72.31 296 LYS A O 1
ATOM 2511 N N . GLU A 1 297 ? 18.234 11.812 -18.849 1.00 74.69 297 GLU A N 1
ATOM 2512 C CA . GLU A 1 297 ? 19.489 12.556 -19.096 1.00 74.69 297 GLU A CA 1
ATOM 2513 C C . GLU A 1 297 ? 20.675 12.124 -18.213 1.00 74.69 297 GLU A C 1
ATOM 2515 O O . GLU A 1 297 ? 21.729 11.749 -18.721 1.00 74.69 297 GLU A O 1
ATOM 2520 N N . LYS A 1 298 ? 20.469 12.064 -16.887 1.00 73.69 298 LYS A N 1
ATOM 2521 C CA . LYS A 1 298 ? 21.493 11.677 -15.896 1.00 73.69 298 LYS A CA 1
ATOM 2522 C C . LYS A 1 298 ? 22.080 10.267 -16.081 1.00 73.69 298 LYS A C 1
ATOM 2524 O O . LYS A 1 298 ? 23.154 9.980 -15.568 1.00 73.69 298 LYS A O 1
ATOM 2529 N N . ASN A 1 299 ? 21.375 9.391 -16.792 1.00 70.44 299 ASN A N 1
ATOM 2530 C CA . ASN A 1 299 ? 21.692 7.980 -16.989 1.00 70.44 299 ASN A CA 1
ATOM 2531 C C . ASN A 1 299 ? 21.912 7.610 -18.464 1.00 70.44 299 ASN A C 1
ATOM 2533 O O . ASN A 1 299 ? 22.100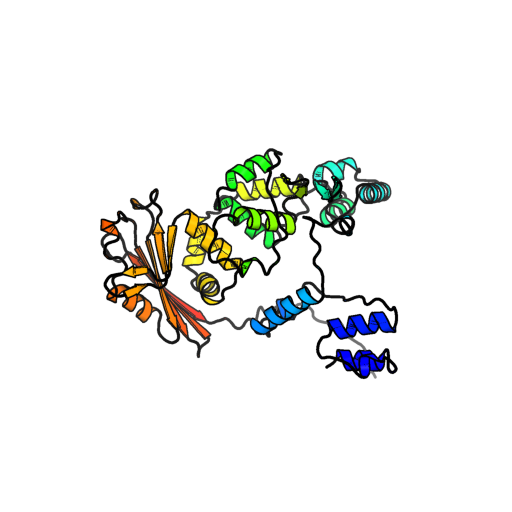 6.432 -18.745 1.00 70.44 299 ASN A O 1
ATOM 2537 N N . LYS A 1 300 ? 21.910 8.555 -19.413 1.00 79.62 300 LYS A N 1
ATOM 2538 C CA . LYS A 1 300 ? 22.012 8.245 -20.854 1.00 79.62 300 LYS A CA 1
ATOM 2539 C C . LYS A 1 300 ? 23.236 7.402 -21.240 1.00 79.62 300 LYS A C 1
ATOM 2541 O O . LYS A 1 300 ? 23.160 6.567 -22.141 1.00 79.62 300 LYS A O 1
ATOM 2546 N N . VAL A 1 301 ? 24.358 7.595 -20.545 1.00 76.75 301 VAL A N 1
ATOM 2547 C CA . VAL A 1 301 ? 25.627 6.920 -20.863 1.00 76.75 301 VAL A CA 1
ATOM 2548 C C . VAL A 1 301 ? 25.670 5.478 -20.348 1.00 76.75 301 VAL A C 1
ATOM 2550 O O . VAL A 1 301 ? 26.101 4.589 -21.071 1.00 76.75 301 VAL A O 1
ATOM 2553 N N . ASN A 1 302 ? 25.202 5.236 -19.120 1.00 74.69 302 ASN A N 1
ATOM 2554 C CA . ASN A 1 302 ? 25.358 3.942 -18.436 1.00 74.69 302 ASN A CA 1
ATOM 2555 C C . ASN A 1 302 ? 24.040 3.162 -18.287 1.00 74.69 302 ASN A C 1
ATOM 2557 O O . ASN A 1 302 ? 24.046 1.987 -17.926 1.00 74.69 302 ASN A O 1
ATOM 2561 N N . GLY A 1 303 ? 22.903 3.816 -18.519 1.00 71.44 303 GLY A N 1
ATOM 2562 C CA . GLY A 1 303 ? 21.575 3.233 -18.400 1.00 71.44 303 GLY A CA 1
ATOM 2563 C C . GLY A 1 303 ? 21.273 2.291 -19.559 1.00 71.44 303 GLY A C 1
ATOM 2564 O O 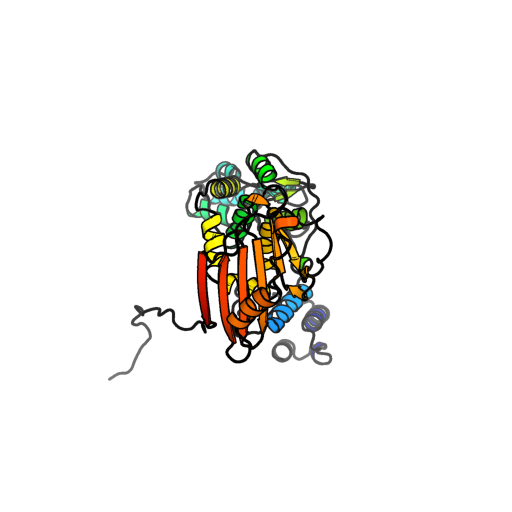. GLY A 1 303 ? 21.541 2.605 -20.716 1.00 71.44 303 GLY A O 1
ATOM 2565 N N . LYS A 1 304 ? 20.696 1.133 -19.244 1.00 78.31 304 LYS A N 1
ATOM 2566 C CA . LYS A 1 304 ? 20.344 0.108 -20.228 1.00 78.31 304 LYS A CA 1
ATOM 2567 C C . LYS A 1 304 ? 19.087 0.525 -20.992 1.00 78.31 304 LYS A C 1
ATOM 2569 O O . LYS A 1 304 ? 18.074 0.801 -20.372 1.00 78.31 304 LYS A O 1
ATOM 2574 N N . ILE A 1 305 ? 19.135 0.553 -22.313 1.00 83.69 305 ILE A N 1
ATOM 2575 C CA . ILE A 1 305 ? 17.976 0.818 -23.173 1.00 83.69 305 ILE A CA 1
ATOM 2576 C C . ILE A 1 305 ? 17.142 -0.460 -23.251 1.00 83.69 305 ILE A C 1
ATOM 2578 O O . ILE A 1 305 ? 17.715 -1.536 -23.401 1.00 83.69 305 ILE A O 1
ATOM 2582 N N . ILE A 1 306 ? 15.814 -0.362 -23.176 1.00 81.00 306 ILE A N 1
ATOM 2583 C CA . ILE A 1 306 ? 14.926 -1.531 -23.289 1.00 81.00 306 ILE A CA 1
ATOM 2584 C C . ILE A 1 306 ? 13.948 -1.301 -24.435 1.00 81.00 306 ILE A C 1
ATOM 2586 O O . ILE A 1 306 ? 13.278 -0.274 -24.463 1.00 81.00 306 ILE A O 1
ATOM 2590 N N . ILE A 1 307 ? 13.866 -2.245 -25.367 1.00 82.12 307 ILE A N 1
ATOM 2591 C CA . ILE A 1 307 ? 12.957 -2.216 -26.517 1.00 82.12 307 ILE A CA 1
ATOM 2592 C C . ILE A 1 307 ? 12.082 -3.461 -26.440 1.00 82.12 307 ILE A C 1
ATOM 2594 O O . ILE A 1 307 ? 12.608 -4.571 -26.341 1.00 82.12 307 ILE A O 1
ATOM 2598 N N . ILE A 1 308 ? 10.767 -3.271 -26.477 1.00 76.00 308 ILE A N 1
ATOM 2599 C CA . ILE A 1 308 ? 9.780 -4.338 -26.331 1.00 76.00 308 ILE A CA 1
ATOM 2600 C C . ILE A 1 308 ? 8.893 -4.394 -27.573 1.00 76.00 308 ILE A C 1
ATOM 2602 O O . ILE A 1 308 ? 8.362 -3.374 -28.016 1.00 76.00 308 ILE A O 1
ATOM 2606 N N . GLU A 1 309 ? 8.709 -5.609 -28.080 1.00 74.62 309 GLU A N 1
ATOM 2607 C CA . GLU A 1 309 ? 7.778 -5.942 -29.155 1.00 74.62 309 GLU A CA 1
ATOM 2608 C C . GLU A 1 309 ? 6.849 -7.070 -28.704 1.00 74.62 309 GLU A C 1
ATOM 2610 O O . GLU A 1 309 ? 7.293 -8.104 -28.191 1.00 74.62 309 GLU A O 1
ATOM 2615 N N . LEU A 1 310 ? 5.555 -6.879 -28.926 1.00 59.41 310 LEU A N 1
ATOM 2616 C CA . LEU A 1 310 ? 4.476 -7.771 -28.545 1.00 59.41 310 LEU A CA 1
ATOM 2617 C C . LEU A 1 310 ? 3.860 -8.415 -29.794 1.00 59.41 310 LEU A C 1
ATOM 2619 O O . LEU A 1 310 ? 3.612 -7.777 -30.816 1.00 59.41 310 LEU A O 1
ATOM 2623 N N . LYS A 1 311 ? 3.561 -9.712 -29.712 1.00 68.19 311 LYS A N 1
ATOM 2624 C CA . LYS A 1 311 ? 2.827 -10.458 -30.740 1.00 68.19 311 LYS A CA 1
ATOM 2625 C C . LYS A 1 311 ? 1.715 -11.305 -30.128 1.00 68.19 311 LYS A C 1
ATOM 2627 O O . LYS A 1 311 ? 1.791 -11.752 -28.985 1.00 68.19 311 LYS A O 1
ATOM 2632 N N . VAL A 1 312 ? 0.687 -11.560 -30.932 1.00 50.75 312 VAL A N 1
ATOM 2633 C CA . VAL A 1 312 ? -0.421 -12.463 -30.602 1.00 50.75 312 VAL A CA 1
ATOM 2634 C C . VAL A 1 312 ? -0.498 -13.546 -31.676 1.00 50.75 312 VAL A C 1
ATOM 2636 O O . VAL A 1 312 ? -0.471 -13.232 -32.866 1.00 50.75 312 VAL A O 1
ATOM 2639 N N . ASN A 1 313 ? -0.605 -14.812 -31.267 1.00 64.06 313 ASN A N 1
ATOM 2640 C CA . ASN A 1 313 ? -0.659 -15.999 -32.131 1.00 64.06 313 ASN A CA 1
ATOM 2641 C C . ASN A 1 313 ? 0.512 -16.122 -33.126 1.00 64.06 313 ASN A C 1
ATOM 2643 O O . ASN A 1 313 ? 0.330 -16.581 -34.254 1.00 64.06 313 ASN A O 1
ATOM 2647 N N . SER A 1 314 ? 1.708 -15.702 -32.717 1.00 84.62 314 SER A N 1
ATOM 2648 C CA . SER A 1 314 ? 2.959 -15.837 -33.470 1.00 84.62 314 SER A CA 1
ATOM 2649 C C . SER A 1 314 ? 4.020 -16.509 -32.585 1.00 84.62 314 SER A C 1
ATOM 2651 O O . SER A 1 314 ? 3.716 -17.491 -31.911 1.00 84.62 314 SER A O 1
ATOM 2653 N N . THR A 1 315 ? 5.259 -16.009 -32.567 1.00 83.19 315 THR A N 1
ATOM 2654 C CA . THR A 1 315 ? 6.327 -16.459 -31.663 1.00 83.19 315 THR A CA 1
ATOM 2655 C C . THR A 1 315 ? 7.127 -15.273 -31.125 1.00 83.19 315 THR A C 1
ATOM 2657 O O . THR A 1 315 ? 7.250 -14.241 -31.789 1.00 83.19 315 THR A O 1
ATOM 2660 N N . ALA A 1 316 ? 7.723 -15.423 -29.939 1.00 74.38 316 ALA A N 1
ATOM 2661 C CA . ALA A 1 316 ? 8.620 -14.412 -29.376 1.00 74.38 316 ALA A CA 1
ATOM 2662 C C . ALA A 1 316 ? 9.875 -14.186 -30.240 1.00 74.38 316 ALA A C 1
ATOM 2664 O O . ALA A 1 316 ? 10.387 -13.071 -30.320 1.00 74.38 316 ALA A O 1
ATOM 2665 N N . LYS A 1 317 ? 10.321 -15.218 -30.969 1.00 88.69 317 LYS A N 1
ATOM 2666 C CA . LYS A 1 317 ? 11.408 -15.113 -31.955 1.00 88.69 317 LYS A CA 1
ATOM 2667 C C . LYS A 1 317 ? 11.032 -14.220 -33.132 1.00 88.69 317 LYS A C 1
ATOM 2669 O O . LYS A 1 317 ? 11.849 -13.411 -33.559 1.00 88.69 317 LYS A O 1
ATOM 2674 N N . GLU A 1 318 ? 9.801 -14.315 -33.634 1.00 86.62 318 GLU A N 1
ATOM 2675 C CA . GLU A 1 318 ? 9.323 -13.399 -34.676 1.00 86.62 318 GLU A CA 1
ATOM 2676 C C . GLU A 1 318 ? 9.175 -11.961 -34.149 1.00 86.62 318 GLU A C 1
ATOM 2678 O O . GLU A 1 318 ? 9.431 -11.025 -34.901 1.00 86.62 318 GLU A O 1
ATOM 2683 N N . ALA A 1 319 ? 8.855 -11.760 -32.863 1.00 79.44 319 ALA A N 1
ATOM 2684 C CA . ALA A 1 319 ? 8.879 -10.434 -32.236 1.00 79.44 319 ALA A CA 1
ATOM 2685 C C . ALA A 1 319 ? 10.306 -9.843 -32.186 1.00 79.44 319 ALA A C 1
ATOM 2687 O O . ALA A 1 319 ? 10.534 -8.738 -32.673 1.00 79.44 319 ALA A O 1
ATOM 2688 N N . ILE A 1 320 ? 11.300 -10.606 -31.713 1.00 89.50 320 ILE A N 1
ATOM 2689 C CA . ILE A 1 320 ? 12.722 -10.203 -31.751 1.00 89.50 320 ILE A CA 1
ATOM 2690 C C . ILE A 1 320 ? 13.195 -9.921 -33.182 1.00 89.50 320 ILE A C 1
ATOM 2692 O O . ILE A 1 320 ? 13.831 -8.904 -33.461 1.00 89.50 320 ILE A O 1
ATOM 2696 N N . LYS A 1 321 ? 12.854 -10.797 -34.126 1.00 91.56 321 LYS A N 1
ATOM 2697 C CA . LYS A 1 321 ? 13.182 -10.611 -35.541 1.00 91.56 321 LYS A CA 1
ATOM 2698 C C . LYS A 1 321 ? 12.552 -9.336 -36.095 1.00 91.56 321 LYS A C 1
ATOM 2700 O O . LYS A 1 321 ? 13.204 -8.646 -36.875 1.00 91.56 321 LYS A O 1
ATOM 2705 N N . HIS A 1 322 ? 11.331 -8.996 -35.681 1.00 85.62 322 HIS A N 1
ATOM 2706 C CA . HIS A 1 322 ? 10.690 -7.742 -36.062 1.00 85.62 322 HIS A CA 1
ATOM 2707 C C . HIS A 1 322 ? 11.471 -6.532 -35.532 1.00 85.62 322 HIS A C 1
ATOM 2709 O O . HIS A 1 322 ? 11.777 -5.632 -36.313 1.00 85.62 322 HIS A O 1
ATOM 2715 N N . ILE A 1 323 ? 11.913 -6.558 -34.269 1.00 87.88 323 ILE A N 1
ATOM 2716 C CA . ILE A 1 323 ? 12.789 -5.521 -33.697 1.00 87.88 323 ILE A CA 1
ATOM 2717 C C . ILE A 1 323 ? 14.060 -5.337 -34.542 1.00 87.88 323 ILE A C 1
ATOM 2719 O O . ILE A 1 323 ? 14.410 -4.209 -34.898 1.00 87.88 323 ILE A O 1
ATOM 2723 N N . HIS A 1 324 ? 14.735 -6.430 -34.915 1.00 92.06 324 HIS A N 1
ATOM 2724 C CA . HIS A 1 324 ? 15.944 -6.383 -35.754 1.00 92.06 324 HIS A CA 1
ATOM 2725 C C . HIS A 1 324 ? 15.676 -5.877 -37.172 1.00 92.06 324 HIS A C 1
ATOM 2727 O O . HIS A 1 324 ? 16.474 -5.118 -37.722 1.00 92.06 324 HIS A O 1
ATOM 2733 N N . GLN A 1 325 ? 14.551 -6.262 -37.778 1.00 87.31 325 GLN A N 1
ATOM 2734 C CA . GLN A 1 325 ? 14.151 -5.779 -39.103 1.00 87.31 325 GLN A CA 1
ATOM 2735 C C . GLN A 1 325 ? 13.888 -4.273 -39.094 1.00 87.31 325 GLN A C 1
ATOM 2737 O O . GLN A 1 325 ? 14.287 -3.564 -40.019 1.00 87.31 325 GLN A O 1
ATOM 2742 N N . LYS A 1 326 ? 13.232 -3.787 -38.040 1.00 84.50 326 LYS A N 1
ATOM 2743 C CA . LYS A 1 326 ? 12.832 -2.388 -37.885 1.00 84.50 326 LYS A CA 1
ATOM 2744 C C . LYS A 1 326 ? 13.955 -1.504 -37.348 1.00 84.50 326 LYS A C 1
ATOM 2746 O O . LYS A 1 326 ? 13.939 -0.295 -37.575 1.00 84.50 326 LYS A O 1
ATOM 2751 N N . LYS A 1 327 ? 14.968 -2.108 -36.719 1.00 87.19 327 LYS A N 1
ATOM 2752 C CA . LYS A 1 327 ? 16.177 -1.453 -36.201 1.00 87.19 327 LYS A CA 1
ATOM 2753 C C . LYS A 1 327 ? 15.846 -0.296 -35.257 1.00 87.19 327 LYS A C 1
ATOM 2755 O O . LYS A 1 327 ? 16.398 0.794 -35.386 1.00 87.19 327 LYS A O 1
ATOM 2760 N N . TYR A 1 328 ? 14.945 -0.525 -34.300 1.00 81.56 328 TYR A N 1
ATOM 2761 C CA . TYR A 1 328 ? 14.498 0.497 -33.337 1.00 81.56 328 TYR A CA 1
ATOM 2762 C C . TYR A 1 328 ? 15.634 1.108 -32.494 1.00 81.56 328 TYR A C 1
ATOM 2764 O O . TYR A 1 328 ? 15.495 2.204 -31.964 1.00 81.56 328 TYR A O 1
ATOM 2772 N N . TYR A 1 329 ? 16.779 0.430 -32.409 1.00 86.38 329 TYR A N 1
ATOM 2773 C CA . TYR A 1 329 ? 17.989 0.907 -31.740 1.00 86.38 329 TYR A CA 1
ATOM 2774 C C . TYR A 1 329 ? 18.836 1.892 -32.574 1.00 86.38 329 TYR A C 1
ATOM 2776 O O . TYR A 1 329 ? 19.787 2.480 -32.049 1.00 86.38 329 TYR A O 1
ATOM 2784 N N . ASN A 1 330 ? 18.532 2.088 -33.863 1.00 86.94 330 ASN A N 1
ATOM 2785 C CA . ASN A 1 330 ? 19.253 3.040 -34.711 1.00 86.94 330 ASN A CA 1
ATOM 2786 C C . ASN A 1 330 ? 19.006 4.491 -34.268 1.00 86.94 330 ASN A C 1
ATOM 2788 O O . ASN A 1 330 ? 17.933 4.839 -33.786 1.00 86.94 330 ASN A O 1
ATOM 2792 N N . GLY A 1 331 ? 20.020 5.348 -34.414 1.00 83.00 331 GLY A N 1
ATOM 2793 C CA . GLY A 1 331 ? 19.942 6.766 -34.036 1.00 83.00 331 GLY A CA 1
ATOM 2794 C C . GLY A 1 331 ? 19.968 7.038 -32.523 1.00 83.00 331 GLY A C 1
ATOM 2795 O O . GLY A 1 331 ? 20.143 8.182 -32.112 1.00 83.00 331 GLY A O 1
ATOM 2796 N N . LEU A 1 332 ? 19.872 6.018 -31.658 1.00 87.75 332 LEU A N 1
ATOM 2797 C CA . LEU A 1 332 ? 19.923 6.221 -30.203 1.00 87.75 332 LEU A CA 1
ATOM 2798 C C . LEU A 1 332 ? 21.280 6.774 -29.736 1.00 87.75 332 LEU A C 1
ATOM 2800 O O . LEU A 1 332 ? 21.318 7.645 -28.869 1.00 87.75 332 LEU A O 1
ATOM 2804 N N . LYS A 1 333 ? 22.389 6.360 -30.363 1.00 87.31 333 LYS A N 1
ATOM 2805 C CA . LYS A 1 333 ? 23.719 6.933 -30.084 1.00 87.31 333 LYS A CA 1
ATOM 2806 C C . LYS A 1 333 ? 23.798 8.422 -30.408 1.00 87.31 333 LYS A C 1
ATOM 2808 O O . LYS A 1 333 ? 24.336 9.188 -29.617 1.00 87.31 333 LYS A O 1
ATOM 2813 N N . GLU A 1 334 ? 23.225 8.838 -31.534 1.00 87.56 334 GLU A N 1
ATOM 2814 C CA . GLU A 1 334 ? 23.177 10.247 -31.953 1.00 87.56 334 GLU A CA 1
ATOM 2815 C C . GLU A 1 334 ? 22.344 11.089 -30.976 1.00 87.56 334 GLU A C 1
ATOM 2817 O O . GLU A 1 334 ? 22.654 12.250 -30.729 1.00 87.56 334 GLU A O 1
ATOM 2822 N N . LYS A 1 335 ? 21.341 10.470 -30.338 1.00 85.12 335 LYS A N 1
ATOM 2823 C CA . LYS A 1 335 ? 20.534 11.059 -29.255 1.00 85.12 335 LYS A CA 1
ATOM 2824 C C . LYS A 1 335 ? 21.209 10.994 -27.870 1.00 85.12 335 LYS A C 1
ATOM 2826 O O . LYS A 1 335 ? 20.626 11.442 -26.879 1.00 85.12 335 LYS A O 1
ATOM 2831 N N . GLY A 1 336 ? 22.434 10.465 -27.792 1.00 88.62 336 GLY A N 1
ATOM 2832 C CA . GLY A 1 336 ? 23.272 10.435 -26.593 1.00 88.62 336 GLY A CA 1
ATOM 2833 C C . GLY A 1 336 ? 23.164 9.171 -25.735 1.00 88.62 336 GLY A C 1
ATOM 2834 O O . GLY A 1 336 ? 23.719 9.157 -24.639 1.00 88.62 336 GLY A O 1
ATOM 2835 N N . TYR A 1 337 ? 22.475 8.122 -26.192 1.00 88.94 337 TYR A N 1
ATOM 2836 C CA . TYR A 1 337 ? 22.328 6.873 -25.440 1.00 88.94 337 TYR A CA 1
ATOM 2837 C C . TYR A 1 337 ? 23.464 5.885 -25.751 1.00 88.94 337 TYR A C 1
ATOM 2839 O O . TYR A 1 337 ? 23.623 5.459 -26.897 1.00 88.94 337 TYR A O 1
ATOM 2847 N N . TYR A 1 338 ? 24.235 5.488 -24.730 1.00 88.00 338 TYR A N 1
ATOM 2848 C CA . TYR A 1 338 ? 25.441 4.651 -24.894 1.00 88.00 338 TYR A CA 1
ATOM 2849 C C . TYR A 1 338 ? 25.480 3.389 -24.027 1.00 88.00 338 TYR A C 1
ATOM 2851 O O . TYR A 1 338 ? 26.480 2.666 -24.069 1.00 88.00 338 TYR A O 1
ATOM 2859 N N . GLY A 1 339 ? 24.428 3.115 -23.256 1.00 83.25 339 GLY A N 1
ATOM 2860 C CA . GLY A 1 339 ? 24.349 1.904 -22.446 1.00 83.25 339 GLY A CA 1
ATOM 2861 C C . GLY A 1 339 ? 24.052 0.646 -23.266 1.00 83.25 339 GLY A C 1
ATOM 2862 O O . GLY A 1 339 ? 23.847 0.691 -24.482 1.00 83.25 339 GLY A O 1
ATOM 2863 N N . ASN A 1 340 ? 24.030 -0.499 -22.582 1.00 84.94 340 ASN A N 1
ATOM 2864 C CA . ASN A 1 340 ? 23.610 -1.769 -23.178 1.00 84.94 340 ASN A CA 1
ATOM 2865 C C . ASN A 1 340 ? 22.161 -1.688 -23.669 1.00 84.94 340 ASN A C 1
ATOM 2867 O O . ASN A 1 340 ? 21.363 -0.910 -23.149 1.00 84.94 340 ASN A O 1
ATOM 2871 N N . ILE A 1 341 ? 21.815 -2.529 -24.635 1.00 88.62 341 ILE A N 1
ATOM 2872 C CA . ILE A 1 341 ? 20.487 -2.582 -25.238 1.00 88.62 341 ILE A CA 1
ATOM 2873 C C . ILE A 1 341 ? 19.874 -3.940 -24.931 1.00 88.62 341 ILE A C 1
ATOM 2875 O O . ILE A 1 341 ? 20.502 -4.971 -25.149 1.00 88.62 341 ILE A O 1
ATOM 2879 N N . LEU A 1 342 ? 18.654 -3.935 -24.414 1.00 82.19 342 LEU A N 1
ATOM 2880 C CA . LEU A 1 342 ? 17.873 -5.123 -24.122 1.00 82.19 342 LEU A CA 1
ATOM 2881 C C . LEU A 1 342 ? 16.699 -5.183 -25.091 1.00 82.19 342 LEU A C 1
ATOM 2883 O O . LEU A 1 342 ? 15.827 -4.315 -25.058 1.00 82.19 342 LEU A O 1
ATOM 2887 N N . LEU A 1 343 ? 16.690 -6.191 -25.953 1.00 88.44 343 LEU A N 1
ATOM 2888 C CA . LEU A 1 343 ? 15.580 -6.463 -26.856 1.00 88.44 343 LEU A CA 1
ATOM 2889 C C . LEU A 1 343 ? 14.713 -7.541 -26.221 1.00 88.44 343 LEU A C 1
ATOM 2891 O O . LEU A 1 343 ? 15.225 -8.583 -25.813 1.00 88.44 343 LEU A O 1
ATOM 2895 N N . ILE A 1 344 ? 13.416 -7.281 -26.119 1.00 78.19 344 ILE A N 1
ATOM 2896 C CA . ILE A 1 344 ? 12.456 -8.181 -25.488 1.00 78.19 344 ILE A CA 1
ATOM 2897 C C . ILE A 1 344 ? 11.339 -8.451 -26.492 1.00 78.19 344 ILE A C 1
ATOM 2899 O O . ILE A 1 344 ? 10.556 -7.563 -26.825 1.00 78.19 344 ILE A O 1
ATOM 2903 N N . GLY A 1 345 ? 11.273 -9.683 -26.983 1.00 75.56 345 GLY A N 1
ATOM 2904 C CA . GLY A 1 345 ? 10.191 -10.158 -27.832 1.00 75.56 345 GLY A CA 1
ATOM 2905 C C . GLY A 1 345 ? 9.239 -11.012 -27.018 1.00 75.56 345 GLY A C 1
ATOM 2906 O O . GLY A 1 345 ? 9.654 -11.983 -26.388 1.00 75.56 345 GLY A O 1
ATOM 2907 N N . ILE A 1 346 ? 7.961 -10.662 -27.045 1.00 66.81 346 ILE A N 1
ATOM 2908 C CA . ILE A 1 346 ? 6.920 -11.334 -26.277 1.00 66.81 346 ILE A CA 1
ATOM 2909 C C . ILE A 1 346 ? 5.852 -11.837 -27.235 1.00 66.81 346 ILE A C 1
ATOM 2911 O O . ILE A 1 346 ? 5.395 -11.104 -28.109 1.00 66.81 346 ILE A O 1
ATOM 2915 N N . ASN A 1 347 ? 5.408 -13.077 -27.046 1.00 70.62 347 ASN A N 1
ATOM 2916 C CA . ASN A 1 347 ? 4.255 -13.600 -27.760 1.00 70.62 347 ASN A CA 1
ATOM 2917 C C . ASN A 1 347 ? 3.270 -14.301 -26.833 1.00 70.62 347 ASN A C 1
ATOM 2919 O O . ASN A 1 347 ? 3.675 -15.050 -25.943 1.00 70.62 347 ASN A O 1
ATOM 2923 N N . TYR A 1 348 ? 1.987 -14.110 -27.128 1.00 51.03 348 TYR A N 1
ATOM 2924 C CA . TYR A 1 348 ? 0.884 -14.829 -26.507 1.00 51.03 348 TYR A CA 1
ATOM 2925 C C . TYR A 1 348 ? 0.128 -15.684 -27.529 1.00 51.03 348 TYR A C 1
ATOM 2927 O O . TYR A 1 348 ? -0.411 -15.156 -28.503 1.00 51.03 348 TYR A O 1
ATOM 2935 N N . ASP A 1 349 ? 0.058 -16.997 -27.306 1.00 60.56 349 ASP A N 1
ATOM 2936 C CA . ASP A 1 349 ? -0.762 -17.920 -28.099 1.00 60.56 349 ASP A CA 1
ATOM 2937 C C . ASP A 1 349 ? -2.154 -18.055 -27.460 1.00 60.56 349 ASP A C 1
ATOM 2939 O O . ASP A 1 349 ? -2.311 -18.658 -26.398 1.00 60.56 349 ASP A O 1
ATOM 2943 N N . LEU A 1 350 ? -3.185 -17.518 -28.119 1.00 48.31 350 LEU A N 1
ATOM 2944 C CA . LEU A 1 350 ? -4.573 -17.565 -27.643 1.00 48.31 350 LEU A CA 1
ATOM 2945 C C . LEU A 1 350 ? -5.139 -18.986 -27.596 1.00 48.31 350 LEU A C 1
ATOM 2947 O O . LEU A 1 350 ? -6.044 -19.253 -26.809 1.00 48.31 350 LEU A O 1
ATOM 2951 N N . LYS A 1 351 ? -4.662 -19.887 -28.463 1.00 65.69 351 LYS A N 1
ATOM 2952 C CA . LYS A 1 351 ? -5.179 -21.258 -28.554 1.00 65.69 351 LYS A CA 1
ATOM 2953 C C . LYS A 1 351 ? -4.619 -22.121 -27.438 1.00 65.69 351 LYS A C 1
ATOM 2955 O O . LYS A 1 351 ? -5.350 -22.930 -26.872 1.00 65.69 351 LYS A O 1
ATOM 2960 N N . LYS A 1 352 ? -3.332 -21.956 -27.143 1.00 59.38 352 LYS A N 1
ATOM 2961 C CA . LYS A 1 352 ? -2.647 -22.713 -26.091 1.00 59.38 352 LYS A CA 1
ATOM 2962 C C . LYS A 1 352 ? -2.733 -22.050 -24.722 1.00 59.38 352 LYS A C 1
ATOM 2964 O O . LYS A 1 352 ? -2.580 -22.726 -23.713 1.00 59.38 352 LYS A O 1
ATOM 2969 N N . VAL A 1 353 ? -3.047 -20.753 -24.678 1.00 51.75 353 VAL A N 1
ATOM 2970 C CA . VAL A 1 353 ? -2.986 -19.940 -23.454 1.00 51.75 353 VAL A CA 1
ATOM 2971 C C . VAL A 1 353 ? -1.569 -20.006 -22.860 1.00 51.75 353 VAL A C 1
ATOM 2973 O O . VAL A 1 353 ? -1.372 -20.170 -21.657 1.00 51.75 353 VAL A O 1
ATOM 2976 N N . GLU A 1 354 ? -0.581 -19.921 -23.749 1.00 53.72 354 GLU A N 1
ATOM 2977 C CA . GLU A 1 354 ? 0.847 -20.025 -23.454 1.00 53.72 354 GLU A CA 1
ATOM 2978 C C . GLU A 1 354 ? 1.555 -18.738 -23.849 1.00 53.72 354 GLU A C 1
ATOM 2980 O O . GLU A 1 354 ? 1.197 -18.072 -24.831 1.00 53.72 354 GLU A O 1
ATOM 2985 N N . TYR A 1 355 ? 2.596 -18.422 -23.091 1.00 55.03 355 TYR A N 1
ATOM 2986 C CA . TYR A 1 355 ? 3.470 -17.302 -23.365 1.00 55.03 355 TYR A CA 1
ATOM 2987 C C . TYR A 1 355 ? 4.851 -17.792 -23.760 1.00 55.03 355 TYR A C 1
ATOM 2989 O O . TYR A 1 355 ? 5.369 -18.774 -23.230 1.00 55.03 355 TYR A O 1
ATOM 2997 N N . SER A 1 356 ? 5.469 -17.044 -24.661 1.00 56.47 356 SER A N 1
ATOM 2998 C CA . SER A 1 356 ? 6.891 -17.176 -24.957 1.00 56.47 356 SER A CA 1
ATOM 2999 C C . SER A 1 356 ? 7.535 -15.805 -24.838 1.00 56.47 356 SER A C 1
ATOM 3001 O O . SER A 1 356 ? 6.935 -14.800 -25.236 1.00 56.47 356 SER A O 1
ATOM 3003 N N . CYS A 1 357 ? 8.747 -15.767 -24.300 1.00 68.00 357 CYS A N 1
ATOM 3004 C CA . CYS A 1 357 ? 9.566 -14.574 -24.203 1.00 68.00 357 CYS A CA 1
ATOM 3005 C C . CYS A 1 357 ? 10.983 -14.895 -24.676 1.00 68.00 357 CYS A C 1
ATOM 3007 O O . CYS A 1 357 ? 11.549 -15.939 -24.349 1.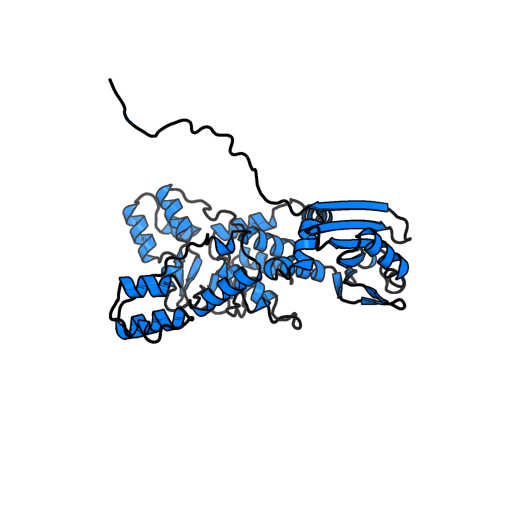00 68.00 357 CYS A O 1
ATOM 3009 N N . VAL A 1 358 ? 11.552 -13.983 -25.454 1.00 76.94 358 VAL A N 1
ATOM 3010 C CA . VAL A 1 358 ? 12.963 -14.004 -25.824 1.00 76.94 358 VAL A CA 1
ATOM 3011 C C . VAL A 1 358 ? 13.557 -12.666 -25.429 1.00 76.94 358 VAL A C 1
ATOM 3013 O O . VAL A 1 358 ? 13.028 -11.613 -25.782 1.00 76.94 358 VAL A O 1
ATOM 3016 N N . ILE A 1 359 ? 14.659 -12.722 -24.691 1.00 75.94 359 ILE A N 1
ATOM 3017 C CA . ILE A 1 359 ? 15.413 -11.557 -24.246 1.00 75.94 359 ILE A CA 1
ATOM 3018 C C . ILE A 1 359 ? 16.816 -11.659 -24.826 1.00 75.94 359 ILE A C 1
ATOM 3020 O O . ILE A 1 359 ? 17.531 -12.624 -24.552 1.00 75.94 359 ILE A O 1
ATOM 3024 N N . GLU A 1 360 ? 17.227 -10.649 -25.582 1.00 85.19 360 GLU A N 1
ATOM 3025 C CA . GLU A 1 360 ? 18.588 -10.518 -26.094 1.00 85.19 360 GLU A CA 1
ATOM 3026 C C . GLU A 1 360 ? 19.238 -9.266 -25.509 1.00 85.19 360 GLU A C 1
ATOM 3028 O O . GLU A 1 360 ? 18.736 -8.151 -25.665 1.00 85.19 360 GLU A O 1
ATOM 3033 N N . GLU A 1 361 ? 20.369 -9.438 -24.828 1.00 83.94 361 GLU A N 1
ATOM 3034 C CA . GLU A 1 361 ? 21.169 -8.319 -24.346 1.00 83.94 361 GLU A CA 1
ATOM 3035 C C . GLU A 1 361 ? 22.339 -8.066 -25.289 1.00 83.94 361 GLU A C 1
ATOM 3037 O O . GLU A 1 361 ? 23.122 -8.963 -25.590 1.00 83.94 361 GLU A O 1
ATOM 3042 N N . TYR A 1 362 ? 22.502 -6.815 -25.694 1.00 89.81 362 TYR A N 1
ATOM 3043 C CA . TYR A 1 362 ? 23.581 -6.331 -26.534 1.00 89.81 362 TYR A CA 1
ATOM 3044 C C . TYR A 1 362 ? 24.380 -5.265 -25.800 1.00 89.81 362 TYR A C 1
ATOM 3046 O O . TYR A 1 362 ? 23.838 -4.457 -25.043 1.00 89.81 362 TYR A O 1
ATOM 3054 N N . ASN A 1 363 ? 25.682 -5.208 -26.062 1.00 89.12 363 ASN A N 1
ATOM 3055 C CA . ASN A 1 363 ? 26.446 -4.023 -25.699 1.00 89.12 363 ASN A CA 1
ATOM 3056 C C . ASN A 1 363 ? 26.134 -2.862 -26.654 1.00 89.12 363 ASN A C 1
ATOM 3058 O O . ASN A 1 363 ? 25.475 -3.018 -27.684 1.00 89.12 363 ASN A O 1
ATOM 3062 N N . ASN A 1 364 ? 26.678 -1.690 -26.347 1.00 81.50 364 ASN A N 1
ATOM 3063 C CA . ASN A 1 364 ? 26.478 -0.489 -27.152 1.00 81.50 364 ASN A CA 1
ATOM 3064 C C . ASN A 1 364 ? 26.985 -0.590 -28.603 1.00 81.50 364 ASN A C 1
ATOM 3066 O O . ASN A 1 364 ? 26.634 0.244 -29.427 1.00 81.50 364 ASN A O 1
ATOM 3070 N N . ASN A 1 365 ? 27.780 -1.597 -28.961 1.00 86.12 365 ASN A N 1
ATOM 3071 C CA . ASN A 1 365 ? 28.235 -1.845 -30.330 1.00 86.12 365 ASN A CA 1
ATOM 3072 C C . ASN A 1 365 ? 27.407 -2.923 -31.040 1.00 86.12 365 ASN A C 1
ATOM 3074 O O . ASN A 1 365 ? 27.858 -3.462 -32.047 1.00 86.12 365 ASN A O 1
ATOM 3078 N N . MET A 1 366 ? 26.213 -3.240 -30.523 1.00 88.75 366 MET A N 1
ATOM 3079 C CA . MET A 1 366 ? 25.340 -4.300 -31.035 1.00 88.75 366 MET A CA 1
ATOM 3080 C C . MET A 1 366 ? 26.031 -5.670 -31.102 1.00 88.75 366 MET A C 1
ATOM 3082 O O . MET A 1 366 ? 25.680 -6.521 -31.917 1.00 88.75 366 MET A O 1
ATOM 3086 N N . LYS A 1 367 ? 26.997 -5.924 -30.209 1.00 93.12 367 LYS A N 1
ATOM 3087 C CA . LYS A 1 367 ? 27.523 -7.271 -29.976 1.00 93.12 367 LYS A CA 1
ATOM 3088 C C . LYS A 1 367 ? 26.655 -7.956 -28.926 1.00 93.12 367 LYS A C 1
ATOM 3090 O O . LYS A 1 367 ? 26.518 -7.435 -27.818 1.00 93.12 367 LYS A O 1
ATOM 3095 N N . LEU A 1 368 ? 26.102 -9.113 -29.283 1.00 92.62 368 LEU A N 1
ATOM 3096 C CA . LEU A 1 368 ? 25.290 -9.935 -28.389 1.00 92.62 368 LEU A CA 1
ATOM 3097 C C . LEU A 1 368 ? 26.117 -10.356 -27.164 1.00 92.62 368 LEU A C 1
ATOM 3099 O O . LEU A 1 368 ? 27.247 -10.831 -27.296 1.00 92.62 368 LEU A O 1
ATOM 3103 N N . LEU A 1 369 ? 25.548 -10.149 -25.982 1.00 81.38 369 LEU A N 1
ATOM 3104 C CA . LEU A 1 369 ? 26.103 -10.510 -24.681 1.00 81.38 369 LEU A CA 1
ATOM 3105 C C . LEU A 1 369 ? 25.433 -11.767 -24.129 1.00 81.38 369 LEU A C 1
ATOM 3107 O O . LEU A 1 369 ? 26.122 -12.646 -23.616 1.00 81.38 369 LEU A O 1
ATOM 3111 N N . SER A 1 370 ? 24.107 -11.858 -24.233 1.00 79.75 370 SER A N 1
ATOM 3112 C CA . SER A 1 370 ? 23.340 -13.016 -23.775 1.00 79.75 370 SER A CA 1
ATOM 3113 C C . SER A 1 370 ? 21.999 -13.126 -24.496 1.00 79.75 370 SER A C 1
ATOM 3115 O O . SER A 1 370 ? 21.427 -12.127 -24.928 1.00 79.75 370 SER A O 1
ATOM 3117 N N . THR A 1 371 ? 21.492 -14.355 -24.572 1.00 81.06 371 THR A N 1
ATOM 3118 C CA . THR A 1 371 ? 20.127 -14.660 -25.007 1.00 81.06 371 THR A CA 1
ATOM 3119 C C . THR A 1 371 ? 19.476 -15.528 -23.944 1.00 81.06 371 THR A C 1
ATOM 3121 O O . THR A 1 371 ? 20.087 -16.480 -23.457 1.00 81.06 371 THR A O 1
ATOM 3124 N N . THR A 1 372 ? 18.249 -15.188 -23.566 1.00 72.81 372 THR A N 1
ATOM 3125 C CA . THR A 1 372 ? 17.411 -15.991 -22.674 1.00 72.81 372 THR A CA 1
ATOM 3126 C C . THR A 1 372 ? 16.098 -16.268 -23.383 1.00 72.81 372 THR A C 1
ATOM 3128 O O . THR A 1 372 ? 15.464 -15.342 -23.882 1.00 72.81 372 THR A O 1
ATOM 3131 N N . GLU A 1 373 ? 15.696 -17.532 -23.422 1.00 73.19 373 GLU A N 1
ATOM 3132 C CA . GLU A 1 373 ? 14.384 -17.947 -23.912 1.00 73.19 373 GLU A CA 1
ATOM 3133 C C . GLU A 1 373 ? 13.618 -18.551 -22.739 1.00 73.19 373 GLU A C 1
ATOM 3135 O O . GLU A 1 373 ? 14.172 -19.344 -21.971 1.00 73.19 373 GLU A O 1
ATOM 3140 N N . SER A 1 374 ? 12.361 -18.156 -22.585 1.00 58.22 374 SER A N 1
ATOM 3141 C CA . SER A 1 374 ? 11.460 -18.735 -21.600 1.00 58.22 374 SER A CA 1
ATOM 3142 C C . SER A 1 374 ? 10.105 -18.992 -22.237 1.00 58.22 374 SER A C 1
ATOM 3144 O O . SER A 1 374 ? 9.563 -18.172 -22.982 1.00 58.22 374 SER A O 1
ATOM 3146 N N . GLU A 1 375 ? 9.568 -20.163 -21.941 1.00 51.88 375 GLU A N 1
ATOM 3147 C CA . GLU A 1 375 ? 8.208 -20.545 -22.280 1.00 51.88 375 GLU A CA 1
ATOM 3148 C C . GLU A 1 375 ? 7.487 -20.826 -20.975 1.00 51.88 375 GLU A C 1
ATOM 3150 O O . GLU A 1 375 ? 8.019 -21.500 -20.086 1.00 51.88 375 GLU A O 1
ATOM 3155 N N . ALA A 1 376 ? 6.293 -20.269 -20.852 1.00 44.78 376 ALA A N 1
ATOM 3156 C CA . ALA A 1 376 ? 5.477 -20.451 -19.680 1.00 44.78 376 ALA A CA 1
ATOM 3157 C C . ALA A 1 376 ? 4.082 -20.885 -20.065 1.00 44.78 376 ALA A C 1
ATOM 3159 O O . ALA A 1 376 ? 3.318 -20.182 -20.736 1.00 44.78 376 ALA A O 1
ATOM 3160 N N . GLU A 1 377 ? 3.745 -22.061 -19.565 1.00 37.12 377 GLU A N 1
ATOM 3161 C CA . GLU A 1 377 ? 2.378 -22.516 -19.505 1.00 37.12 377 GLU A CA 1
ATOM 3162 C C . GLU A 1 377 ? 1.670 -21.795 -18.366 1.00 37.12 377 GLU A C 1
ATOM 3164 O O . GLU A 1 377 ? 2.174 -21.685 -17.240 1.00 37.12 377 GLU A O 1
ATOM 3169 N N . ARG A 1 378 ? 0.431 -21.375 -18.614 1.00 36.88 378 ARG A N 1
ATOM 3170 C CA . ARG A 1 378 ? -0.470 -21.032 -17.524 1.00 36.88 378 ARG A CA 1
ATOM 3171 C C . ARG A 1 378 ? -0.687 -22.293 -16.682 1.00 36.88 378 ARG A C 1
ATOM 3173 O O . ARG A 1 378 ? -1.531 -23.123 -17.018 1.00 36.88 378 ARG A O 1
ATOM 3180 N N . LYS A 1 379 ? 0.038 -22.443 -15.564 1.00 35.28 379 LYS A N 1
ATOM 3181 C CA . LYS A 1 379 ? -0.213 -23.525 -14.599 1.00 35.28 379 LYS A CA 1
ATOM 3182 C C . LYS A 1 379 ? -1.687 -23.488 -14.198 1.00 35.28 379 LYS A C 1
ATOM 3184 O O . LYS A 1 379 ? -2.128 -22.587 -13.476 1.00 35.28 379 LYS A O 1
ATOM 3189 N N . ARG A 1 380 ? -2.457 -24.493 -14.629 1.00 34.31 380 ARG A N 1
ATOM 3190 C CA . ARG A 1 380 ? -3.705 -24.850 -13.951 1.00 34.31 380 ARG A CA 1
ATOM 3191 C C . ARG A 1 380 ? -3.303 -25.232 -12.536 1.00 34.31 380 ARG A C 1
ATOM 3193 O O . ARG A 1 380 ? -2.680 -26.262 -12.324 1.00 34.31 380 ARG A O 1
ATOM 3200 N N . SER A 1 381 ? -3.590 -24.368 -11.574 1.00 33.03 381 SER A N 1
ATOM 3201 C CA . SER A 1 381 ? -3.328 -24.640 -10.167 1.00 33.03 381 SER A CA 1
ATOM 3202 C C . SER A 1 381 ? -4.227 -25.784 -9.692 1.00 33.03 381 SER A C 1
ATOM 3204 O O . SER A 1 381 ? -5.362 -25.535 -9.303 1.00 33.03 381 SER A O 1
ATOM 3206 N N . ASN A 1 382 ? -3.703 -27.008 -9.757 1.00 29.36 382 ASN A N 1
ATOM 3207 C CA . ASN A 1 382 ? -4.079 -28.177 -8.968 1.00 29.36 382 ASN A CA 1
ATOM 3208 C C . ASN A 1 382 ? -2.777 -28.831 -8.472 1.00 29.36 382 ASN A C 1
ATOM 3210 O O . ASN A 1 382 ? -1.786 -28.829 -9.195 1.00 29.36 382 ASN A O 1
ATOM 3214 N N . GLU A 1 383 ? -2.830 -29.372 -7.252 1.00 33.75 383 GLU A N 1
ATOM 3215 C CA . GLU A 1 383 ? -1.788 -30.154 -6.558 1.00 33.75 383 GLU A CA 1
ATOM 3216 C C . GLU A 1 383 ? -0.641 -29.352 -5.914 1.00 33.75 383 GLU A C 1
ATOM 3218 O O . GLU A 1 383 ? 0.511 -29.368 -6.332 1.00 33.75 383 GLU A O 1
ATOM 3223 N N . LEU A 1 384 ? -0.959 -28.712 -4.783 1.00 29.80 384 LEU A N 1
ATOM 3224 C CA . LEU A 1 384 ? -0.109 -28.869 -3.602 1.00 29.80 384 LEU A CA 1
ATOM 3225 C C . LEU A 1 384 ? -0.743 -29.980 -2.765 1.00 29.80 384 LEU A C 1
ATOM 3227 O O . LEU A 1 384 ? -1.799 -29.794 -2.158 1.00 29.80 384 LEU A O 1
ATOM 3231 N N . GLU A 1 385 ? -0.116 -31.151 -2.811 1.00 29.08 385 GLU A N 1
ATOM 3232 C CA . GLU A 1 385 ? -0.381 -32.278 -1.930 1.00 29.08 385 GLU A CA 1
ATOM 3233 C C . GLU A 1 385 ? -0.285 -31.820 -0.468 1.00 29.08 385 GLU A C 1
ATOM 3235 O O . GLU A 1 385 ? 0.797 -31.627 0.086 1.00 29.08 385 GLU A O 1
ATOM 3240 N N . ILE A 1 386 ? -1.436 -31.690 0.190 1.00 27.27 386 ILE A N 1
ATOM 3241 C CA . ILE A 1 386 ? -1.513 -31.930 1.627 1.00 27.27 386 ILE A CA 1
ATOM 3242 C C . ILE A 1 386 ? -1.435 -33.450 1.762 1.00 27.27 386 ILE A C 1
ATOM 3244 O O . ILE A 1 386 ? -2.450 -34.145 1.701 1.00 27.27 386 ILE A O 1
ATOM 3248 N N . ASN A 1 387 ? -0.213 -33.972 1.880 1.00 30.05 387 ASN A N 1
ATOM 3249 C CA . ASN A 1 387 ? -0.011 -35.343 2.321 1.00 30.05 387 ASN A CA 1
ATOM 3250 C C . ASN A 1 387 ? -0.638 -35.480 3.709 1.00 30.05 387 ASN A C 1
ATOM 3252 O O . ASN A 1 387 ? -0.310 -34.759 4.651 1.00 30.05 387 ASN A O 1
ATOM 3256 N N . GLY A 1 388 ? -1.633 -36.359 3.778 1.00 29.14 388 GLY A N 1
ATOM 3257 C CA . GLY A 1 388 ? -2.486 -36.534 4.934 1.00 29.14 388 GLY A CA 1
ATOM 3258 C C . GLY A 1 388 ? -1.771 -37.188 6.108 1.00 29.14 388 GLY A C 1
ATOM 3259 O O . GLY A 1 388 ? -1.393 -38.351 6.042 1.00 29.14 388 GLY A O 1
ATOM 3260 N N . GLU A 1 389 ? -1.791 -36.501 7.242 1.00 30.31 389 GLU A N 1
ATOM 3261 C CA . GLU A 1 389 ? -2.009 -37.140 8.535 1.00 30.31 389 GLU A CA 1
ATOM 3262 C C . GLU A 1 389 ? -3.239 -36.512 9.188 1.00 30.31 389 GLU A C 1
ATOM 3264 O O . GLU A 1 389 ? -3.167 -35.630 10.030 1.00 30.31 389 GLU A O 1
ATOM 3269 N N . ASN A 1 390 ? -4.413 -36.972 8.761 1.00 28.52 390 ASN A N 1
ATOM 3270 C CA . ASN A 1 390 ? -5.610 -36.963 9.595 1.00 28.52 390 ASN A CA 1
ATOM 3271 C C . ASN A 1 390 ? -6.383 -38.253 9.322 1.00 28.52 390 ASN A C 1
ATOM 3273 O O . ASN A 1 390 ? -7.441 -38.289 8.692 1.00 28.52 390 ASN A O 1
ATOM 3277 N N . LYS A 1 391 ? -5.800 -39.366 9.778 1.00 30.12 391 LYS A N 1
ATOM 3278 C CA . LYS A 1 391 ? -6.532 -40.620 9.909 1.00 30.12 391 LYS A CA 1
ATOM 3279 C C . LYS A 1 391 ? -7.448 -40.514 11.127 1.00 30.12 391 LYS A C 1
ATOM 3281 O O . LYS A 1 391 ? -6.977 -40.474 12.255 1.00 30.12 391 LYS A O 1
ATOM 3286 N N . ARG A 1 392 ? -8.744 -40.650 10.828 1.00 27.44 392 ARG A N 1
ATOM 3287 C CA . ARG A 1 392 ? -9.836 -41.147 11.683 1.00 27.44 392 ARG A CA 1
ATOM 3288 C C . ARG A 1 392 ? -10.368 -40.177 12.736 1.00 27.44 392 ARG A C 1
ATOM 3290 O O . ARG A 1 392 ? -9.720 -39.943 13.741 1.00 27.44 392 ARG A O 1
ATOM 3297 N N . LEU A 1 393 ? -11.637 -39.787 12.560 1.00 27.03 393 LEU A N 1
ATOM 3298 C CA . LEU A 1 393 ? -12.704 -39.995 13.557 1.00 27.03 393 LEU A CA 1
ATOM 3299 C C . LEU A 1 393 ? -14.074 -39.533 13.019 1.00 27.03 393 LEU A C 1
ATOM 3301 O O . LEU A 1 393 ? -14.456 -38.382 13.179 1.00 27.03 393 LEU A O 1
ATOM 3305 N N . ARG A 1 394 ? -14.818 -40.460 12.404 1.00 26.00 394 ARG A N 1
ATOM 3306 C CA . ARG A 1 394 ? -16.295 -40.586 12.367 1.00 26.00 394 ARG A CA 1
ATOM 3307 C C . ARG A 1 394 ? -16.571 -42.040 11.959 1.00 26.00 394 ARG A C 1
ATOM 3309 O O . ARG A 1 394 ? -15.852 -42.548 11.111 1.00 26.00 394 ARG A O 1
ATOM 3316 N N . SER A 1 395 ? -17.533 -42.803 12.449 1.00 27.06 395 SER A N 1
ATOM 3317 C CA . SER A 1 395 ? -18.462 -42.757 13.576 1.00 27.06 395 SER A CA 1
ATOM 3318 C C . SER A 1 395 ? -19.136 -44.142 13.579 1.00 27.06 395 SER A C 1
ATOM 3320 O O . SER A 1 395 ? -19.412 -44.672 12.509 1.00 27.06 395 SER A O 1
ATOM 3322 N N . SER A 1 396 ? -19.359 -44.709 14.765 1.00 27.28 396 SER A N 1
ATOM 3323 C CA . SER A 1 396 ? -20.460 -45.616 15.152 1.00 27.28 396 SER A CA 1
ATOM 3324 C C . SER A 1 396 ? -21.014 -46.703 14.196 1.00 27.28 396 SER A C 1
ATOM 3326 O O . SER A 1 396 ? -21.623 -46.422 13.169 1.00 27.28 396 SER A O 1
ATOM 3328 N N . SER A 1 397 ? -21.008 -47.924 14.754 1.00 27.70 397 SER A N 1
ATOM 3329 C CA . SER A 1 397 ? -22.084 -48.941 14.781 1.00 27.70 397 SER A CA 1
ATOM 3330 C C . SER A 1 397 ? -22.416 -49.785 13.541 1.00 27.70 397 SER A C 1
ATOM 3332 O O . SER A 1 397 ? -23.154 -49.360 12.660 1.00 27.70 397 SER A O 1
ATOM 3334 N N . SER A 1 398 ? -22.071 -51.075 13.614 1.00 26.23 398 SER A N 1
ATOM 3335 C CA . SER A 1 398 ? -23.053 -52.177 13.560 1.00 26.23 398 SER A CA 1
ATOM 3336 C C . SER A 1 398 ? -22.474 -53.475 14.156 1.00 26.23 398 SER A C 1
ATOM 3338 O O . SER A 1 398 ? -21.310 -53.805 13.964 1.00 26.23 398 SER A O 1
ATOM 3340 N N . LYS A 1 399 ? -23.324 -54.115 14.966 1.00 32.16 399 LYS A N 1
ATOM 3341 C CA . LYS A 1 399 ? -23.227 -55.371 15.745 1.00 32.16 399 LYS A CA 1
ATOM 3342 C C . LYS A 1 399 ? -23.357 -56.615 14.826 1.00 32.16 399 LYS A C 1
ATOM 3344 O O . LYS A 1 399 ? -23.648 -56.388 13.650 1.00 32.16 399 LYS A O 1
ATOM 3349 N N . PRO A 1 400 ? -23.227 -57.889 15.276 1.00 43.28 400 PRO A N 1
ATOM 3350 C CA . PRO A 1 400 ? -23.556 -58.478 16.595 1.00 43.28 400 PRO A CA 1
ATOM 3351 C C . PRO A 1 400 ? -22.388 -58.677 17.555 1.00 43.28 400 PRO A C 1
ATOM 3353 O O . PRO A 1 400 ? -21.303 -59.088 17.091 1.00 43.28 400 PRO A O 1
#

pLDDT: mean 70.89, std 19.93, range [26.0, 96.12]

Sequence (400 aa):
MKLKIDVKKLLPNSKVLKEYDDDIVVNVQNLYLETDKKFILVIDEWDYIITSKRFTDKEHDDYINFLTYLIKEYTMLNDKKYYKYFGFTEEEVNELCSKNKKLTFEDLESWYNGYKSSNGKKIYNTWSVIHALNKNNIENYWSLTGSFKVVKRMINYDIVGVKEEILELINGNEIEIKLENYGVEDIRKESEEKEHVKEILYSKIVTFGYLTYYNGKISIPNKELKEEFIKALNDKESDLQYFYNMIKNSDEMLEVTLHKNVKRMYYSYFNARTKYDIVEEYPNDNGTTDIIFLPKEKNKVNGKIIIIELKVNSTAKEAIKHIHQKKYYNGLKEKGYYGNILLIGINYDLKKVEYSCVIEEYNNNMKLLSTTESEAERKRSNELEINGENKRLRSSSSKP

Nearest PDB structures (foldseek):
  7ex6-assembly4_D  TM=5.690E-01  e=2.108E-01  Ebinur lake virus

Solvent-accessible surface area (backbone atoms only — not comparable to full-atom values): 23427 Å² total; per-residue (Å²): 119,67,64,65,52,51,45,45,70,78,44,70,82,46,70,54,74,79,69,60,61,92,50,63,61,62,47,54,51,50,47,26,74,74,65,74,54,87,83,85,85,87,78,61,98,74,40,60,67,83,74,37,87,86,56,52,72,65,57,42,50,54,50,51,52,47,48,59,72,68,42,84,86,79,51,73,81,79,30,81,82,60,50,76,74,78,25,37,41,65,69,55,49,44,54,51,23,70,70,67,71,77,52,54,52,65,63,49,47,71,39,46,34,38,34,38,37,78,85,65,50,58,31,24,49,50,67,43,54,52,50,26,64,74,69,66,48,91,75,74,65,81,68,88,48,81,67,49,61,54,54,38,48,44,46,75,60,37,46,95,62,43,40,64,56,52,51,42,27,68,75,68,43,71,47,80,51,80,65,64,92,73,53,90,65,59,73,77,78,68,92,81,71,86,87,50,59,65,39,57,48,52,36,48,41,34,71,73,63,62,30,24,46,52,96,51,23,39,32,55,34,27,50,43,51,44,52,51,55,53,52,46,74,65,59,75,78,53,76,59,58,56,54,49,49,40,66,70,41,55,64,65,47,45,52,40,70,72,61,72,41,62,84,60,33,50,60,58,51,49,50,45,52,76,55,21,51,72,36,68,56,41,78,48,102,68,49,62,42,56,36,36,35,41,35,36,82,98,32,18,57,75,30,61,32,40,40,37,30,79,38,72,69,67,44,11,64,57,22,42,49,48,47,63,74,44,42,79,74,63,67,38,57,84,75,53,43,51,20,34,38,36,42,35,5,30,15,38,30,80,88,77,55,31,39,32,34,29,38,38,35,20,42,66,82,72,45,78,73,48,76,49,80,48,76,45,72,68,76,76,90,73,83,82,80,76,78,80,87,79,84,82,92,84,77,86,90,84,85,136

Mean predicted aligned error: 17.67 Å

Foldseek 3Di:
DVVLVVCCVVPVPQPCNVVVDPQPLVSVVSCCVRPVDDDDDDDDPVPCLCPPPPDDPVSNVVVVVSCVVNDDDDFQADDPDCNCVQAHFLVRLCVLCVVLVLDHSVLQCQFFWFAAHAVRTIGGHHQQSVVCSVVVHHDQSPDDDPVVVVVLLCCQLCQVVCVVVLVCQLVVHKDAADADQDDPCVLVPDPDDPPCLVNVVVNVCRRVPLWHDYDRIIHRGGDSSSVSSVVSNPDPPDPVVVVVVCVQVVVNVVCLVPVPPSVSVSSVVSSLVVFWDKDAQCDDPQGGFGIKTQGPPVCQAADEIEGEHEEEQDALVVRLVVCVVSVPVPCSVVVRHFHKYKYKRKYAYPVQRKIKIWIWIAHSVRHTDDIDIDIDHPPPDDDPDPPDDPPDDDDDDDDD